Protein AF-A0A1R3IMC5-F1 (afdb_monomer)

Radius of gyration: 35.41 Å; Cα contacts (8 Å, |Δi|>4): 482; chains: 1; bounding box: 96×68×84 Å

Sequence (447 aa):
MSVSGDLLEVNGSRPCENGGCHVELLPAVNDDHGGVIVEMKEHIAADMFVNLLRASILQWKQQGKKGVWIKLPIELVHLVETAVKEGFGYHHAEPSYLMLVSWIPDTPNTIPANATHRVGVGAIILNDKREILVVQEKSGRFQGTGIWKIPTGVVEEGEDISIAATREVKEETGIDAEFVEVLGFRQSHKTFFEKSDLFFICMMHPLTFDIQKQELEIEAAQWIPFEEYAAQPFVQKHDLFRYINELCLAKIERGYAGFSPRPTISMFSDHPSHLYLNNHDLDKSRKKISGMNMNIFPPIFLLVAALWLSASNLDYMVLGEDSIGIMPSICQQPCHPLPPPSGYPSYGAPAPPRPPSFSGYPSYGAPPPPSLPGYPSYGGAAPPPPPRPVQANCPPAAPVQCCGQYPATNSNPYPYQPLVDDHSPNLDIPLSTTSIVTLLFSFVVLF

Structure (mmCIF, N/CA/C/O backbone):
data_AF-A0A1R3IMC5-F1
#
_entry.id   AF-A0A1R3IMC5-F1
#
loop_
_atom_site.group_PDB
_atom_site.id
_atom_site.type_symbol
_atom_site.label_atom_id
_atom_site.label_alt_id
_atom_site.label_comp_id
_atom_site.label_asym_id
_atom_site.label_entity_id
_atom_site.label_seq_id
_atom_site.pdbx_PDB_ins_code
_atom_site.Cartn_x
_atom_site.Cartn_y
_atom_site.Cartn_z
_atom_site.occupancy
_atom_site.B_iso_or_equiv
_atom_site.auth_seq_id
_atom_site.auth_comp_id
_atom_site.auth_asym_id
_atom_site.auth_atom_id
_atom_site.pdbx_PDB_model_num
ATOM 1 N N . MET A 1 1 ? 49.815 15.300 -52.689 1.00 33.88 1 MET A N 1
ATOM 2 C CA . MET A 1 1 ? 50.355 14.752 -51.427 1.00 33.88 1 MET A CA 1
ATOM 3 C C . MET A 1 1 ? 49.259 14.980 -50.385 1.00 33.88 1 MET A C 1
ATOM 5 O O . MET A 1 1 ? 49.051 16.135 -50.061 1.00 33.88 1 MET A O 1
ATOM 9 N N . SER A 1 2 ? 48.324 14.074 -50.051 1.00 28.09 2 SER A N 1
ATOM 10 C CA . SER A 1 2 ? 48.433 12.684 -49.535 1.00 28.09 2 SER A CA 1
ATOM 11 C C . SER A 1 2 ? 49.405 12.620 -48.336 1.00 28.09 2 SER A C 1
ATOM 13 O O . SER A 1 2 ? 50.510 13.126 -48.486 1.00 28.09 2 SER A O 1
ATOM 15 N N . VAL A 1 3 ? 49.117 12.066 -47.146 1.00 29.69 3 VAL A N 1
ATOM 16 C CA . VAL A 1 3 ? 48.299 10.899 -46.737 1.00 29.69 3 VAL A CA 1
ATOM 17 C C . VAL A 1 3 ? 47.894 10.987 -45.234 1.00 29.69 3 VAL A C 1
ATOM 19 O O . VAL A 1 3 ? 48.618 11.587 -44.447 1.00 29.69 3 VAL A O 1
ATOM 22 N N . SER A 1 4 ? 46.746 10.357 -44.931 1.00 29.73 4 SER A N 1
ATOM 23 C CA . SER A 1 4 ? 46.109 9.726 -43.742 1.00 29.73 4 SER A CA 1
ATOM 24 C C . SER A 1 4 ? 46.716 9.607 -42.327 1.00 29.73 4 SER A C 1
ATOM 26 O O . SER A 1 4 ? 47.921 9.471 -42.148 1.00 29.73 4 SER A O 1
ATOM 28 N N . GLY A 1 5 ? 45.782 9.423 -41.372 1.00 28.00 5 GLY A N 1
ATOM 29 C CA . GLY A 1 5 ? 45.788 8.409 -40.289 1.00 28.00 5 GLY A CA 1
ATOM 30 C C . GLY A 1 5 ? 44.750 8.744 -39.193 1.00 28.00 5 GLY A C 1
ATOM 31 O O . GLY A 1 5 ? 44.673 9.901 -38.799 1.00 28.00 5 GLY A O 1
ATOM 32 N N . ASP A 1 6 ? 43.891 7.882 -38.637 1.00 28.00 6 ASP A N 1
ATOM 33 C CA . ASP A 1 6 ? 43.472 6.495 -38.887 1.00 28.00 6 ASP A CA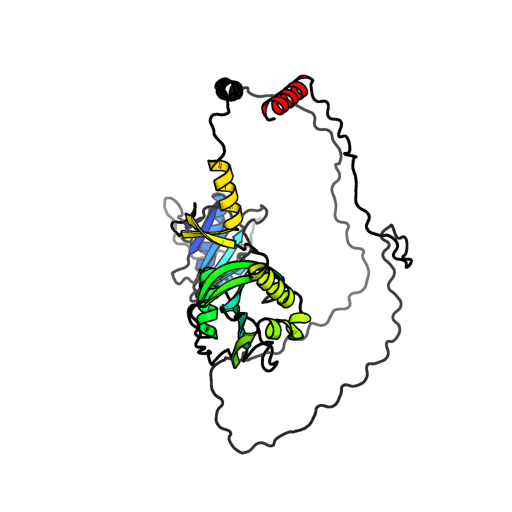 1
ATOM 34 C C . ASP A 1 6 ? 42.095 6.298 -38.207 1.00 28.00 6 ASP A C 1
ATOM 36 O O . ASP A 1 6 ? 41.876 6.753 -37.082 1.00 28.00 6 ASP A O 1
ATOM 40 N N . LEU A 1 7 ? 41.169 5.620 -38.892 1.00 30.53 7 LEU A N 1
ATOM 41 C CA . LEU A 1 7 ? 39.936 5.050 -38.339 1.00 30.53 7 LEU A CA 1
ATOM 42 C C . LEU A 1 7 ? 40.247 3.602 -37.944 1.00 30.53 7 LEU A C 1
ATOM 44 O O . LEU A 1 7 ? 40.671 2.815 -38.785 1.00 30.53 7 LEU A O 1
ATOM 48 N N . LEU A 1 8 ? 40.048 3.254 -36.673 1.00 30.25 8 LEU A N 1
ATOM 49 C CA . LEU A 1 8 ? 40.211 1.884 -36.188 1.00 30.25 8 LEU A CA 1
ATOM 50 C C . LEU A 1 8 ? 39.033 1.019 -36.655 1.00 30.25 8 LEU A C 1
ATOM 52 O O . LEU A 1 8 ? 37.906 1.168 -36.181 1.00 30.25 8 LEU A O 1
ATOM 56 N N . GLU A 1 9 ? 39.324 0.112 -37.586 1.00 29.72 9 GLU A N 1
ATOM 57 C CA . GLU A 1 9 ? 38.461 -0.992 -38.000 1.00 29.72 9 GLU A CA 1
ATOM 58 C C . GLU A 1 9 ? 38.264 -1.988 -36.846 1.00 29.72 9 GLU A C 1
ATOM 60 O O . GLU A 1 9 ? 39.219 -2.565 -36.322 1.00 29.72 9 GLU A O 1
ATOM 65 N N . VAL A 1 10 ? 37.005 -2.233 -36.475 1.00 32.88 10 VAL A N 1
ATOM 66 C CA . VAL A 1 10 ? 36.614 -3.392 -35.663 1.00 32.88 10 VAL A CA 1
ATOM 67 C C . VAL A 1 10 ? 36.359 -4.547 -36.623 1.00 32.88 10 VAL A C 1
ATOM 69 O O . VAL A 1 10 ? 35.371 -4.570 -37.357 1.00 32.88 10 VAL A O 1
ATOM 72 N N . ASN A 1 11 ? 37.296 -5.488 -36.638 1.00 31.08 11 ASN A N 1
ATOM 73 C CA . ASN A 1 11 ? 37.283 -6.639 -37.525 1.00 31.08 11 ASN A CA 1
ATOM 74 C C . ASN A 1 11 ? 36.426 -7.759 -36.914 1.00 31.08 11 ASN A C 1
ATOM 76 O O . ASN A 1 11 ? 36.761 -8.312 -35.867 1.00 31.08 11 ASN A O 1
ATOM 80 N N . GLY A 1 12 ? 35.308 -8.071 -37.568 1.00 32.25 12 GLY A N 1
ATOM 81 C CA . GLY A 1 12 ? 34.365 -9.099 -37.129 1.00 32.25 12 GLY A CA 1
ATOM 82 C C . GLY A 1 12 ? 33.064 -9.108 -37.928 1.00 32.25 12 GLY A C 1
ATOM 83 O O . GLY A 1 12 ? 31.996 -9.258 -37.348 1.00 32.25 12 GLY A O 1
ATOM 84 N N . SER A 1 13 ? 33.122 -8.905 -39.245 1.00 34.38 13 SER A N 1
ATOM 85 C CA . SER A 1 13 ? 31.946 -8.926 -40.122 1.00 34.38 13 SER A CA 1
ATOM 86 C C . SER A 1 13 ? 32.020 -10.106 -41.092 1.00 34.38 13 SER A C 1
ATOM 88 O O . SER A 1 13 ? 32.960 -10.245 -41.873 1.00 34.38 13 SER A O 1
ATOM 90 N N . ARG A 1 14 ? 30.998 -10.972 -41.053 1.00 31.67 14 ARG A N 1
ATOM 91 C CA . ARG A 1 14 ? 30.669 -11.846 -42.189 1.00 31.67 14 ARG A CA 1
ATOM 92 C C . ARG A 1 14 ? 30.242 -10.954 -43.369 1.00 31.67 14 ARG A C 1
ATOM 94 O O . ARG A 1 14 ? 29.543 -9.968 -43.125 1.00 31.67 14 ARG A O 1
ATOM 101 N N . PRO A 1 15 ? 30.611 -11.269 -44.624 1.00 37.03 15 PRO A N 1
ATOM 102 C CA . PRO A 1 15 ? 30.202 -10.454 -45.759 1.00 37.03 15 PRO A CA 1
ATOM 103 C C . PRO A 1 15 ? 28.693 -10.602 -45.975 1.00 37.03 15 PRO A C 1
ATOM 105 O O . PRO A 1 15 ? 28.187 -11.714 -46.117 1.00 37.03 15 PRO A O 1
ATOM 108 N N . CYS A 1 16 ? 27.978 -9.478 -45.984 1.00 35.75 16 CYS A N 1
ATOM 109 C CA . CYS A 1 16 ? 26.582 -9.421 -46.399 1.00 35.75 16 CYS A CA 1
ATOM 110 C C . CYS A 1 16 ? 26.535 -9.353 -47.932 1.00 35.75 16 CYS A C 1
ATOM 112 O O . CYS A 1 16 ? 26.836 -8.309 -48.506 1.00 35.75 16 CYS A O 1
ATOM 114 N N . GLU A 1 17 ? 26.156 -10.446 -48.594 1.00 35.47 17 GLU A N 1
ATOM 115 C CA . GLU A 1 17 ? 25.783 -10.439 -50.012 1.00 35.47 17 GLU A CA 1
ATOM 116 C C . GLU A 1 17 ? 24.251 -10.471 -50.146 1.00 35.47 17 GLU A C 1
ATOM 118 O O . GLU A 1 17 ? 23.594 -11.341 -49.587 1.00 35.47 17 GLU A O 1
ATOM 123 N N . ASN A 1 18 ? 23.712 -9.523 -50.924 1.00 38.81 18 ASN A N 1
ATOM 124 C CA . ASN A 1 18 ? 22.333 -9.424 -51.428 1.00 38.81 18 ASN A CA 1
ATOM 125 C C . ASN A 1 18 ? 21.172 -9.339 -50.406 1.00 38.81 18 ASN A C 1
ATOM 127 O O . ASN A 1 18 ? 20.655 -10.343 -49.936 1.00 38.81 18 ASN A O 1
ATOM 131 N N . GLY A 1 19 ? 20.639 -8.117 -50.234 1.00 41.22 19 GLY A N 1
ATOM 132 C CA . GLY A 1 19 ? 19.260 -7.867 -49.781 1.00 41.22 19 GLY A CA 1
ATOM 133 C C . GLY A 1 19 ? 19.068 -7.714 -48.269 1.00 41.22 19 GLY A C 1
ATOM 134 O O . GLY A 1 19 ? 18.800 -8.686 -47.582 1.00 41.22 19 GLY A O 1
ATOM 135 N N . GLY A 1 20 ? 19.118 -6.466 -47.784 1.00 38.66 20 GLY A N 1
ATOM 136 C CA . GLY A 1 20 ? 18.687 -6.064 -46.437 1.00 38.66 20 GLY A CA 1
ATOM 137 C C . GLY A 1 20 ? 19.584 -6.566 -45.301 1.00 38.66 20 GLY A C 1
ATOM 138 O O . GLY A 1 20 ? 19.472 -7.706 -44.868 1.00 38.66 20 GLY A O 1
ATOM 139 N N . CYS A 1 21 ? 20.436 -5.695 -44.755 1.00 42.00 21 CYS A N 1
ATOM 140 C CA . CYS A 1 21 ? 21.115 -5.980 -43.491 1.00 42.00 21 CYS A CA 1
ATOM 141 C C . CYS A 1 21 ? 20.054 -5.989 -42.378 1.00 42.00 21 CYS A C 1
ATOM 143 O O . CYS A 1 21 ? 19.653 -4.932 -41.891 1.00 42.00 21 CYS A O 1
ATOM 145 N N . HIS A 1 22 ? 19.524 -7.167 -42.046 1.00 55.22 22 HIS A N 1
ATOM 146 C CA . HIS A 1 22 ? 18.626 -7.336 -40.910 1.00 55.22 22 HIS A CA 1
ATOM 147 C C . HIS A 1 22 ? 19.445 -7.131 -39.636 1.00 55.22 22 HIS A C 1
ATOM 149 O O . HIS A 1 22 ? 20.162 -8.023 -39.190 1.00 55.22 22 HIS A O 1
ATOM 155 N N . VAL A 1 23 ? 19.373 -5.922 -39.084 1.00 69.25 23 VAL A N 1
ATOM 156 C CA . VAL A 1 23 ? 19.919 -5.628 -37.762 1.00 69.25 23 VAL A CA 1
ATOM 157 C C . VAL A 1 23 ? 19.069 -6.386 -36.749 1.00 69.25 23 VAL A C 1
ATOM 159 O O . VAL A 1 23 ? 17.849 -6.233 -36.727 1.00 69.25 23 VAL A O 1
ATOM 162 N N . GLU A 1 24 ? 19.702 -7.244 -35.957 1.00 86.06 24 GLU A N 1
ATOM 163 C CA . GLU A 1 24 ? 19.038 -7.947 -34.863 1.00 86.06 24 GLU A CA 1
ATOM 164 C C . GLU A 1 24 ? 18.661 -6.941 -33.764 1.00 86.06 24 GLU A C 1
ATOM 166 O O . GLU A 1 24 ? 19.432 -6.032 -33.445 1.00 86.06 24 GLU A O 1
ATOM 171 N N . LEU A 1 25 ? 17.455 -7.072 -33.213 1.00 93.31 25 LEU A N 1
ATOM 172 C CA . LEU A 1 25 ? 16.878 -6.134 -32.248 1.00 93.31 25 LEU A CA 1
ATOM 173 C C . LEU A 1 25 ? 16.393 -6.886 -31.019 1.00 93.31 25 LEU A C 1
ATOM 175 O O . LEU A 1 25 ? 16.077 -8.074 -31.087 1.00 93.31 25 LEU A O 1
ATOM 179 N N . LEU A 1 26 ? 16.255 -6.166 -29.911 1.00 95.69 26 LEU A N 1
ATOM 180 C CA . LEU A 1 26 ? 15.636 -6.710 -28.715 1.00 95.69 26 LEU A CA 1
ATOM 181 C C . LEU A 1 26 ? 14.145 -6.985 -28.971 1.00 95.69 26 LEU A C 1
ATOM 183 O O . LEU A 1 26 ? 13.442 -6.109 -29.491 1.00 95.69 26 LEU A O 1
ATOM 187 N N . PRO A 1 27 ? 13.637 -8.169 -28.583 1.00 94.88 27 PRO A N 1
ATOM 188 C CA . PRO A 1 27 ? 12.213 -8.451 -28.649 1.00 94.88 27 PRO A CA 1
ATOM 189 C C . PRO A 1 27 ? 11.468 -7.517 -27.691 1.00 94.88 27 PRO A C 1
ATOM 191 O O . PRO A 1 27 ? 11.815 -7.406 -26.515 1.00 94.88 27 PRO A O 1
ATOM 194 N N . ALA A 1 28 ? 10.440 -6.843 -28.202 1.00 96.62 28 ALA A N 1
ATOM 195 C CA . ALA A 1 28 ? 9.663 -5.883 -27.432 1.00 96.62 28 ALA A CA 1
ATOM 196 C C . ALA A 1 28 ? 8.180 -5.921 -27.800 1.00 96.62 28 ALA A C 1
ATOM 198 O O . ALA A 1 28 ? 7.810 -6.239 -28.933 1.00 96.62 28 ALA A O 1
ATOM 199 N N . VAL A 1 29 ? 7.340 -5.546 -26.841 1.00 97.44 29 VAL A N 1
ATOM 200 C CA . VAL A 1 29 ? 5.893 -5.371 -27.007 1.00 97.44 29 VAL A CA 1
ATOM 201 C C . VAL A 1 29 ? 5.564 -3.886 -26.877 1.00 97.44 29 VAL A C 1
ATOM 203 O O . VAL A 1 29 ? 6.189 -3.185 -26.088 1.00 97.44 29 VAL A O 1
ATOM 206 N N . ASN A 1 30 ? 4.616 -3.381 -27.666 1.00 96.88 30 ASN A N 1
ATOM 207 C CA . ASN A 1 30 ? 4.168 -1.993 -27.538 1.00 96.88 30 ASN A CA 1
ATOM 208 C C . ASN A 1 30 ? 3.308 -1.823 -26.282 1.00 96.88 30 ASN A C 1
ATOM 210 O O . ASN A 1 30 ? 2.467 -2.677 -26.016 1.00 96.88 30 ASN A O 1
ATOM 214 N N . ASP A 1 31 ? 3.486 -0.711 -25.568 1.00 93.25 31 ASP A N 1
ATOM 215 C CA . ASP A 1 31 ? 2.528 -0.282 -24.544 1.00 93.25 31 ASP A CA 1
ATOM 216 C C . ASP A 1 31 ? 1.417 0.604 -25.145 1.00 93.25 31 ASP A C 1
ATOM 218 O O . ASP A 1 31 ? 1.508 1.067 -26.290 1.00 93.25 31 ASP A O 1
ATOM 222 N N . ASP A 1 32 ? 0.377 0.869 -24.353 1.00 91.00 32 ASP A N 1
ATOM 223 C CA . ASP A 1 32 ? -0.792 1.665 -24.758 1.00 91.00 32 ASP A CA 1
ATOM 224 C C . ASP A 1 32 ? -0.506 3.177 -24.875 1.00 91.00 32 ASP A C 1
ATOM 226 O O . ASP A 1 32 ? -1.362 3.961 -25.290 1.00 91.00 32 ASP A O 1
ATOM 230 N N . HIS A 1 33 ? 0.708 3.618 -24.535 1.00 92.06 33 HIS A N 1
ATOM 231 C CA . HIS A 1 33 ? 1.120 5.023 -24.489 1.00 92.06 33 HIS A CA 1
ATOM 232 C C . HIS A 1 33 ? 2.161 5.385 -25.563 1.00 92.06 33 HIS A C 1
ATOM 234 O O . HIS A 1 33 ? 2.704 6.499 -25.577 1.00 92.06 33 HIS A O 1
ATOM 240 N N . GLY A 1 34 ? 2.406 4.475 -26.510 1.00 93.88 34 GLY A N 1
ATOM 241 C CA . GLY A 1 34 ? 3.362 4.665 -27.599 1.00 93.88 34 GLY A CA 1
ATOM 242 C C . GLY A 1 34 ? 4.816 4.415 -27.189 1.00 93.88 34 GLY A C 1
ATOM 243 O O . GLY A 1 34 ? 5.733 4.870 -27.874 1.00 93.88 34 GLY A O 1
ATOM 244 N N . GLY A 1 35 ? 5.043 3.724 -26.079 1.00 96.94 35 GLY A N 1
ATOM 245 C CA . GLY A 1 35 ? 6.322 3.156 -25.683 1.00 96.94 35 GLY A CA 1
ATOM 246 C C . GLY A 1 35 ? 6.464 1.682 -26.069 1.00 96.94 35 GLY A C 1
ATOM 247 O O . GLY A 1 35 ? 5.696 1.139 -26.874 1.00 96.94 35 GLY A O 1
ATOM 248 N N . VAL A 1 36 ? 7.507 1.054 -25.531 1.00 98.00 36 VAL A N 1
ATOM 249 C CA . VAL A 1 36 ? 7.858 -0.354 -25.745 1.00 98.00 36 VAL A CA 1
ATOM 250 C C . VAL A 1 36 ? 8.378 -0.987 -24.459 1.00 98.00 36 VAL A C 1
ATOM 252 O O . VAL A 1 36 ? 9.072 -0.341 -23.676 1.00 98.00 36 VAL A O 1
ATOM 255 N N . ILE A 1 37 ? 8.087 -2.270 -24.271 1.00 98.31 37 ILE A N 1
ATOM 256 C CA . ILE A 1 37 ? 8.506 -3.074 -23.125 1.00 98.31 37 ILE A CA 1
ATOM 257 C C . ILE A 1 37 ? 9.364 -4.233 -23.624 1.00 98.31 37 ILE A C 1
ATOM 259 O O . ILE A 1 37 ? 8.904 -5.062 -24.410 1.00 98.31 37 ILE A O 1
ATOM 263 N N . VAL A 1 38 ? 10.604 -4.287 -23.147 1.00 98.06 38 VAL A N 1
ATOM 264 C CA . VAL A 1 38 ? 11.548 -5.385 -23.354 1.00 98.06 38 VAL A CA 1
ATOM 265 C C . VAL A 1 38 ? 11.539 -6.268 -22.113 1.00 98.06 38 VAL A C 1
ATOM 267 O O . VAL A 1 38 ? 11.872 -5.815 -21.017 1.00 98.06 38 VAL A O 1
ATOM 270 N N . GLU A 1 39 ? 11.204 -7.543 -22.284 1.00 97.81 39 GLU A N 1
ATOM 271 C CA . GLU A 1 39 ? 11.356 -8.549 -21.234 1.00 97.81 39 GLU A CA 1
ATOM 272 C C . GLU A 1 39 ? 12.566 -9.427 -21.527 1.00 97.81 39 GLU A C 1
ATOM 274 O O . GLU A 1 39 ? 12.550 -10.234 -22.460 1.00 97.81 39 GLU A O 1
ATOM 279 N N . MET A 1 40 ? 13.612 -9.298 -20.713 1.00 97.19 40 MET A N 1
ATOM 280 C CA . MET A 1 40 ? 14.788 -10.148 -20.853 1.00 97.19 40 MET A CA 1
ATOM 281 C C .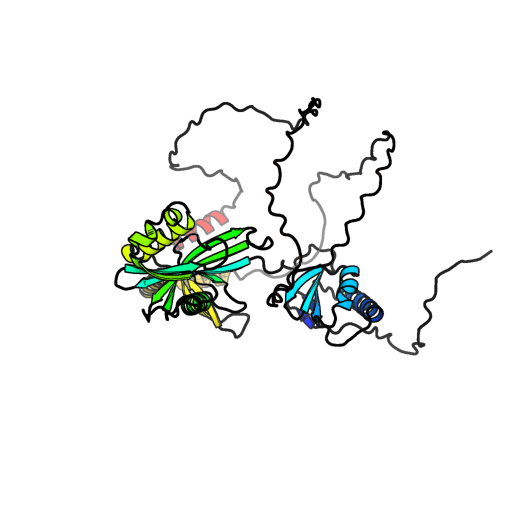 MET A 1 40 ? 14.508 -11.517 -20.234 1.00 97.19 40 MET A C 1
ATOM 283 O O . MET A 1 40 ? 14.088 -11.612 -19.084 1.00 97.19 40 MET A O 1
ATOM 287 N N . LYS A 1 41 ? 14.732 -12.580 -21.011 1.00 93.44 41 LYS A N 1
ATOM 288 C CA . LYS A 1 41 ? 14.486 -13.975 -20.596 1.00 93.44 41 LYS A CA 1
ATOM 289 C C . LYS A 1 41 ? 15.724 -14.845 -20.733 1.00 93.44 41 LYS A C 1
ATOM 291 O O . LYS A 1 41 ? 15.958 -15.728 -19.916 1.00 93.44 41 LYS A O 1
ATOM 296 N N . GLU A 1 42 ? 16.512 -14.588 -21.767 1.00 92.25 42 GLU A N 1
ATOM 297 C CA . GLU A 1 42 ? 17.683 -15.385 -22.100 1.00 92.25 42 GLU A CA 1
ATOM 298 C C . GLU A 1 42 ? 18.963 -14.713 -21.616 1.00 92.25 42 GLU A C 1
ATOM 300 O O . GLU A 1 42 ? 19.081 -13.485 -21.571 1.00 92.25 42 GLU A O 1
ATOM 305 N N . HIS A 1 43 ? 19.942 -15.542 -21.264 1.00 93.12 43 HIS A N 1
ATOM 306 C CA . HIS A 1 43 ? 21.253 -15.059 -20.880 1.00 93.12 43 HIS A CA 1
ATOM 307 C C . HIS A 1 43 ? 21.985 -14.502 -22.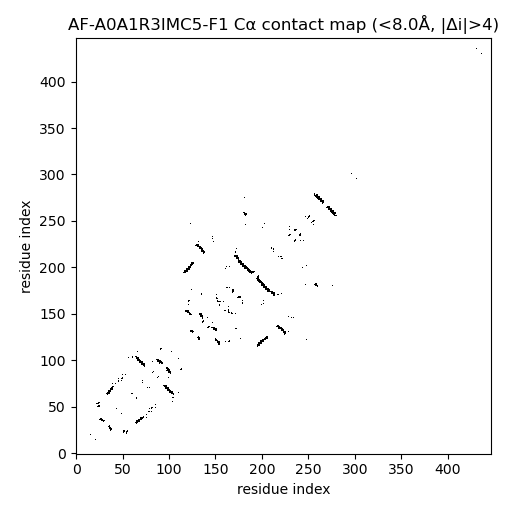105 1.00 93.12 43 HIS A C 1
ATOM 309 O O . HIS A 1 43 ? 22.248 -15.221 -23.066 1.00 93.12 43 HIS A O 1
ATOM 315 N N . ILE A 1 44 ? 22.380 -13.234 -22.034 1.00 95.44 44 ILE A N 1
ATOM 316 C CA . ILE A 1 44 ? 23.134 -12.543 -23.079 1.00 95.44 44 ILE A CA 1
ATOM 317 C C . ILE A 1 44 ? 24.384 -11.891 -22.480 1.00 95.44 44 ILE A C 1
ATOM 319 O O . ILE A 1 44 ? 24.386 -11.446 -21.327 1.00 95.44 44 ILE A O 1
ATOM 323 N N . ALA A 1 45 ? 25.468 -11.865 -23.255 1.00 96.56 45 ALA A N 1
ATOM 324 C CA . ALA A 1 45 ? 26.678 -11.145 -22.884 1.00 96.56 45 ALA A CA 1
ATOM 325 C C . ALA A 1 45 ? 26.439 -9.625 -22.942 1.00 96.56 45 ALA A C 1
ATOM 327 O O . ALA A 1 45 ? 25.684 -9.129 -23.779 1.00 96.56 45 ALA A O 1
ATOM 328 N N . ALA A 1 46 ? 27.066 -8.869 -22.040 1.00 96.25 46 ALA A N 1
ATOM 329 C CA . ALA A 1 46 ? 26.806 -7.436 -21.888 1.00 96.25 46 ALA A CA 1
ATOM 330 C C . ALA A 1 46 ? 27.159 -6.606 -23.141 1.00 96.25 46 ALA A C 1
ATOM 332 O O . ALA A 1 46 ? 26.487 -5.620 -23.440 1.00 96.25 46 ALA A O 1
ATOM 333 N N . ASP A 1 47 ? 28.191 -7.013 -23.882 1.00 95.88 47 ASP A N 1
ATOM 334 C CA . ASP A 1 47 ? 28.632 -6.409 -25.143 1.00 95.88 47 ASP A CA 1
ATOM 335 C C . ASP A 1 47 ? 27.633 -6.652 -26.287 1.00 95.88 47 ASP A C 1
ATOM 337 O O . ASP A 1 47 ? 27.314 -5.744 -27.055 1.00 95.88 47 ASP A O 1
ATOM 341 N N . MET A 1 48 ? 27.071 -7.857 -26.367 1.00 96.00 48 MET A N 1
ATOM 342 C CA . MET A 1 48 ? 25.988 -8.154 -27.300 1.00 96.00 48 MET A CA 1
ATOM 343 C C . MET A 1 48 ? 24.725 -7.371 -26.935 1.00 96.00 48 MET A C 1
ATOM 345 O O . MET A 1 48 ? 24.122 -6.737 -27.800 1.00 96.00 48 MET A O 1
ATOM 349 N N . PHE A 1 49 ? 24.359 -7.349 -25.651 1.00 97.12 49 PHE A N 1
ATOM 350 C CA . PHE A 1 49 ? 23.189 -6.625 -25.163 1.00 97.12 49 PHE A CA 1
ATOM 351 C C . PHE A 1 49 ? 23.246 -5.133 -25.499 1.00 97.12 49 PHE A C 1
ATOM 353 O O . PHE A 1 49 ? 22.268 -4.600 -26.018 1.00 97.12 49 PHE A O 1
ATOM 360 N N . VAL A 1 50 ? 24.382 -4.459 -25.276 1.00 97.00 50 VAL A N 1
ATOM 361 C CA . VAL A 1 50 ? 24.503 -3.027 -25.600 1.00 97.00 50 VAL A CA 1
ATOM 362 C C . VAL A 1 50 ? 24.374 -2.756 -27.100 1.00 97.00 50 VAL A C 1
ATOM 364 O O . VAL A 1 50 ? 23.748 -1.770 -27.488 1.00 97.00 50 VAL A O 1
ATOM 367 N N . ASN A 1 51 ? 24.907 -3.635 -27.953 1.00 96.75 51 ASN A N 1
ATOM 368 C CA . ASN A 1 51 ? 24.790 -3.489 -29.404 1.00 96.75 51 ASN A CA 1
ATOM 369 C C . ASN A 1 51 ? 23.330 -3.618 -29.860 1.00 96.75 51 ASN A C 1
ATOM 371 O O . ASN A 1 51 ? 22.839 -2.751 -30.588 1.00 96.75 51 ASN A O 1
ATOM 375 N N . LEU A 1 52 ? 22.619 -4.640 -29.369 1.00 97.25 52 LEU A N 1
ATOM 376 C CA . LEU A 1 52 ? 21.193 -4.831 -29.649 1.00 97.25 52 LEU A CA 1
ATOM 377 C C . LEU A 1 52 ? 20.352 -3.680 -29.090 1.00 97.25 52 LEU A C 1
ATOM 379 O O . LEU A 1 52 ? 19.463 -3.177 -29.776 1.00 97.25 52 LEU A O 1
ATOM 383 N N . LEU A 1 53 ? 20.642 -3.221 -27.871 1.00 97.50 53 LEU A N 1
ATOM 384 C CA . LEU A 1 53 ? 19.923 -2.125 -27.225 1.00 97.50 53 LEU A CA 1
ATOM 385 C C . LEU A 1 53 ? 20.059 -0.821 -28.018 1.00 97.50 53 LEU A C 1
ATOM 387 O O . LEU A 1 53 ? 19.053 -0.177 -28.312 1.00 97.50 53 LEU A O 1
ATOM 391 N N . ARG A 1 54 ? 21.277 -0.457 -28.434 1.00 97.44 54 ARG A N 1
ATOM 392 C CA . ARG A 1 54 ? 21.527 0.744 -29.248 1.00 97.44 54 ARG A CA 1
ATOM 393 C C . ARG A 1 54 ? 20.823 0.682 -30.598 1.00 97.44 54 ARG A C 1
ATOM 395 O O . ARG A 1 54 ? 20.171 1.652 -30.985 1.00 97.44 54 ARG A O 1
ATOM 402 N N . ALA A 1 55 ? 20.916 -0.453 -31.291 1.00 97.56 55 ALA A N 1
ATOM 403 C CA . ALA A 1 55 ? 20.209 -0.668 -32.550 1.00 97.56 55 ALA A CA 1
ATOM 404 C C . ALA A 1 55 ? 18.686 -0.535 -32.379 1.00 97.56 55 ALA A C 1
ATOM 406 O O . ALA A 1 55 ? 18.027 0.166 -33.149 1.00 97.56 55 ALA A O 1
ATOM 407 N N . SER A 1 56 ? 18.144 -1.135 -31.318 1.00 97.88 56 SER A N 1
ATOM 408 C CA . SER A 1 56 ? 16.713 -1.098 -31.002 1.00 97.88 56 SER A CA 1
ATOM 409 C C . SER A 1 56 ? 16.232 0.316 -30.690 1.00 97.88 56 SER A C 1
ATOM 411 O O . SER A 1 56 ? 15.235 0.758 -31.255 1.00 97.88 56 SER A O 1
ATOM 413 N N . ILE A 1 57 ? 16.973 1.076 -29.877 1.00 97.38 57 ILE A N 1
ATOM 414 C CA . ILE A 1 57 ? 16.646 2.475 -29.563 1.00 97.38 57 ILE A CA 1
ATOM 415 C C . ILE A 1 57 ? 16.628 3.338 -30.826 1.00 97.38 57 ILE A C 1
ATOM 417 O O . ILE A 1 57 ? 15.715 4.145 -30.989 1.00 97.38 57 ILE A O 1
ATOM 421 N N . LEU A 1 58 ? 17.594 3.175 -31.738 1.00 96.25 58 LEU A N 1
ATOM 422 C CA . LEU A 1 58 ? 17.615 3.922 -33.002 1.00 96.25 58 LEU A CA 1
ATOM 423 C C . LEU A 1 58 ? 16.365 3.649 -33.841 1.00 96.25 58 LEU A C 1
ATOM 425 O O . LEU A 1 58 ? 15.743 4.586 -34.347 1.00 96.25 58 LEU A O 1
ATOM 429 N N . GLN A 1 59 ? 15.963 2.384 -33.946 1.00 97.06 59 GLN A N 1
ATOM 430 C CA . GLN A 1 59 ? 14.743 2.018 -34.652 1.00 97.06 59 GLN A CA 1
ATOM 431 C C . GLN A 1 59 ? 13.490 2.565 -33.959 1.00 97.06 59 GLN A C 1
ATOM 433 O O . GLN A 1 59 ? 12.623 3.138 -34.615 1.00 97.06 59 GLN A O 1
ATOM 438 N N . TRP A 1 60 ? 13.386 2.437 -32.638 1.00 97.69 60 TRP A N 1
ATOM 439 C CA . TRP A 1 60 ? 12.243 2.943 -31.880 1.00 97.69 60 TRP A CA 1
ATOM 440 C C . TRP A 1 60 ? 12.116 4.465 -31.974 1.00 97.69 60 TRP A C 1
ATOM 442 O O . TRP A 1 60 ? 11.002 4.970 -32.107 1.00 97.69 60 TRP A O 1
ATOM 452 N N . LYS A 1 61 ? 13.236 5.198 -32.029 1.00 96.50 61 LYS A N 1
ATOM 453 C CA . LYS A 1 61 ? 13.233 6.638 -32.329 1.00 96.50 61 LYS A CA 1
ATOM 454 C C . LYS A 1 61 ? 12.639 6.936 -33.707 1.00 96.50 61 LYS A C 1
ATOM 456 O O . LYS A 1 61 ? 11.780 7.805 -33.813 1.00 96.50 61 LYS A O 1
ATOM 461 N N . GLN A 1 62 ? 13.036 6.201 -34.749 1.00 96.25 62 GLN A N 1
ATOM 462 C CA . GLN A 1 62 ? 12.474 6.366 -36.102 1.00 96.25 62 GLN A CA 1
ATOM 463 C C . GLN A 1 62 ? 10.978 6.031 -36.162 1.00 96.25 62 GLN A C 1
ATOM 465 O O . GLN A 1 62 ? 10.235 6.639 -36.927 1.00 96.25 62 GLN A O 1
ATOM 470 N N . GLN A 1 63 ? 10.528 5.094 -35.329 1.00 96.12 63 GLN A N 1
ATOM 471 C CA . GLN A 1 63 ? 9.120 4.725 -35.184 1.00 96.12 63 GLN A CA 1
ATOM 472 C C . GLN A 1 63 ? 8.316 5.698 -34.302 1.00 96.12 63 GLN A C 1
ATOM 474 O O . GLN A 1 63 ? 7.129 5.464 -34.073 1.00 96.12 63 GLN A O 1
ATOM 479 N N . GLY A 1 64 ? 8.938 6.758 -33.776 1.00 96.56 64 GLY A N 1
ATOM 480 C CA . GLY A 1 64 ? 8.278 7.729 -32.903 1.00 96.56 64 GLY A CA 1
ATOM 481 C C . GLY A 1 64 ? 7.888 7.171 -31.531 1.00 96.56 64 GLY A C 1
ATOM 482 O O . GLY A 1 64 ? 6.945 7.672 -30.915 1.00 96.56 64 GLY A O 1
ATOM 483 N N . LYS A 1 65 ? 8.575 6.125 -31.053 1.00 97.69 65 LYS A N 1
ATOM 484 C CA . LYS A 1 65 ? 8.354 5.569 -29.713 1.00 97.69 65 LYS A CA 1
ATOM 485 C C . LYS A 1 65 ? 8.854 6.517 -28.629 1.00 97.69 65 LYS A C 1
ATOM 487 O O . LYS A 1 65 ? 9.741 7.338 -28.862 1.00 97.69 65 LYS A O 1
ATOM 492 N N . LYS A 1 66 ? 8.276 6.385 -27.434 1.00 96.75 66 LYS A N 1
ATOM 493 C CA . LYS A 1 66 ? 8.530 7.286 -26.304 1.00 96.75 66 LYS A CA 1
ATOM 494 C C . LYS A 1 66 ? 9.258 6.607 -25.141 1.00 96.75 66 LYS A C 1
ATOM 496 O O . LYS A 1 66 ? 10.480 6.673 -25.056 1.00 96.75 66 LYS A O 1
ATOM 501 N N . GLY A 1 67 ? 8.517 5.973 -24.233 1.00 97.56 67 GLY A N 1
ATOM 502 C CA . GLY A 1 67 ? 9.092 5.241 -23.106 1.00 97.56 67 GLY A CA 1
ATOM 503 C C . GLY A 1 67 ? 9.641 3.891 -23.556 1.00 97.56 67 GLY A C 1
ATOM 504 O O . GLY A 1 67 ? 8.945 3.143 -24.235 1.00 97.56 67 GLY A O 1
ATOM 505 N N . VAL A 1 68 ? 10.879 3.579 -23.189 1.00 98.31 68 VAL A N 1
ATOM 506 C CA . VAL A 1 68 ? 11.467 2.246 -23.350 1.00 98.31 68 VAL A CA 1
ATOM 507 C C . VAL A 1 68 ? 11.625 1.648 -21.966 1.00 98.31 68 VAL A C 1
ATOM 509 O O . VAL A 1 68 ? 12.366 2.187 -21.145 1.00 98.31 68 VAL A O 1
ATOM 512 N N . TRP A 1 69 ? 10.943 0.539 -21.723 1.00 98.50 69 TRP A N 1
ATOM 513 C CA . TRP A 1 69 ? 10.972 -0.199 -20.469 1.00 98.50 69 TRP A CA 1
ATOM 514 C C . TRP A 1 69 ? 11.804 -1.465 -20.639 1.00 98.50 69 TRP A C 1
ATOM 516 O O . TRP A 1 69 ? 11.664 -2.162 -21.643 1.00 98.50 69 TRP A O 1
ATOM 526 N N . ILE A 1 70 ? 12.653 -1.779 -19.663 1.00 98.50 70 ILE A N 1
ATOM 527 C CA . ILE A 1 70 ? 13.407 -3.034 -19.631 1.00 98.50 70 ILE A CA 1
ATOM 528 C C . ILE A 1 70 ? 13.136 -3.723 -18.303 1.00 98.50 70 ILE A C 1
ATOM 530 O O . ILE A 1 70 ? 13.544 -3.243 -17.244 1.00 98.50 70 ILE A O 1
ATOM 534 N N . LYS A 1 71 ? 12.478 -4.878 -18.379 1.00 98.56 71 LYS A N 1
ATOM 535 C CA . LYS A 1 71 ? 12.305 -5.796 -17.260 1.00 98.56 71 LYS A CA 1
ATOM 536 C C . LYS A 1 71 ? 13.491 -6.756 -17.229 1.00 98.56 71 LYS A C 1
ATOM 538 O O . LYS A 1 71 ? 13.628 -7.601 -18.117 1.00 98.56 71 LYS A O 1
ATOM 543 N N . LEU A 1 72 ? 14.347 -6.606 -16.221 1.00 98.25 72 LEU A N 1
ATOM 544 C CA . LEU A 1 72 ? 15.518 -7.452 -15.992 1.00 98.25 72 LEU A CA 1
ATOM 545 C C . LEU A 1 72 ? 15.280 -8.385 -14.800 1.00 98.25 72 LEU A C 1
ATOM 547 O O . LEU A 1 72 ? 15.233 -7.892 -13.672 1.00 98.25 72 LEU A O 1
ATOM 551 N N . PRO A 1 73 ? 15.164 -9.708 -15.013 1.00 98.06 73 PRO A N 1
ATOM 552 C CA . PRO A 1 73 ? 15.214 -10.686 -13.931 1.00 98.06 73 PRO A CA 1
ATOM 553 C C . PRO A 1 73 ? 16.498 -10.557 -13.105 1.00 98.06 73 PRO A C 1
ATOM 555 O O . PRO A 1 73 ? 17.543 -10.153 -13.626 1.00 98.06 73 PRO A O 1
ATOM 558 N N . ILE A 1 74 ? 16.433 -10.926 -11.826 1.00 97.81 74 ILE A N 1
ATOM 559 C CA . ILE A 1 74 ? 17.561 -10.831 -10.891 1.00 97.81 74 ILE A CA 1
ATOM 560 C C . ILE A 1 74 ? 18.780 -11.648 -11.352 1.00 97.81 74 ILE A C 1
ATOM 562 O O . ILE A 1 74 ? 19.920 -11.263 -11.098 1.00 97.81 74 ILE A O 1
ATOM 566 N N . GLU A 1 75 ? 18.566 -12.725 -12.107 1.00 97.69 75 GLU A N 1
ATOM 567 C CA . GLU A 1 75 ? 19.618 -13.565 -12.686 1.00 97.69 75 GLU A CA 1
ATOM 568 C C . GLU A 1 75 ? 20.423 -12.844 -13.779 1.00 97.69 75 GLU A C 1
ATOM 570 O O . GLU A 1 75 ? 21.549 -13.237 -14.075 1.00 97.69 75 GLU A O 1
ATOM 575 N N . LEU A 1 76 ? 19.865 -11.779 -14.366 1.00 97.75 76 LEU A N 1
ATOM 576 C CA . LEU A 1 76 ? 20.491 -10.961 -15.408 1.00 97.75 76 LEU A CA 1
ATOM 577 C C . LEU A 1 76 ? 20.993 -9.613 -14.866 1.00 97.75 76 LEU A C 1
ATOM 579 O O . LEU A 1 76 ? 21.136 -8.642 -15.614 1.00 97.75 76 LEU A O 1
ATOM 583 N N . VAL A 1 77 ? 21.289 -9.540 -13.562 1.00 97.31 77 VAL A N 1
ATOM 584 C CA . VAL A 1 77 ? 21.769 -8.318 -12.890 1.00 97.31 77 VAL A CA 1
ATOM 585 C C . VAL A 1 77 ? 23.038 -7.736 -13.524 1.00 97.31 77 VAL A C 1
ATOM 587 O O . VAL A 1 77 ? 23.251 -6.524 -13.482 1.00 97.31 77 VAL A O 1
ATOM 590 N N . HIS A 1 78 ? 23.863 -8.558 -14.183 1.00 97.19 78 HIS A N 1
ATOM 591 C CA . HIS A 1 78 ? 25.060 -8.098 -14.897 1.00 97.19 78 HIS A CA 1
ATOM 592 C C . HIS A 1 78 ? 24.751 -7.143 -16.059 1.00 97.19 78 HIS A C 1
ATOM 594 O O . HIS A 1 78 ? 25.640 -6.411 -16.487 1.00 97.19 78 HIS A O 1
ATOM 600 N N . LEU A 1 79 ? 23.509 -7.110 -16.555 1.00 98.31 79 LEU A N 1
ATOM 601 C CA . LEU A 1 79 ? 23.071 -6.194 -17.613 1.00 98.31 79 LEU A CA 1
ATOM 602 C C . LEU A 1 79 ? 22.633 -4.820 -17.088 1.00 98.31 79 LEU A C 1
ATOM 604 O O . LEU A 1 79 ? 22.504 -3.880 -17.874 1.00 98.31 79 LEU A O 1
ATOM 608 N N . VAL A 1 80 ? 22.418 -4.676 -15.775 1.00 98.25 80 VAL A N 1
ATOM 609 C CA . VAL A 1 80 ? 21.916 -3.434 -15.165 1.00 98.25 80 VAL A CA 1
ATOM 610 C C . VAL A 1 80 ? 22.892 -2.283 -15.386 1.00 98.25 80 VAL A C 1
ATOM 612 O O . VAL A 1 80 ? 22.487 -1.216 -15.842 1.00 98.25 80 VAL A O 1
ATOM 615 N N . GLU A 1 81 ? 24.185 -2.501 -15.122 1.00 98.19 81 GLU A N 1
ATOM 616 C CA . GLU A 1 81 ? 25.214 -1.474 -15.333 1.00 98.19 81 GLU A CA 1
ATOM 617 C C . GLU A 1 81 ? 25.250 -1.024 -16.799 1.00 98.19 81 GLU A C 1
ATOM 619 O O . GLU A 1 81 ? 25.341 0.171 -17.088 1.00 98.19 81 GLU A O 1
ATOM 624 N N . THR A 1 82 ? 25.133 -1.975 -17.727 1.00 97.81 82 THR A N 1
ATOM 625 C CA . THR A 1 82 ? 25.105 -1.697 -19.162 1.00 97.81 82 THR A CA 1
ATOM 626 C C . THR A 1 82 ? 23.899 -0.845 -19.545 1.00 97.81 82 THR A C 1
ATOM 628 O O . THR A 1 82 ? 24.075 0.171 -20.208 1.00 97.81 82 THR A O 1
ATOM 631 N N . ALA A 1 83 ? 22.693 -1.195 -19.091 1.00 98.25 83 ALA A N 1
ATOM 632 C CA . ALA A 1 83 ? 21.493 -0.408 -19.370 1.00 98.25 83 ALA A CA 1
ATOM 633 C C . ALA A 1 83 ? 21.591 1.016 -18.793 1.00 98.25 83 ALA A C 1
ATOM 635 O O . ALA A 1 83 ? 21.289 1.988 -19.484 1.00 98.25 83 ALA A O 1
ATOM 636 N N . VAL A 1 84 ? 22.077 1.169 -17.557 1.00 98.38 84 VAL A N 1
ATOM 637 C CA . VAL A 1 84 ? 22.241 2.489 -16.922 1.00 98.38 84 VAL A CA 1
ATOM 638 C C . VAL A 1 84 ? 23.228 3.369 -17.694 1.00 98.38 84 VAL A C 1
ATOM 640 O O . VAL A 1 84 ? 22.965 4.555 -17.895 1.00 98.38 84 VAL A O 1
ATOM 643 N N . LYS A 1 85 ? 24.334 2.802 -18.195 1.00 97.94 85 LYS A N 1
ATOM 644 C CA . LYS A 1 85 ? 25.294 3.530 -19.046 1.00 97.94 85 LYS A CA 1
ATOM 645 C C . LYS A 1 85 ? 24.686 4.015 -20.365 1.00 97.94 85 LYS A C 1
ATOM 647 O O . LYS A 1 85 ? 25.129 5.035 -20.883 1.00 97.94 85 LYS A O 1
ATOM 652 N N . GLU A 1 86 ? 23.655 3.341 -20.867 1.00 97.62 86 GLU A N 1
ATOM 653 C CA . GLU A 1 86 ? 22.883 3.765 -22.043 1.00 97.62 86 GLU A CA 1
ATOM 654 C C . GLU A 1 86 ? 21.745 4.750 -21.705 1.00 97.62 86 GLU A C 1
ATOM 656 O O . GLU A 1 86 ? 20.911 5.053 -22.556 1.00 97.62 86 GLU A O 1
ATOM 661 N N . GLY A 1 87 ? 21.706 5.286 -20.480 1.00 96.81 87 GLY A N 1
ATOM 662 C CA . GLY A 1 87 ? 20.765 6.339 -20.084 1.00 96.81 87 GLY A CA 1
ATOM 663 C C . GLY A 1 87 ? 19.434 5.832 -19.530 1.00 96.81 87 GLY A C 1
ATOM 664 O O . GLY A 1 87 ? 18.451 6.576 -19.524 1.00 96.81 87 GLY A O 1
ATOM 665 N N . PHE A 1 88 ? 19.376 4.581 -19.069 1.00 98.25 88 PHE A N 1
ATOM 666 C CA . PHE A 1 88 ? 18.221 4.068 -18.336 1.00 98.25 88 PHE A CA 1
ATOM 667 C C . PHE A 1 88 ? 18.297 4.434 -16.852 1.00 98.25 88 PHE A C 1
ATOM 669 O O . PHE A 1 88 ? 19.340 4.306 -16.212 1.00 98.25 88 PHE A O 1
ATOM 676 N N . GLY A 1 89 ? 17.165 4.854 -16.291 1.00 97.88 89 GLY A N 1
ATOM 677 C CA . GLY A 1 89 ? 16.980 5.039 -14.855 1.00 97.88 89 GLY A CA 1
ATOM 678 C C . GLY A 1 89 ? 16.211 3.877 -14.232 1.00 97.88 89 GLY A C 1
ATOM 679 O O . GLY A 1 89 ? 15.497 3.146 -14.919 1.00 97.88 89 GLY A O 1
ATOM 680 N N . TYR A 1 90 ? 16.324 3.718 -12.914 1.00 97.88 90 TYR A N 1
ATOM 681 C CA . TYR A 1 90 ? 15.477 2.785 -12.171 1.00 97.88 90 TYR A CA 1
ATOM 682 C C . TYR A 1 90 ? 14.075 3.364 -12.017 1.00 97.88 90 TYR A C 1
ATOM 684 O O . TYR A 1 90 ? 13.920 4.512 -11.602 1.00 97.88 90 TYR A O 1
ATOM 692 N N . HIS A 1 91 ? 13.059 2.555 -12.310 1.00 97.50 91 HIS A N 1
ATOM 693 C CA . HIS A 1 91 ? 11.675 2.910 -12.030 1.00 97.50 91 HIS A CA 1
ATOM 694 C C . HIS A 1 91 ? 11.189 2.207 -10.762 1.00 97.50 91 HIS A C 1
ATOM 696 O O . HIS A 1 91 ? 10.899 2.851 -9.756 1.00 97.50 91 HIS A O 1
ATOM 702 N N . HIS A 1 92 ? 11.109 0.878 -10.793 1.00 96.50 92 HIS A N 1
ATOM 703 C CA . HIS A 1 92 ? 10.668 0.057 -9.667 1.00 96.50 92 HIS A CA 1
ATOM 704 C C . HIS A 1 92 ? 11.417 -1.273 -9.641 1.00 96.50 92 HIS A C 1
ATOM 706 O O . HIS A 1 92 ? 12.075 -1.631 -10.616 1.00 96.50 92 HIS A O 1
ATOM 712 N N . ALA A 1 93 ? 11.333 -1.984 -8.525 1.00 96.69 93 ALA A N 1
ATOM 713 C CA . ALA A 1 93 ? 11.916 -3.303 -8.368 1.00 96.69 93 ALA A CA 1
ATOM 714 C C . ALA A 1 93 ? 10.958 -4.174 -7.566 1.00 96.69 93 ALA A C 1
ATOM 716 O O . ALA A 1 93 ? 10.371 -3.694 -6.600 1.00 96.69 93 ALA A O 1
ATOM 717 N N . GLU A 1 94 ? 10.892 -5.437 -7.956 1.00 95.44 94 GLU A N 1
ATOM 718 C CA . GLU A 1 94 ? 10.263 -6.514 -7.204 1.00 95.44 94 GLU A CA 1
ATOM 719 C C . GLU A 1 94 ? 11.347 -7.491 -6.732 1.00 95.44 94 GLU A C 1
ATOM 721 O O . GLU A 1 94 ? 12.481 -7.425 -7.221 1.00 95.44 94 GLU A O 1
ATOM 726 N N . PRO A 1 95 ? 11.048 -8.437 -5.822 1.00 96.06 95 PRO A N 1
ATOM 727 C CA . PRO A 1 95 ? 12.055 -9.377 -5.327 1.00 96.06 95 PRO A CA 1
ATOM 728 C C . PRO A 1 95 ? 12.797 -10.155 -6.426 1.00 96.06 95 PRO A C 1
ATOM 730 O O . PRO A 1 95 ? 13.944 -10.549 -6.230 1.00 96.06 95 PRO A O 1
ATOM 733 N N . SER A 1 96 ? 12.155 -10.376 -7.579 1.00 97.00 96 SER A N 1
ATOM 734 C CA . SER A 1 96 ? 12.690 -11.175 -8.687 1.00 97.00 96 SER A CA 1
ATOM 735 C C . SER A 1 96 ? 13.154 -10.369 -9.902 1.00 97.00 96 SER A C 1
ATOM 737 O O . SER A 1 96 ? 13.756 -10.956 -10.801 1.00 97.00 96 SER A O 1
ATOM 739 N N . TYR A 1 97 ? 12.894 -9.059 -9.980 1.00 98.06 97 TYR A N 1
ATOM 740 C CA . TYR A 1 97 ? 13.283 -8.267 -11.150 1.00 98.06 97 TYR A CA 1
ATOM 741 C C . TYR A 1 97 ? 13.451 -6.771 -10.861 1.00 98.06 97 TYR A C 1
ATOM 743 O O . TYR A 1 97 ? 12.845 -6.206 -9.955 1.00 98.06 97 TYR A O 1
ATOM 751 N N . LEU A 1 98 ? 14.228 -6.105 -11.714 1.00 98.50 98 LEU A N 1
ATOM 752 C CA . LEU A 1 98 ? 14.356 -4.653 -11.775 1.00 98.50 98 LEU A CA 1
ATOM 753 C C . LEU A 1 98 ? 13.685 -4.122 -13.047 1.00 98.50 98 LEU A C 1
ATOM 755 O O . LEU A 1 98 ? 13.946 -4.618 -14.144 1.00 98.50 98 LEU A O 1
ATOM 759 N N . MET A 1 99 ? 12.841 -3.100 -12.909 1.00 98.50 99 MET A N 1
ATOM 760 C CA . MET A 1 99 ? 12.292 -2.348 -14.034 1.00 98.50 99 MET A CA 1
ATOM 761 C C . MET A 1 99 ? 13.100 -1.073 -14.255 1.00 98.50 99 MET A C 1
ATOM 763 O O . MET A 1 99 ? 13.111 -0.165 -13.414 1.00 98.50 99 MET A O 1
ATOM 767 N N . LEU A 1 100 ? 13.729 -0.986 -15.422 1.00 98.56 100 LEU A N 1
ATOM 768 C CA . LEU A 1 100 ? 14.409 0.211 -15.889 1.00 98.56 100 LEU A CA 1
ATOM 769 C C . LEU A 1 100 ? 13.581 0.919 -16.949 1.00 98.56 100 LEU A C 1
ATOM 771 O O . LEU A 1 100 ? 12.828 0.287 -17.688 1.00 98.56 100 LEU A O 1
ATOM 775 N N . VAL A 1 101 ? 13.757 2.232 -17.053 1.00 98.38 101 VAL A N 1
ATOM 776 C CA . VAL A 1 101 ? 13.054 3.032 -18.050 1.00 98.38 101 VAL A CA 1
ATOM 777 C C . VAL A 1 101 ? 13.936 4.134 -18.628 1.00 98.38 101 VAL A C 1
ATOM 779 O O . VAL A 1 101 ? 14.764 4.719 -17.927 1.00 98.38 101 VAL A O 1
ATOM 782 N N . SER A 1 102 ? 13.746 4.428 -19.912 1.00 97.94 102 SER A N 1
ATOM 783 C CA . SER A 1 102 ? 14.331 5.582 -20.591 1.00 97.94 102 SER A CA 1
ATOM 784 C C . SER A 1 102 ? 13.281 6.297 -21.441 1.00 97.94 102 SER A C 1
ATOM 786 O O . SER A 1 102 ? 12.458 5.660 -22.099 1.00 97.94 102 SER A O 1
ATOM 788 N N . TRP A 1 103 ? 13.302 7.628 -21.423 1.00 98.00 103 TRP A N 1
ATOM 789 C CA . TRP A 1 103 ? 12.497 8.464 -22.310 1.00 98.00 103 TRP A CA 1
ATOM 790 C C . TRP A 1 103 ? 13.363 8.875 -23.497 1.00 98.00 103 TRP A C 1
ATOM 792 O O . TRP A 1 103 ? 14.304 9.648 -23.332 1.00 98.00 103 TRP A O 1
ATOM 802 N N . ILE A 1 104 ? 13.084 8.325 -24.678 1.00 97.19 104 ILE A N 1
ATOM 803 C CA . ILE A 1 104 ? 13.966 8.493 -25.841 1.00 97.19 104 ILE A CA 1
ATOM 804 C C . ILE A 1 104 ? 13.745 9.754 -26.704 1.00 97.19 104 ILE A C 1
ATOM 806 O O . ILE A 1 104 ? 14.689 10.085 -27.431 1.00 97.19 104 ILE A O 1
ATOM 810 N N . PRO A 1 105 ? 12.580 10.444 -26.709 1.00 95.75 105 PRO A N 1
ATOM 811 C CA . PRO A 1 105 ? 12.416 11.677 -27.474 1.00 95.75 105 PRO A CA 1
ATOM 812 C C . PRO A 1 105 ? 12.885 12.907 -26.683 1.00 95.75 105 PRO A C 1
ATOM 814 O O . PRO A 1 105 ? 12.902 12.903 -25.455 1.00 95.75 105 PRO A O 1
ATOM 817 N N . ASP A 1 106 ? 13.172 14.001 -27.392 1.00 93.56 106 ASP A N 1
ATOM 818 C CA . ASP A 1 106 ? 13.629 15.272 -26.799 1.00 93.56 106 ASP A CA 1
ATOM 819 C C . ASP A 1 106 ? 12.502 16.082 -26.121 1.00 93.56 106 ASP A C 1
ATOM 821 O O . ASP A 1 106 ? 12.701 17.207 -25.662 1.00 93.56 106 ASP A O 1
ATOM 825 N N . THR A 1 107 ? 11.286 15.534 -26.069 1.00 94.62 107 THR A N 1
ATOM 826 C CA . THR A 1 107 ? 10.148 16.156 -25.384 1.00 94.62 107 THR A CA 1
ATOM 827 C C . THR A 1 107 ? 10.258 15.974 -23.870 1.00 94.62 107 THR A C 1
ATOM 829 O O . THR A 1 107 ? 10.922 15.039 -23.417 1.00 94.62 107 THR A O 1
ATOM 832 N N . PRO A 1 108 ? 9.542 16.778 -23.059 1.00 96.19 108 PRO A N 1
ATOM 833 C CA . PRO A 1 108 ? 9.459 16.543 -21.623 1.00 96.19 108 PRO A CA 1
ATOM 834 C C . PRO A 1 108 ? 9.079 15.095 -21.305 1.00 96.19 108 PRO A C 1
ATOM 836 O O . PRO A 1 108 ? 8.184 14.524 -21.936 1.00 96.19 108 PRO A O 1
ATOM 839 N N . ASN A 1 109 ? 9.777 14.509 -20.334 1.00 94.75 109 ASN A N 1
ATOM 840 C CA . ASN A 1 109 ? 9.504 13.156 -19.877 1.00 94.75 109 ASN A CA 1
ATOM 841 C C . ASN A 1 109 ? 8.147 13.119 -19.157 1.00 94.75 109 ASN A C 1
ATOM 843 O O . ASN A 1 109 ? 7.919 13.887 -18.224 1.00 94.75 109 ASN A O 1
ATOM 847 N N . THR A 1 110 ? 7.258 12.230 -19.604 1.00 94.50 110 THR A N 1
ATOM 848 C CA . THR A 1 110 ? 5.906 12.049 -19.041 1.00 94.50 110 THR A CA 1
ATOM 849 C C . THR A 1 110 ? 5.712 10.691 -18.369 1.00 94.50 110 THR A C 1
ATOM 851 O O . THR A 1 110 ? 4.597 10.357 -17.979 1.00 94.50 110 THR A O 1
ATOM 854 N N . ILE A 1 111 ? 6.785 9.909 -18.210 1.00 93.75 111 ILE A N 1
ATOM 855 C CA . ILE A 1 111 ? 6.740 8.659 -17.454 1.00 93.75 111 ILE A CA 1
ATOM 856 C C . ILE A 1 111 ? 6.367 8.987 -16.002 1.00 93.75 111 ILE A C 1
ATOM 858 O O . ILE A 1 111 ? 7.045 9.808 -15.372 1.00 93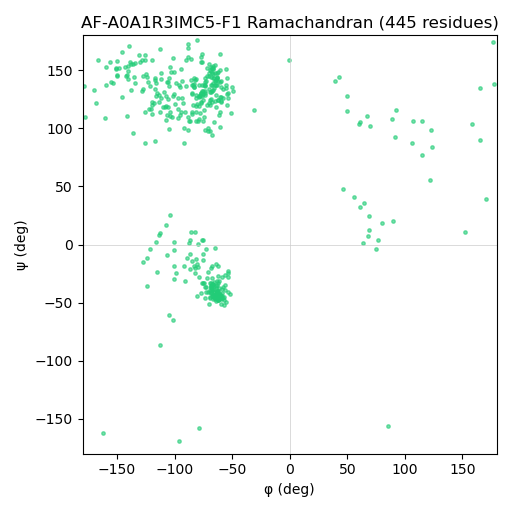.75 111 ILE A O 1
ATOM 862 N N . PRO A 1 112 ? 5.302 8.374 -15.458 1.00 90.62 112 PRO A N 1
ATOM 863 C CA . PRO A 1 112 ? 4.933 8.582 -14.070 1.00 90.62 112 PRO A CA 1
ATOM 864 C C . PRO A 1 112 ? 6.044 8.081 -13.147 1.00 90.62 112 PRO A C 1
ATOM 866 O O . PRO A 1 112 ? 6.736 7.111 -13.440 1.00 90.62 112 PRO A O 1
ATOM 869 N N . ALA A 1 113 ? 6.209 8.742 -12.005 1.00 90.88 113 ALA A N 1
ATOM 870 C CA . ALA A 1 113 ? 7.071 8.215 -10.959 1.00 90.88 113 ALA A CA 1
ATOM 871 C C . ALA A 1 113 ? 6.475 6.922 -10.374 1.00 90.88 113 ALA A C 1
ATOM 873 O O . ALA A 1 113 ? 5.256 6.754 -10.311 1.00 90.88 113 ALA A O 1
ATOM 874 N N . ASN A 1 114 ? 7.346 6.044 -9.879 1.00 92.81 114 ASN A N 1
ATOM 875 C CA . ASN A 1 114 ? 6.949 4.831 -9.169 1.00 92.81 114 ASN A CA 1
ATOM 876 C C . ASN A 1 114 ? 6.131 5.126 -7.895 1.00 92.81 114 ASN A C 1
ATOM 878 O O . ASN A 1 114 ? 6.176 6.241 -7.369 1.00 92.81 114 ASN A O 1
ATOM 882 N N . ALA A 1 115 ? 5.453 4.098 -7.372 1.00 91.44 115 ALA A N 1
ATOM 883 C CA . ALA A 1 115 ? 4.655 4.078 -6.153 1.00 91.44 115 ALA A CA 1
ATOM 884 C C . ALA A 1 115 ? 5.188 5.045 -5.086 1.00 91.44 115 ALA A C 1
ATOM 886 O O . ALA A 1 115 ? 6.323 4.947 -4.603 1.00 91.44 115 ALA A O 1
ATOM 887 N N . THR A 1 116 ? 4.366 6.040 -4.765 1.00 93.00 116 THR A N 1
ATOM 888 C CA . THR A 1 116 ? 4.735 7.181 -3.915 1.00 93.00 116 THR A CA 1
ATOM 889 C C . THR A 1 116 ? 4.239 7.039 -2.483 1.00 93.00 116 THR A C 1
ATOM 891 O O . THR A 1 116 ? 4.755 7.718 -1.590 1.00 93.00 116 THR A O 1
ATOM 894 N N . HIS A 1 117 ? 3.256 6.167 -2.268 1.00 95.12 117 HIS A N 1
ATOM 895 C CA . HIS A 1 117 ? 2.580 5.989 -0.996 1.00 95.12 117 HIS A CA 1
ATOM 896 C C . HIS A 1 117 ? 2.664 4.542 -0.532 1.00 95.12 117 HIS A C 1
ATOM 898 O O . HIS A 1 117 ? 2.569 3.620 -1.338 1.00 95.12 117 HIS A O 1
ATOM 904 N N . ARG A 1 118 ? 2.790 4.367 0.779 1.00 95.69 118 ARG A N 1
ATOM 905 C CA . ARG A 1 118 ? 2.395 3.141 1.467 1.00 95.69 118 ARG A CA 1
ATOM 906 C C . ARG A 1 118 ? 0.978 3.320 1.983 1.00 95.69 118 ARG A C 1
ATOM 908 O O . ARG A 1 118 ? 0.564 4.443 2.287 1.00 95.69 118 ARG A O 1
ATOM 915 N N . VAL A 1 119 ? 0.249 2.221 2.082 1.00 97.88 119 VAL A N 1
ATOM 916 C CA . VAL A 1 119 ? -1.124 2.230 2.576 1.00 97.88 119 VAL A CA 1
ATOM 917 C C . VAL A 1 119 ? -1.183 1.420 3.860 1.00 97.88 119 VAL A C 1
ATOM 919 O O . VAL A 1 119 ? -0.703 0.294 3.911 1.00 97.88 119 VAL A O 1
ATOM 922 N N . GLY A 1 120 ? -1.740 2.018 4.905 1.00 97.94 120 GLY A N 1
ATOM 923 C CA . GLY A 1 120 ? -1.998 1.362 6.176 1.00 97.94 120 GLY A CA 1
ATOM 924 C C . GLY A 1 120 ? -3.456 1.490 6.581 1.00 97.94 120 GLY A C 1
ATOM 925 O O . GLY A 1 120 ? -4.166 2.395 6.133 1.00 97.94 120 GLY A O 1
ATOM 926 N N . VAL A 1 121 ? -3.880 0.596 7.460 1.00 98.62 121 VAL A N 1
ATOM 927 C CA . VAL A 1 121 ? -5.227 0.550 8.027 1.00 98.62 121 VAL A CA 1
ATOM 928 C C . VAL A 1 121 ? -5.153 0.570 9.546 1.00 98.62 121 VAL A C 1
ATOM 930 O O . VAL A 1 121 ? -4.213 0.049 10.143 1.00 98.62 121 VAL A O 1
ATOM 933 N N . GLY A 1 122 ? -6.145 1.188 10.175 1.00 98.44 122 GLY A N 1
ATOM 934 C CA . GLY A 1 122 ? -6.413 1.068 11.600 1.00 98.44 122 GLY A CA 1
ATOM 935 C C . GLY A 1 122 ? -7.869 0.705 11.816 1.00 98.44 122 GLY A C 1
ATOM 936 O O . GLY A 1 122 ? -8.746 1.331 11.222 1.00 98.44 122 GLY A O 1
ATOM 937 N N . ALA A 1 123 ? -8.122 -0.293 12.651 1.00 98.56 123 ALA A N 1
ATOM 938 C CA . ALA A 1 123 ? -9.447 -0.855 12.847 1.00 98.56 123 ALA A CA 1
ATOM 939 C C . ALA A 1 123 ? -10.046 -0.414 14.187 1.00 98.56 123 ALA A C 1
ATOM 941 O O . ALA A 1 123 ? -9.522 -0.720 15.250 1.00 98.56 123 ALA A O 1
ATOM 942 N N . ILE A 1 124 ? -11.167 0.300 14.148 1.00 98.44 124 ILE A N 1
ATOM 943 C CA . ILE A 1 124 ? -11.987 0.601 15.319 1.00 98.44 124 ILE A CA 1
ATOM 944 C C . ILE A 1 124 ? -13.022 -0.512 15.449 1.00 98.44 124 ILE A C 1
ATOM 946 O O . ILE A 1 124 ? -13.911 -0.635 14.605 1.00 98.44 124 ILE A O 1
ATOM 950 N N . ILE A 1 125 ? -12.915 -1.300 16.517 1.00 98.00 125 ILE A N 1
ATOM 951 C CA . ILE A 1 125 ? -13.836 -2.397 16.814 1.00 98.00 125 ILE A CA 1
ATOM 952 C C . ILE A 1 125 ? -14.446 -2.145 18.182 1.00 98.00 125 ILE A C 1
ATOM 954 O O . ILE A 1 125 ? -13.737 -2.130 19.187 1.00 98.00 125 ILE A O 1
ATOM 958 N N . LEU A 1 126 ? -15.760 -1.953 18.212 1.00 96.06 126 LEU A N 1
ATOM 959 C CA . LEU A 1 126 ? -16.530 -1.778 19.437 1.00 96.06 126 LEU A CA 1
ATOM 960 C C . LEU A 1 126 ? -17.529 -2.911 19.591 1.00 96.06 126 LEU A C 1
ATOM 962 O O . LEU A 1 126 ? -18.242 -3.245 18.646 1.00 96.06 126 LEU A O 1
ATOM 966 N N . ASN A 1 127 ? -17.598 -3.466 20.795 1.00 95.12 127 ASN A N 1
ATOM 967 C CA . ASN A 1 127 ? -18.640 -4.417 21.151 1.00 95.12 127 ASN A CA 1
ATOM 968 C C . ASN A 1 127 ? -19.892 -3.708 21.706 1.00 95.12 127 ASN A C 1
ATOM 970 O O . ASN A 1 127 ? -19.889 -2.506 21.992 1.00 95.12 127 ASN A O 1
ATOM 974 N N . ASP A 1 128 ? -20.963 -4.472 21.923 1.00 92.69 128 ASP A N 1
ATOM 975 C CA . ASP A 1 128 ? -22.243 -3.950 22.427 1.00 92.69 128 ASP A CA 1
ATOM 976 C C . ASP A 1 128 ? -22.159 -3.355 23.846 1.00 92.69 128 ASP A C 1
ATOM 978 O O . ASP A 1 128 ? -23.041 -2.603 24.264 1.00 92.69 128 ASP A O 1
ATOM 982 N N . LYS A 1 129 ? -21.092 -3.659 24.597 1.00 95.31 129 LYS A N 1
ATOM 983 C CA . LYS A 1 129 ? -20.826 -3.106 25.933 1.00 95.31 129 LYS A CA 1
ATOM 984 C C . LYS A 1 129 ? -20.067 -1.777 25.893 1.00 95.31 129 LYS A C 1
ATOM 986 O O . LYS A 1 129 ? -19.744 -1.251 26.953 1.00 95.31 129 LYS A O 1
ATOM 991 N N . ARG A 1 130 ? -19.808 -1.223 24.700 1.00 94.50 130 ARG A N 1
ATOM 992 C CA . ARG A 1 130 ? -18.953 -0.042 24.476 1.00 94.50 130 ARG A CA 1
ATOM 993 C C . ARG A 1 130 ? -17.504 -0.246 24.929 1.00 94.50 130 ARG A C 1
ATOM 995 O O . ARG A 1 130 ? -16.831 0.701 25.332 1.00 94.50 130 ARG A O 1
ATOM 1002 N N . GLU A 1 131 ? -17.006 -1.472 24.829 1.00 97.88 131 GLU A N 1
ATOM 1003 C CA . GLU A 1 131 ? -15.584 -1.760 24.989 1.00 97.88 131 GLU A CA 1
ATOM 1004 C C . GLU A 1 131 ? -14.927 -1.795 23.605 1.00 97.88 131 GLU A C 1
ATOM 1006 O O . GLU A 1 131 ? -15.479 -2.363 22.657 1.00 97.88 131 GLU A O 1
ATOM 1011 N N . ILE A 1 132 ? -13.758 -1.169 23.488 1.00 98.25 132 ILE A N 1
ATOM 1012 C CA . ILE A 1 132 ? -12.948 -1.122 22.272 1.00 98.25 132 ILE A CA 1
ATOM 1013 C C . ILE A 1 132 ? -11.868 -2.202 22.317 1.00 98.25 132 ILE A C 1
ATOM 1015 O O . ILE A 1 132 ? -11.232 -2.405 23.354 1.00 98.25 132 ILE A O 1
ATOM 1019 N N . LEU A 1 133 ? -11.663 -2.892 21.193 1.00 98.62 133 LEU A N 1
A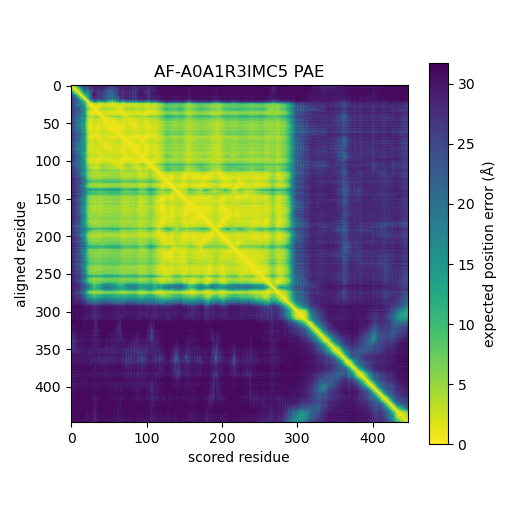TOM 1020 C CA . LEU A 1 133 ? -10.551 -3.826 21.038 1.00 98.62 133 LEU A CA 1
ATOM 1021 C C . LEU A 1 133 ? -9.256 -3.048 20.827 1.00 98.62 133 LEU A C 1
ATOM 1023 O O . LEU A 1 133 ? -9.149 -2.236 19.905 1.00 98.62 133 LEU A O 1
ATOM 1027 N N . VAL A 1 134 ? -8.269 -3.312 21.674 1.00 98.38 134 VAL A N 1
ATOM 1028 C CA . VAL A 1 134 ? -6.978 -2.629 21.647 1.00 98.38 134 VAL A CA 1
ATOM 1029 C C . VAL A 1 134 ? -5.827 -3.598 21.849 1.00 98.38 134 VAL A C 1
ATOM 1031 O O . VAL A 1 134 ? -5.973 -4.655 22.463 1.00 98.38 134 VAL A O 1
ATOM 1034 N N . VAL A 1 135 ? -4.661 -3.201 21.351 1.00 97.88 135 VAL A N 1
ATOM 1035 C CA . VAL A 1 135 ? -3.415 -3.960 21.413 1.00 97.88 135 VAL A CA 1
ATOM 1036 C C . VAL A 1 135 ? -2.267 -3.104 21.945 1.00 97.88 135 VAL A C 1
ATOM 1038 O O . VAL A 1 135 ? -2.282 -1.872 21.853 1.00 97.88 135 VAL A O 1
ATOM 1041 N N . GLN A 1 136 ? -1.255 -3.775 22.484 1.00 97.25 136 GLN A N 1
ATOM 1042 C CA . GLN A 1 136 ? 0.063 -3.229 22.798 1.00 97.25 136 GLN A CA 1
ATOM 1043 C C . GLN A 1 136 ? 1.108 -3.920 21.922 1.00 97.25 136 GLN A C 1
ATOM 1045 O O . GLN A 1 136 ? 1.153 -5.149 21.858 1.00 97.25 136 GLN A O 1
ATOM 1050 N N . GLU A 1 137 ? 1.969 -3.139 21.272 1.00 93.50 137 GLU A N 1
ATOM 1051 C CA . GLU A 1 137 ? 3.048 -3.682 20.442 1.00 93.50 137 GLU A CA 1
ATOM 1052 C C . GLU A 1 137 ? 4.200 -4.213 21.308 1.00 93.50 137 GLU A C 1
ATOM 1054 O O . GLU A 1 137 ? 4.656 -3.562 22.253 1.00 93.50 137 GLU A O 1
ATOM 1059 N N . LYS A 1 138 ? 4.730 -5.375 20.929 1.00 93.69 138 LYS A N 1
ATOM 1060 C CA . LYS A 1 138 ? 5.914 -6.012 21.521 1.00 93.69 138 LYS A CA 1
ATOM 1061 C C . LYS A 1 138 ? 7.227 -5.469 20.960 1.00 93.69 138 LYS A C 1
ATOM 1063 O O . LYS A 1 138 ? 8.284 -5.645 21.565 1.00 93.69 138 LYS A O 1
ATOM 1068 N N . SER A 1 139 ? 7.179 -4.812 19.803 1.00 87.75 139 SER A N 1
ATOM 1069 C CA . SER A 1 139 ? 8.338 -4.230 19.124 1.00 87.75 139 SER A CA 1
ATOM 1070 C C . SER A 1 139 ? 7.993 -2.864 18.522 1.00 87.75 139 SER A C 1
ATOM 1072 O O . SER A 1 139 ? 6.840 -2.448 18.528 1.00 87.75 139 SER A O 1
ATOM 1074 N N . GLY A 1 140 ? 8.992 -2.129 18.034 1.00 87.19 140 GLY A N 1
ATOM 1075 C CA . GLY A 1 140 ? 8.771 -0.830 17.398 1.00 87.19 140 GLY A CA 1
ATOM 1076 C C . GLY A 1 140 ? 8.702 0.339 18.383 1.00 87.19 140 GLY A C 1
ATOM 1077 O O . GLY A 1 140 ? 9.284 0.311 19.466 1.00 87.19 140 GLY A O 1
ATOM 1078 N N . ARG A 1 141 ? 8.044 1.431 17.972 1.00 85.56 141 ARG A N 1
ATOM 1079 C CA . ARG A 1 141 ? 8.071 2.708 18.712 1.00 85.56 141 ARG A CA 1
ATOM 1080 C C . ARG A 1 141 ? 7.288 2.665 20.023 1.00 85.56 141 ARG A C 1
ATOM 1082 O O . ARG A 1 141 ? 7.572 3.482 20.897 1.00 85.56 141 ARG A O 1
ATOM 1089 N N . PHE A 1 142 ? 6.324 1.755 20.149 1.00 90.00 142 PHE A N 1
ATOM 1090 C CA . PHE A 1 142 ? 5.481 1.629 21.337 1.00 90.00 142 PHE A CA 1
ATOM 1091 C C . PHE A 1 142 ? 5.903 0.494 22.278 1.00 90.00 142 PHE A C 1
ATOM 1093 O O . PHE A 1 142 ? 5.288 0.328 23.335 1.00 90.00 142 PHE A O 1
ATOM 1100 N N . GLN A 1 143 ? 6.986 -0.225 21.966 1.00 92.12 143 GLN A N 1
ATOM 1101 C CA . GLN A 1 143 ? 7.506 -1.300 22.809 1.00 92.12 143 GLN A CA 1
ATOM 1102 C C . GLN A 1 143 ? 7.759 -0.828 24.249 1.00 92.12 143 GLN A C 1
ATOM 1104 O O . GLN A 1 143 ? 8.473 0.147 24.486 1.00 92.12 143 GLN A O 1
ATOM 1109 N N . GLY A 1 144 ? 7.181 -1.539 25.223 1.00 91.00 144 GLY A N 1
ATOM 1110 C CA . GLY A 1 144 ? 7.375 -1.273 26.654 1.00 91.00 144 GLY A CA 1
ATOM 1111 C C . GLY A 1 144 ? 6.766 0.041 27.158 1.00 91.00 144 GLY A C 1
ATOM 1112 O O . GLY A 1 144 ? 6.988 0.411 28.308 1.00 91.00 144 GLY A O 1
ATOM 1113 N N . THR A 1 145 ? 6.000 0.755 26.326 1.00 93.81 145 THR A N 1
ATOM 1114 C CA . THR A 1 145 ? 5.346 2.013 26.725 1.00 93.81 145 THR A CA 1
ATOM 1115 C C . THR A 1 145 ? 4.037 1.795 27.483 1.00 93.81 145 THR A C 1
ATOM 1117 O O . THR A 1 145 ? 3.573 2.706 28.164 1.00 93.81 145 THR A O 1
ATOM 1120 N N . GLY A 1 146 ? 3.432 0.609 27.351 1.00 94.44 146 GLY A N 1
ATOM 1121 C CA . GLY A 1 146 ? 2.114 0.296 27.909 1.00 94.44 146 GLY A CA 1
ATOM 1122 C C . GLY A 1 146 ? 0.954 1.048 27.241 1.00 94.44 146 GLY A C 1
ATOM 1123 O O . GLY A 1 146 ? -0.149 1.068 27.781 1.00 94.44 146 GLY A O 1
ATOM 1124 N N . ILE A 1 147 ? 1.185 1.692 26.093 1.00 95.69 147 ILE A N 1
ATOM 1125 C CA . ILE A 1 147 ? 0.153 2.436 25.364 1.00 95.69 147 ILE A CA 1
ATOM 1126 C C . ILE A 1 147 ? -0.751 1.454 24.622 1.00 95.69 147 ILE A C 1
ATOM 1128 O O . ILE A 1 147 ? -0.284 0.708 23.763 1.00 95.69 147 ILE A O 1
ATOM 1132 N N . TRP A 1 148 ? -2.050 1.508 24.910 1.00 97.44 148 TRP A N 1
ATOM 1133 C CA . TRP A 1 148 ? -3.060 0.791 24.143 1.00 97.44 148 TRP A CA 1
ATOM 1134 C C . TRP A 1 148 ? -3.409 1.572 22.882 1.00 97.44 148 TRP A C 1
ATOM 1136 O O . TRP A 1 148 ? -3.750 2.758 22.952 1.00 97.44 148 TRP A O 1
ATOM 1146 N N . LYS A 1 149 ? -3.362 0.902 21.733 1.00 96.81 149 LYS A N 1
ATOM 1147 C CA . LYS A 1 149 ? -3.782 1.431 20.431 1.00 96.81 149 LYS A CA 1
ATOM 1148 C C . LYS A 1 149 ? -4.811 0.502 19.791 1.00 96.81 149 LYS A C 1
ATOM 1150 O O . LYS A 1 149 ? -4.938 -0.651 20.184 1.00 96.81 149 LYS A O 1
ATOM 1155 N N . ILE A 1 150 ? -5.529 1.006 18.796 1.00 97.88 150 ILE A N 1
ATOM 1156 C CA . ILE A 1 150 ? -6.339 0.148 17.927 1.00 97.88 150 ILE A CA 1
ATOM 1157 C C . ILE A 1 150 ? -5.440 -0.806 17.114 1.00 97.88 150 ILE A C 1
ATOM 1159 O O . ILE A 1 150 ? -4.280 -0.447 16.881 1.00 97.88 150 ILE A O 1
ATOM 1163 N N . PRO A 1 151 ? -5.946 -1.973 16.669 1.00 97.81 151 PRO A N 1
ATOM 1164 C CA . PRO A 1 151 ? -5.246 -2.820 15.710 1.00 97.81 151 PRO A CA 1
ATOM 1165 C C . PRO A 1 151 ? -4.896 -2.064 14.431 1.00 97.81 151 PRO A C 1
ATOM 1167 O O . PRO A 1 151 ? -5.706 -1.273 13.928 1.00 97.81 151 PRO A O 1
ATOM 1170 N N . THR A 1 152 ? -3.686 -2.267 13.913 1.00 97.25 152 THR A N 1
ATOM 1171 C CA . THR A 1 152 ? -3.205 -1.555 12.722 1.00 97.25 152 THR A CA 1
ATOM 1172 C C . THR A 1 152 ? -2.226 -2.389 11.925 1.00 97.25 152 THR A C 1
ATOM 1174 O O . THR A 1 152 ? -1.306 -2.936 12.517 1.00 97.25 152 THR A O 1
ATOM 1177 N N . GLY A 1 153 ? -2.259 -2.269 10.603 1.00 96.00 153 GLY A N 1
ATOM 1178 C CA . GLY A 1 153 ? -1.183 -2.804 9.777 1.00 96.00 153 GLY A CA 1
ATOM 1179 C C . GLY A 1 153 ? -1.144 -2.229 8.373 1.00 96.00 153 GLY A C 1
ATOM 1180 O O . GLY A 1 153 ? -1.658 -1.132 8.120 1.00 96.00 153 GLY A O 1
ATOM 1181 N N . VAL A 1 154 ? -0.444 -2.923 7.483 1.00 97.00 154 VAL A N 1
ATOM 1182 C CA . VAL A 1 154 ? -0.124 -2.453 6.129 1.00 97.00 154 VAL A CA 1
ATOM 1183 C C . VAL A 1 154 ? -0.980 -3.221 5.131 1.00 97.00 154 VAL A C 1
ATOM 1185 O O . VAL A 1 154 ? -1.180 -4.420 5.277 1.00 97.00 154 VAL A O 1
ATOM 1188 N N . VAL A 1 155 ? -1.484 -2.526 4.113 1.00 98.00 155 VAL A N 1
ATOM 1189 C CA . VAL A 1 155 ? -2.200 -3.167 3.005 1.00 98.00 155 VAL A CA 1
ATOM 1190 C C . VAL A 1 155 ? -1.182 -3.804 2.066 1.00 98.00 155 VAL A C 1
ATOM 1192 O O . VAL A 1 155 ? -0.244 -3.128 1.628 1.00 98.00 155 VAL A O 1
ATOM 1195 N N . GLU A 1 156 ? -1.365 -5.086 1.765 1.00 96.19 156 GLU A N 1
ATOM 1196 C CA . GLU A 1 156 ? -0.495 -5.825 0.851 1.00 96.19 156 GLU A CA 1
ATOM 1197 C C . GLU A 1 156 ? -0.767 -5.480 -0.624 1.00 96.19 156 GLU A C 1
ATOM 1199 O O . GLU A 1 156 ? -1.785 -4.883 -0.988 1.00 96.19 156 GLU A O 1
ATOM 1204 N N . GLU A 1 157 ? 0.170 -5.830 -1.509 1.00 92.69 157 GLU A N 1
ATOM 1205 C CA . GLU A 1 157 ? -0.011 -5.627 -2.947 1.00 92.69 157 GLU A CA 1
ATOM 1206 C C . GLU A 1 157 ? -1.231 -6.412 -3.454 1.00 92.69 157 GLU A C 1
ATOM 1208 O O . GLU A 1 157 ? -1.344 -7.618 -3.250 1.00 92.69 157 GLU A O 1
ATOM 1213 N N . GLY A 1 158 ? -2.150 -5.719 -4.132 1.00 91.44 158 GLY A N 1
ATOM 1214 C CA . GLY A 1 158 ? -3.382 -6.321 -4.650 1.00 91.44 158 GLY A CA 1
ATOM 1215 C C . GLY A 1 158 ? -4.467 -6.570 -3.595 1.00 91.44 158 GLY A C 1
ATOM 1216 O O . GLY A 1 158 ? -5.516 -7.111 -3.939 1.00 91.44 158 GLY A O 1
ATOM 1217 N N . GLU A 1 159 ? -4.250 -6.165 -2.341 1.00 95.25 159 GLU A N 1
ATOM 1218 C CA . GLU A 1 159 ? -5.206 -6.339 -1.249 1.00 95.25 159 GLU A CA 1
ATOM 1219 C C . GLU A 1 159 ? -6.171 -5.144 -1.126 1.00 95.25 159 GLU A C 1
ATOM 1221 O O . GLU A 1 159 ? -5.782 -3.975 -1.178 1.00 95.25 159 GLU A O 1
ATOM 1226 N N . ASP A 1 160 ? -7.461 -5.430 -0.931 1.00 95.69 160 ASP A N 1
ATOM 1227 C CA . ASP A 1 160 ? -8.472 -4.409 -0.649 1.00 95.69 160 ASP A CA 1
ATOM 1228 C C . ASP A 1 160 ? -8.335 -3.869 0.786 1.00 95.69 160 ASP A C 1
ATOM 1230 O O . ASP A 1 160 ? -8.137 -4.629 1.731 1.00 95.69 160 ASP A O 1
ATOM 1234 N N . ILE A 1 161 ? -8.578 -2.567 0.989 1.00 97.88 161 ILE A N 1
ATOM 1235 C CA . ILE A 1 161 ? -8.538 -1.908 2.314 1.00 97.88 161 ILE A CA 1
ATOM 1236 C C . ILE A 1 161 ? -9.406 -2.641 3.352 1.00 97.88 161 ILE A C 1
ATOM 1238 O O . ILE A 1 161 ? -8.988 -2.828 4.495 1.00 97.88 161 ILE A O 1
ATOM 1242 N N . SER A 1 162 ? -10.614 -3.067 2.967 1.00 96.75 162 SER A N 1
ATOM 1243 C CA . SER A 1 162 ? -11.521 -3.806 3.855 1.00 96.75 162 SER A CA 1
ATOM 1244 C C . SER A 1 162 ? -11.000 -5.194 4.229 1.00 96.75 162 SER A C 1
ATOM 1246 O O . SER A 1 162 ? -11.236 -5.660 5.345 1.00 96.75 162 SER A O 1
ATOM 1248 N N . ILE A 1 163 ? -10.301 -5.850 3.299 1.00 97.25 163 ILE A N 1
ATOM 1249 C CA . ILE A 1 163 ? -9.710 -7.173 3.509 1.00 97.25 163 ILE A CA 1
ATOM 1250 C C . ILE A 1 163 ? -8.491 -7.048 4.416 1.00 97.25 163 ILE A C 1
ATOM 1252 O O . ILE A 1 163 ? -8.445 -7.745 5.424 1.00 97.25 163 ILE A O 1
ATOM 1256 N N . ALA A 1 164 ? -7.612 -6.078 4.154 1.00 98.31 164 ALA A N 1
ATOM 1257 C CA . ALA A 1 164 ? -6.470 -5.773 5.008 1.00 98.31 164 ALA A CA 1
ATOM 1258 C C . ALA A 1 164 ? -6.905 -5.490 6.451 1.00 98.31 164 ALA A C 1
ATOM 1260 O O . ALA A 1 164 ? -6.409 -6.111 7.381 1.00 98.31 164 ALA A O 1
ATOM 1261 N N . ALA A 1 165 ? -7.898 -4.616 6.662 1.00 98.38 165 ALA A N 1
ATOM 1262 C CA . ALA A 1 165 ? -8.393 -4.322 8.010 1.00 98.38 165 ALA A CA 1
ATOM 1263 C C . ALA A 1 165 ? -8.916 -5.579 8.733 1.00 98.38 165 ALA A C 1
ATOM 1265 O O . ALA A 1 165 ? -8.679 -5.751 9.926 1.00 98.38 165 ALA A O 1
ATOM 1266 N N . THR A 1 166 ? -9.589 -6.476 8.006 1.00 98.38 166 THR A N 1
ATOM 1267 C CA . THR A 1 166 ? -10.094 -7.746 8.550 1.00 98.38 166 THR A CA 1
ATOM 1268 C C . THR A 1 166 ? -8.965 -8.718 8.886 1.00 98.38 166 THR A C 1
ATOM 1270 O O . THR A 1 166 ? -8.969 -9.307 9.968 1.00 98.38 166 THR A O 1
ATOM 1273 N N . ARG A 1 167 ? -7.986 -8.858 7.986 1.00 98.38 167 ARG A N 1
ATOM 1274 C CA . ARG A 1 167 ? -6.796 -9.691 8.177 1.00 98.38 167 ARG A CA 1
ATOM 1275 C C . ARG A 1 167 ? -5.999 -9.231 9.394 1.00 98.38 167 ARG A C 1
ATOM 1277 O O . ARG A 1 167 ? -5.757 -10.045 10.273 1.00 98.38 167 ARG A O 1
ATOM 1284 N N . GLU A 1 168 ? -5.681 -7.943 9.488 1.00 98.19 168 GLU A N 1
ATOM 1285 C CA . GLU A 1 168 ? -4.872 -7.379 10.579 1.00 98.19 168 GLU A CA 1
ATOM 1286 C C . GLU A 1 168 ? -5.522 -7.593 11.954 1.00 98.19 168 GLU A C 1
ATOM 1288 O O . GLU A 1 168 ? -4.868 -8.029 12.900 1.00 98.19 168 GLU A O 1
ATOM 1293 N N . VAL A 1 169 ? -6.839 -7.379 12.075 1.00 98.31 169 VAL A N 1
ATOM 1294 C CA . VAL A 1 169 ? -7.561 -7.672 13.328 1.00 98.31 169 VAL A CA 1
ATOM 1295 C C . VAL A 1 169 ? -7.450 -9.153 13.686 1.00 98.31 169 VAL A C 1
ATOM 1297 O O . VAL A 1 169 ? -7.173 -9.488 14.844 1.00 98.31 169 VAL A O 1
ATOM 1300 N N . LYS A 1 170 ? -7.635 -10.043 12.704 1.00 98.12 170 LYS A N 1
ATOM 1301 C CA . LYS A 1 170 ? -7.554 -11.488 12.919 1.00 98.12 170 LYS A CA 1
ATOM 1302 C C . LYS A 1 170 ? -6.144 -11.930 13.302 1.00 98.12 170 LYS A C 1
ATOM 1304 O O . LYS A 1 170 ? -6.001 -12.743 14.212 1.00 98.12 170 LYS A O 1
ATOM 1309 N N . GLU A 1 171 ? -5.125 -11.401 12.635 1.00 97.50 171 GLU A N 1
ATOM 1310 C CA . GLU A 1 171 ? -3.720 -11.727 12.866 1.00 97.50 171 GLU A CA 1
ATOM 1311 C C . GLU A 1 171 ? -3.246 -11.248 14.233 1.00 97.50 171 GLU A C 1
ATOM 1313 O O . GLU A 1 171 ? -2.655 -12.036 14.960 1.00 97.50 171 GLU A O 1
ATOM 1318 N N . GLU A 1 172 ? -3.540 -10.009 14.630 1.00 97.44 172 GLU A N 1
ATOM 1319 C CA . GLU A 1 172 ? -3.063 -9.468 15.907 1.00 97.44 172 GLU A CA 1
ATOM 1320 C C . GLU A 1 172 ? -3.814 -10.051 17.119 1.00 97.44 172 GLU A C 1
ATOM 1322 O O . GLU A 1 172 ? -3.222 -10.265 18.185 1.00 97.44 172 GLU A O 1
ATOM 1327 N N . THR A 1 173 ? -5.123 -10.297 16.982 1.00 98.00 173 THR A N 1
ATOM 1328 C CA . THR A 1 173 ? -6.016 -10.541 18.133 1.00 98.00 173 THR A CA 1
ATOM 1329 C C . THR A 1 173 ? -6.796 -11.852 18.091 1.00 98.00 173 THR A C 1
ATOM 1331 O O . THR A 1 173 ? -7.419 -12.214 19.091 1.00 98.00 173 THR A O 1
ATOM 1334 N N . GLY A 1 174 ? -6.819 -12.552 16.956 1.00 97.88 174 GLY A N 1
ATOM 1335 C CA . GLY A 1 174 ? -7.632 -13.752 16.752 1.00 97.88 174 GLY A CA 1
ATOM 1336 C C . GLY A 1 174 ? -9.131 -13.491 16.557 1.00 97.88 174 GLY A C 1
ATOM 1337 O O . GLY A 1 174 ? -9.868 -14.437 16.265 1.00 97.88 174 GLY A O 1
ATOM 1338 N N . ILE A 1 175 ? -9.585 -12.239 16.665 1.00 98.38 175 ILE A N 1
ATOM 1339 C CA . ILE A 1 175 ? -10.994 -11.856 16.547 1.00 98.38 175 ILE A CA 1
ATOM 1340 C C . ILE A 1 175 ? -11.434 -11.864 15.082 1.00 98.38 175 ILE A C 1
ATOM 1342 O O . ILE A 1 175 ? -10.821 -11.224 14.233 1.00 98.38 175 ILE A O 1
ATOM 1346 N N . ASP A 1 176 ? -12.531 -12.562 14.791 1.00 98.38 176 ASP A N 1
ATOM 1347 C CA . ASP A 1 176 ? -13.262 -12.388 13.537 1.00 98.38 176 ASP A CA 1
ATOM 1348 C C . ASP A 1 176 ? -14.102 -11.108 13.613 1.00 98.38 176 ASP A C 1
ATOM 1350 O O . ASP A 1 176 ? -14.840 -10.892 14.579 1.00 98.38 176 ASP A O 1
ATOM 1354 N N . ALA A 1 177 ? -13.994 -10.259 12.593 1.00 97.94 177 ALA A N 1
ATOM 1355 C CA . ALA A 1 177 ? -14.724 -9.003 12.484 1.00 97.94 177 ALA A CA 1
ATOM 1356 C C . ALA A 1 177 ? -15.173 -8.765 11.038 1.00 97.94 177 ALA A C 1
ATOM 1358 O O . ALA A 1 177 ? -14.493 -9.169 10.098 1.00 97.94 177 ALA A O 1
ATOM 1359 N N . GLU A 1 178 ? -16.304 -8.088 10.857 1.00 97.50 178 GLU A N 1
ATOM 1360 C CA . GLU A 1 178 ? -16.751 -7.617 9.548 1.00 97.50 178 GLU A CA 1
ATOM 1361 C C . GLU A 1 178 ? -16.400 -6.141 9.349 1.00 97.50 178 GLU A C 1
ATOM 1363 O O . GLU A 1 178 ? -16.538 -5.304 10.248 1.00 97.50 178 GLU A O 1
ATOM 1368 N N . PHE A 1 179 ? -15.948 -5.807 8.144 1.00 97.81 179 PHE A N 1
ATOM 1369 C CA . PHE A 1 179 ? -15.738 -4.426 7.741 1.00 97.81 179 PHE A CA 1
ATOM 1370 C C . PHE A 1 179 ? -17.081 -3.703 7.563 1.00 97.81 179 PHE A C 1
ATOM 1372 O O . PHE A 1 179 ? -17.967 -4.199 6.867 1.00 97.81 179 PHE A O 1
ATOM 1379 N N . VAL A 1 180 ? -17.204 -2.491 8.114 1.00 95.62 180 VAL A N 1
ATOM 1380 C CA . VAL A 1 180 ? -18.408 -1.657 7.972 1.00 95.62 180 VAL A CA 1
ATOM 1381 C C . VAL A 1 180 ? -18.161 -0.514 6.984 1.00 95.62 180 VAL A C 1
ATOM 1383 O O . VAL A 1 180 ? -18.834 -0.392 5.955 1.00 95.62 180 VAL A O 1
ATOM 1386 N N . GLU A 1 181 ? -17.194 0.352 7.288 1.00 96.94 181 GLU A N 1
ATOM 1387 C CA . GLU A 1 181 ? -16.894 1.541 6.487 1.00 96.94 181 GLU A CA 1
ATOM 1388 C C . GLU A 1 181 ? -15.547 2.168 6.863 1.00 96.94 181 GLU A C 1
ATOM 1390 O O . GLU A 1 181 ? -15.054 2.015 7.977 1.00 96.94 181 GLU A O 1
ATOM 1395 N N . VAL A 1 182 ? -14.977 2.948 5.949 1.00 98.38 182 VAL A N 1
ATOM 1396 C CA . VAL A 1 182 ? -13.890 3.883 6.248 1.00 98.38 182 VAL A CA 1
ATOM 1397 C C . VAL A 1 182 ? -14.495 5.151 6.856 1.00 98.38 182 VAL A C 1
ATOM 1399 O O . VAL A 1 182 ? -15.294 5.826 6.209 1.00 98.38 182 VAL A O 1
ATOM 1402 N N . LEU A 1 183 ? -14.102 5.510 8.078 1.00 97.69 183 LEU A N 1
ATOM 1403 C CA . LEU A 1 183 ? -14.532 6.749 8.745 1.00 97.69 183 LEU A CA 1
ATOM 1404 C C . LEU A 1 183 ? -13.714 7.968 8.313 1.00 97.69 183 LEU A C 1
ATOM 1406 O O . LEU A 1 183 ? -14.172 9.100 8.411 1.00 97.69 183 LEU A O 1
ATOM 1410 N N . GLY A 1 184 ? -12.494 7.743 7.844 1.00 97.44 184 GLY A N 1
ATOM 1411 C CA . GLY A 1 184 ? -11.616 8.787 7.348 1.00 97.44 184 GLY A CA 1
ATOM 1412 C C . GLY A 1 184 ? -10.260 8.220 6.968 1.00 97.44 184 GLY A C 1
ATOM 1413 O O . GLY A 1 184 ? -9.969 7.047 7.199 1.00 97.44 184 GLY A O 1
ATOM 1414 N N . PHE A 1 185 ? -9.412 9.063 6.396 1.00 98.06 185 PHE A N 1
ATOM 1415 C CA . PHE A 1 185 ? -8.025 8.710 6.147 1.00 98.06 185 PHE A CA 1
ATOM 1416 C C . PHE A 1 185 ? -7.114 9.897 6.430 1.00 98.06 185 PHE A C 1
ATOM 1418 O O . PHE A 1 185 ? -7.513 11.059 6.353 1.00 98.06 1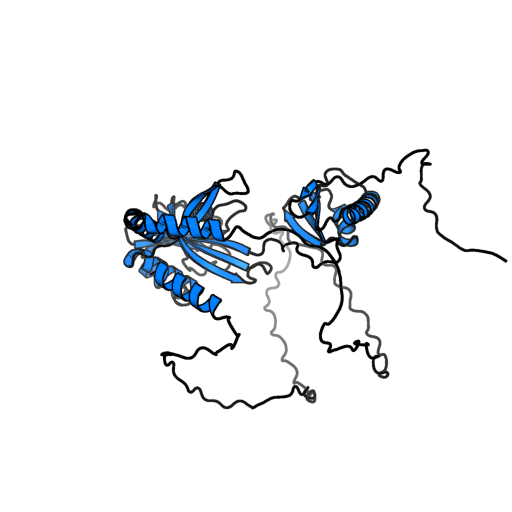85 PHE A O 1
ATOM 1425 N N . ARG A 1 186 ? -5.869 9.590 6.772 1.00 96.62 186 ARG A N 1
ATOM 1426 C CA . ARG A 1 186 ? -4.816 10.563 7.042 1.00 96.62 186 ARG A CA 1
ATOM 1427 C C . ARG A 1 186 ? -3.707 10.396 6.017 1.00 96.62 186 ARG A C 1
ATOM 1429 O O . ARG A 1 186 ? -3.316 9.274 5.715 1.00 96.62 186 ARG A O 1
ATOM 1436 N N . GLN A 1 187 ? -3.138 11.511 5.575 1.00 96.56 187 GLN A N 1
ATOM 1437 C CA . GLN A 1 187 ? -1.889 11.524 4.823 1.00 96.56 187 GLN A CA 1
ATOM 1438 C C . GLN A 1 187 ? -0.726 12.013 5.701 1.00 96.56 187 GLN A C 1
ATOM 1440 O O . GLN A 1 187 ? -0.887 12.909 6.532 1.00 96.56 187 GLN A O 1
ATOM 1445 N N . SER A 1 188 ? 0.459 11.435 5.519 1.00 94.75 188 SER A N 1
ATOM 1446 C CA . SER A 1 188 ? 1.733 12.026 5.961 1.00 94.75 188 SER A CA 1
ATOM 1447 C C . SER A 1 188 ? 2.817 11.833 4.924 1.00 94.75 188 SER A C 1
ATOM 1449 O O . SER A 1 188 ? 2.764 10.893 4.141 1.00 94.75 188 SER A O 1
ATOM 1451 N N . HIS A 1 189 ? 3.836 12.684 4.963 1.00 95.31 189 HIS A N 1
ATOM 1452 C CA . HIS A 1 189 ? 4.921 12.668 3.992 1.00 95.31 189 HIS A CA 1
ATOM 1453 C C . HIS A 1 189 ? 6.243 12.228 4.612 1.00 95.31 189 HIS A C 1
ATOM 1455 O O . HIS A 1 189 ? 6.542 12.564 5.758 1.00 95.31 189 HIS A O 1
ATOM 1461 N N . LYS A 1 190 ? 7.059 11.548 3.799 1.00 90.00 190 LYS A N 1
ATOM 1462 C CA . LYS A 1 190 ? 8.462 11.203 4.076 1.00 90.00 190 LYS A CA 1
ATOM 1463 C C . LYS A 1 190 ? 8.669 10.425 5.379 1.00 90.00 190 LYS A C 1
ATOM 1465 O O . LYS A 1 190 ? 9.612 10.676 6.124 1.00 90.00 190 LYS A O 1
ATOM 1470 N N . THR A 1 191 ? 7.784 9.478 5.649 1.00 80.94 191 THR A N 1
ATOM 1471 C CA . THR A 1 191 ? 7.761 8.678 6.881 1.00 80.94 191 THR A CA 1
ATOM 1472 C C . THR A 1 191 ? 8.571 7.389 6.771 1.00 80.94 191 THR A C 1
ATOM 1474 O O . THR A 1 191 ? 9.147 6.949 7.766 1.00 80.94 191 THR A O 1
ATOM 1477 N N . PHE A 1 192 ? 8.652 6.805 5.572 1.00 83.88 192 PHE A N 1
ATOM 1478 C CA . PHE A 1 192 ? 9.368 5.557 5.308 1.00 83.88 192 PHE A CA 1
ATOM 1479 C C . PHE A 1 192 ? 10.088 5.636 3.960 1.00 83.88 192 PHE A C 1
ATOM 1481 O O . PHE A 1 192 ? 9.442 5.701 2.918 1.00 83.88 192 PHE A O 1
ATOM 1488 N N . PHE A 1 193 ? 11.424 5.685 3.980 1.00 86.88 193 PHE A N 1
ATOM 1489 C CA . PHE A 1 193 ? 12.268 5.858 2.784 1.00 86.88 193 PHE A CA 1
ATOM 1490 C C . PHE A 1 193 ? 11.778 6.973 1.840 1.00 86.88 193 PHE A C 1
ATOM 1492 O O . PHE A 1 193 ? 11.625 6.771 0.639 1.00 86.88 193 PHE A O 1
ATOM 1499 N N . GLU A 1 194 ? 11.474 8.147 2.405 1.00 90.25 194 GLU A N 1
ATOM 1500 C CA . GLU A 1 194 ? 10.963 9.333 1.689 1.00 90.25 194 GLU A CA 1
ATOM 1501 C C . GLU A 1 194 ? 9.587 9.172 1.013 1.00 90.25 194 GLU A C 1
ATOM 1503 O O . GLU A 1 194 ? 9.067 10.135 0.443 1.00 90.25 194 GLU A O 1
ATOM 1508 N N . LYS A 1 195 ? 8.941 8.008 1.138 1.00 91.88 195 LYS A N 1
ATOM 1509 C CA . LYS A 1 195 ? 7.563 7.786 0.693 1.00 91.88 195 LYS A CA 1
ATOM 1510 C C . LYS A 1 195 ? 6.566 8.423 1.656 1.00 91.88 195 LYS A C 1
ATOM 1512 O O . LYS A 1 195 ? 6.867 8.695 2.822 1.00 91.88 195 LYS A O 1
ATOM 1517 N N . SER A 1 196 ? 5.381 8.705 1.133 1.00 94.88 196 SER A N 1
ATOM 1518 C CA . SER A 1 196 ? 4.242 9.170 1.925 1.00 94.88 196 SER A CA 1
ATOM 1519 C C . SER A 1 196 ? 3.442 7.973 2.456 1.00 94.88 196 SER A C 1
ATOM 1521 O O . SER A 1 196 ? 3.560 6.872 1.930 1.00 94.88 196 SER A O 1
ATOM 1523 N N . ASP A 1 197 ? 2.617 8.180 3.477 1.00 95.19 197 ASP A N 1
ATOM 1524 C CA . ASP A 1 197 ? 1.660 7.185 3.970 1.00 95.19 197 ASP A CA 1
ATOM 1525 C C . ASP A 1 197 ? 0.236 7.700 3.767 1.00 95.19 197 ASP A C 1
ATOM 1527 O O . ASP A 1 197 ? -0.049 8.870 4.047 1.00 95.19 197 ASP A O 1
ATOM 1531 N N . LEU A 1 198 ? -0.653 6.804 3.352 1.00 97.69 198 LEU A N 1
ATOM 1532 C CA . LEU A 1 198 ? -2.097 6.922 3.522 1.00 97.69 198 LEU A CA 1
ATOM 1533 C C . LEU A 1 198 ? -2.525 5.953 4.621 1.00 97.69 198 LEU A C 1
ATOM 1535 O O . LEU A 1 198 ? -2.227 4.767 4.545 1.00 97.69 198 LEU A O 1
ATOM 1539 N N . PHE A 1 199 ? -3.208 6.450 5.645 1.00 98.06 199 PHE A N 1
ATOM 1540 C CA . PHE A 1 199 ? -3.681 5.645 6.767 1.00 98.06 199 PHE A CA 1
ATOM 1541 C C . PHE A 1 199 ? -5.203 5.717 6.861 1.00 98.06 199 PHE A C 1
ATOM 1543 O O . PHE A 1 199 ? -5.739 6.783 7.163 1.00 98.06 199 PHE A O 1
ATOM 1550 N N . PHE A 1 200 ? -5.882 4.604 6.595 1.00 98.62 200 PHE A N 1
ATOM 1551 C CA . PHE A 1 200 ? -7.338 4.491 6.570 1.00 98.62 200 PHE A CA 1
ATOM 1552 C C . PHE A 1 200 ? -7.874 4.031 7.925 1.00 98.62 200 PHE A C 1
ATOM 1554 O O . PHE A 1 200 ? -7.462 3.004 8.456 1.00 98.62 200 PHE A O 1
ATOM 1561 N N . ILE A 1 201 ? -8.816 4.786 8.480 1.00 98.56 201 ILE A N 1
ATOM 1562 C CA . ILE A 1 201 ? -9.472 4.487 9.752 1.00 98.56 201 ILE A CA 1
ATOM 1563 C C . ILE A 1 201 ? -10.772 3.754 9.429 1.00 98.56 201 ILE A C 1
ATOM 1565 O O . ILE A 1 201 ? -11.692 4.345 8.862 1.00 98.56 201 ILE A O 1
ATOM 1569 N N . CYS A 1 202 ? -10.838 2.473 9.767 1.00 98.56 202 CYS A N 1
ATOM 1570 C CA . CYS A 1 202 ? -11.924 1.570 9.408 1.00 98.56 202 CYS A CA 1
ATOM 1571 C C . CYS A 1 202 ? -12.782 1.269 10.637 1.00 98.56 202 CYS A C 1
ATOM 1573 O O . CYS A 1 202 ? -12.257 0.860 11.667 1.00 98.56 202 CYS A O 1
ATOM 1575 N N . MET A 1 203 ? -14.095 1.446 10.532 1.00 97.69 203 MET A N 1
ATOM 1576 C CA . MET A 1 203 ? -15.050 0.924 11.504 1.00 97.69 203 MET A CA 1
ATOM 1577 C C . MET A 1 203 ? -15.350 -0.534 11.172 1.00 97.69 203 MET A C 1
ATOM 1579 O O . MET A 1 203 ? -15.603 -0.872 10.011 1.00 97.69 203 MET A O 1
ATOM 1583 N N . MET A 1 204 ? -15.358 -1.380 12.194 1.00 97.69 204 MET A N 1
ATOM 1584 C CA . MET A 1 204 ? -15.627 -2.806 12.062 1.00 97.69 204 MET A CA 1
ATOM 1585 C C . MET A 1 204 ? -16.574 -3.285 13.160 1.00 97.69 204 MET A C 1
ATOM 1587 O O . MET A 1 204 ? -16.657 -2.686 14.235 1.00 97.69 204 MET A O 1
ATOM 1591 N N . HIS A 1 205 ? -17.280 -4.378 12.889 1.00 96.56 205 HIS A N 1
ATOM 1592 C CA . HIS A 1 205 ? -18.163 -5.029 13.848 1.00 96.56 205 HIS A CA 1
ATOM 1593 C C . HIS A 1 205 ? -17.590 -6.402 14.242 1.00 96.56 205 HIS A C 1
ATOM 1595 O O . HIS A 1 205 ? -17.275 -7.197 13.355 1.00 96.56 205 HIS A O 1
ATOM 1601 N N . PRO A 1 206 ? -17.399 -6.693 15.543 1.00 98.00 206 PRO A N 1
ATOM 1602 C CA . PRO A 1 206 ? -16.853 -7.975 15.976 1.00 98.00 206 PRO A CA 1
ATOM 1603 C C . PRO A 1 206 ? -17.886 -9.097 15.839 1.00 98.00 206 PRO A C 1
ATOM 1605 O O . PRO A 1 206 ? -19.031 -8.952 16.254 1.00 98.00 206 PRO A O 1
ATOM 1608 N N . LEU A 1 207 ? -17.454 -10.244 15.318 1.00 98.06 207 LEU A N 1
ATOM 1609 C CA . LEU A 1 207 ? -18.249 -11.475 15.222 1.00 98.06 207 LEU A CA 1
ATOM 1610 C C . LEU A 1 207 ? -17.929 -12.455 16.361 1.00 98.06 207 LEU A C 1
ATOM 1612 O O . LEU A 1 207 ? -18.751 -13.294 16.727 1.00 98.06 207 LEU A O 1
ATOM 1616 N N . THR A 1 208 ? -16.731 -12.339 16.932 1.00 98.12 208 THR A N 1
ATOM 1617 C CA . THR A 1 208 ? -16.246 -13.133 18.070 1.00 98.12 208 THR A CA 1
ATOM 1618 C C . THR A 1 208 ? -15.655 -12.221 19.141 1.00 98.12 208 THR A C 1
ATOM 1620 O O . THR A 1 208 ? -15.322 -11.073 18.857 1.00 98.12 208 THR A O 1
ATOM 1623 N N . PHE A 1 209 ? -15.487 -12.732 20.363 1.00 97.50 209 PHE A N 1
ATOM 1624 C CA . PHE A 1 209 ? -15.022 -11.928 21.504 1.00 97.50 209 PHE A CA 1
ATOM 1625 C C . PHE A 1 209 ? -13.820 -12.526 22.246 1.00 97.50 209 PHE A C 1
ATOM 1627 O O . PHE A 1 209 ? -13.164 -11.805 23.000 1.00 97.50 209 PHE A O 1
ATOM 1634 N N . ASP A 1 210 ? -13.513 -13.805 22.018 1.00 97.75 210 ASP A N 1
ATOM 1635 C CA . ASP A 1 210 ? -12.404 -14.500 22.669 1.00 97.75 210 ASP A CA 1
ATOM 1636 C C . ASP A 1 210 ? -11.078 -14.135 21.998 1.00 97.75 210 ASP A C 1
ATOM 1638 O O . ASP A 1 210 ? -10.787 -14.552 20.878 1.00 97.75 210 ASP A O 1
ATOM 1642 N N . ILE A 1 211 ? -10.266 -13.351 22.704 1.00 98.12 211 ILE A N 1
ATOM 1643 C CA . ILE A 1 211 ? -8.981 -12.868 22.200 1.00 98.12 211 ILE A CA 1
ATOM 1644 C C . ILE A 1 211 ? -7.948 -14.000 22.224 1.00 98.12 211 ILE A C 1
ATOM 1646 O O . ILE A 1 211 ? -7.721 -14.636 23.254 1.00 98.12 211 ILE A O 1
ATOM 1650 N N . GLN A 1 212 ? -7.272 -14.191 21.095 1.00 96.56 212 GLN A N 1
ATOM 1651 C CA . GLN A 1 212 ? -6.096 -15.042 20.933 1.00 96.56 212 GLN A CA 1
ATOM 1652 C C . GLN A 1 212 ? -4.981 -14.192 20.327 1.00 96.56 212 GLN A C 1
ATOM 1654 O O . GLN A 1 212 ? -4.850 -14.095 19.109 1.00 96.56 212 GLN A O 1
ATOM 1659 N N . LYS A 1 213 ? -4.207 -13.523 21.189 1.00 94.25 213 LYS A N 1
ATOM 1660 C CA . LYS A 1 213 ? -3.152 -12.613 20.735 1.00 94.25 213 LYS A CA 1
ATOM 1661 C C . LYS A 1 213 ? -2.051 -13.372 20.001 1.00 94.25 213 LYS A C 1
ATOM 1663 O O . LYS A 1 213 ? -1.686 -14.489 20.374 1.00 94.25 213 LYS A O 1
ATOM 1668 N N . GLN A 1 214 ? -1.454 -12.716 19.024 1.00 91.94 214 GLN A N 1
ATOM 1669 C CA . GLN A 1 214 ? -0.300 -13.248 18.323 1.00 91.94 214 GLN A CA 1
ATOM 1670 C C . GLN A 1 214 ? 1.000 -12.933 19.076 1.00 91.94 214 GLN A C 1
ATOM 1672 O O . GLN A 1 214 ? 1.249 -11.812 19.508 1.00 91.94 214 GLN A O 1
ATOM 1677 N N . GLU A 1 215 ? 1.837 -13.949 19.294 1.00 91.12 215 GLU A N 1
ATOM 1678 C CA . GLU A 1 215 ? 2.970 -13.847 20.229 1.00 91.12 215 GLU A CA 1
ATOM 1679 C C . GLU A 1 215 ? 4.224 -13.155 19.670 1.00 91.12 215 GLU A C 1
ATOM 1681 O O . GLU A 1 215 ? 5.145 -12.843 20.437 1.00 91.12 215 GLU A O 1
ATOM 1686 N N . LEU A 1 216 ? 4.310 -12.939 18.356 1.00 89.94 216 LEU A N 1
ATOM 1687 C CA . LEU A 1 216 ? 5.501 -12.355 17.733 1.00 89.94 216 LEU A CA 1
ATOM 1688 C C . LEU A 1 216 ? 5.517 -10.831 17.890 1.00 89.94 216 LEU A C 1
ATOM 1690 O O . LEU A 1 216 ? 6.550 -10.266 18.245 1.00 89.94 216 LEU A O 1
ATOM 1694 N N . GLU A 1 217 ? 4.376 -10.188 17.654 1.00 91.06 217 GLU A N 1
ATOM 1695 C CA . GLU A 1 217 ? 4.248 -8.738 17.506 1.00 91.06 217 GLU A CA 1
ATOM 1696 C C . GLU A 1 217 ? 3.408 -8.097 18.608 1.00 91.06 217 GLU A C 1
ATOM 1698 O O . GLU A 1 217 ? 3.625 -6.924 18.915 1.00 91.06 217 GLU A O 1
ATOM 1703 N N . ILE A 1 218 ? 2.513 -8.852 19.257 1.00 96.00 218 ILE A N 1
ATOM 1704 C CA . ILE A 1 218 ? 1.568 -8.312 20.238 1.00 96.00 218 ILE A CA 1
ATOM 1705 C C . ILE A 1 218 ? 1.951 -8.719 21.663 1.00 96.00 218 ILE A C 1
ATOM 1707 O O . ILE A 1 218 ? 1.986 -9.894 22.043 1.00 96.00 218 ILE A O 1
ATOM 1711 N N . GLU A 1 219 ? 2.224 -7.705 22.484 1.00 96.31 219 GLU A N 1
ATOM 1712 C CA . GLU A 1 219 ? 2.514 -7.859 23.910 1.00 96.31 219 GLU A CA 1
ATOM 1713 C C . GLU A 1 219 ? 1.233 -8.278 24.641 1.00 96.31 219 GLU A C 1
ATOM 1715 O O . GLU A 1 219 ? 1.203 -9.303 25.328 1.00 96.31 219 GLU A O 1
ATOM 1720 N N . ALA A 1 220 ? 0.148 -7.533 24.414 1.00 97.06 220 ALA A N 1
ATOM 1721 C CA . ALA A 1 220 ? -1.160 -7.765 25.010 1.00 97.06 220 ALA A CA 1
ATOM 1722 C C . ALA A 1 220 ? -2.292 -7.284 24.088 1.00 97.06 220 ALA A C 1
ATOM 1724 O O . ALA A 1 220 ? -2.111 -6.340 23.322 1.00 97.06 220 ALA A O 1
ATOM 1725 N N . ALA A 1 221 ? -3.464 -7.913 24.192 1.00 97.88 221 ALA A N 1
ATOM 1726 C CA . ALA A 1 221 ? -4.688 -7.522 23.495 1.00 97.88 221 ALA A CA 1
ATOM 1727 C C . ALA A 1 221 ? -5.876 -7.632 24.460 1.00 97.88 221 ALA A C 1
ATOM 1729 O O . ALA A 1 221 ? -5.983 -8.624 25.186 1.00 97.88 221 ALA A O 1
ATOM 1730 N N . GLN A 1 222 ? -6.725 -6.604 24.517 1.00 98.12 222 GLN A N 1
ATOM 1731 C CA . GLN A 1 222 ? -7.816 -6.505 25.492 1.00 98.12 222 GLN A CA 1
ATOM 1732 C C . GLN A 1 222 ? -9.030 -5.760 24.932 1.00 98.12 222 GLN A C 1
ATOM 1734 O O . GLN A 1 222 ? -8.901 -4.872 24.091 1.00 98.12 222 GLN A O 1
ATOM 1739 N N . TRP A 1 223 ? -10.207 -6.101 25.459 1.00 98.50 223 TRP A N 1
ATOM 1740 C CA . TRP A 1 223 ? -11.384 -5.237 25.418 1.00 98.50 223 TRP A CA 1
ATOM 1741 C C . TRP A 1 223 ? -11.295 -4.263 26.593 1.00 98.50 223 TRP A C 1
ATOM 1743 O O . TRP A 1 223 ? -11.228 -4.699 27.741 1.00 98.50 223 TRP A O 1
ATOM 1753 N N . ILE A 1 224 ? -11.270 -2.961 26.315 1.00 98.00 224 ILE A N 1
ATOM 1754 C CA . ILE A 1 224 ? -11.190 -1.908 27.339 1.00 98.00 224 ILE A CA 1
ATOM 1755 C C . ILE A 1 224 ? -12.392 -0.972 27.174 1.00 98.00 224 ILE A C 1
ATOM 1757 O O . ILE A 1 224 ? -12.739 -0.669 26.031 1.00 98.00 224 ILE A O 1
ATOM 1761 N N . PRO A 1 225 ? -13.038 -0.485 28.253 1.00 98.12 225 PRO A N 1
ATOM 1762 C CA . PRO A 1 225 ? -14.075 0.538 28.140 1.00 98.12 225 PRO A CA 1
ATOM 1763 C C . PRO A 1 225 ? -13.609 1.712 27.271 1.00 98.12 225 PRO A C 1
ATOM 1765 O O . PRO A 1 225 ? -12.501 2.225 27.452 1.00 98.12 225 PRO A O 1
ATOM 1768 N N . PHE A 1 226 ? -14.433 2.144 26.315 1.00 96.62 226 PHE A N 1
ATOM 1769 C CA . PHE A 1 226 ? -14.040 3.183 25.360 1.00 96.62 226 PHE A CA 1
ATOM 1770 C C . PHE A 1 226 ? -13.583 4.472 26.058 1.00 96.62 226 PHE A C 1
ATOM 1772 O O . PHE A 1 226 ? -12.603 5.091 25.647 1.00 96.62 226 PHE A O 1
ATOM 1779 N N . GLU A 1 227 ? -14.246 4.854 27.147 1.00 96.00 227 GLU A N 1
ATOM 1780 C CA . GLU A 1 227 ? -13.910 6.031 27.943 1.00 96.00 227 GLU A CA 1
ATOM 1781 C C . GLU A 1 227 ? -12.530 5.908 28.603 1.00 96.00 227 GLU A C 1
ATOM 1783 O O . GLU A 1 227 ? -11.796 6.894 28.676 1.00 96.00 227 GLU A O 1
ATOM 1788 N N . GLU A 1 228 ? -12.144 4.706 29.037 1.00 97.12 228 GLU A N 1
ATOM 1789 C CA . GLU A 1 228 ? -10.816 4.433 29.595 1.00 97.12 228 GLU A CA 1
ATOM 1790 C C . GLU A 1 228 ? -9.737 4.518 28.508 1.00 97.12 228 GLU A C 1
ATOM 1792 O O . GLU A 1 228 ? -8.730 5.207 28.689 1.00 97.12 228 GLU A O 1
ATOM 1797 N N . TYR A 1 229 ? -9.976 3.906 27.341 1.00 97.06 229 TYR A N 1
ATOM 1798 C CA . TYR A 1 229 ? -9.087 4.028 26.182 1.00 97.06 229 TYR A CA 1
ATOM 1799 C C . TYR A 1 229 ? -8.898 5.491 25.763 1.00 97.06 229 TYR A C 1
ATOM 1801 O O . TYR A 1 229 ? -7.766 5.948 25.567 1.00 97.06 229 TYR A O 1
ATOM 1809 N N . ALA A 1 230 ? -10.002 6.234 25.658 1.00 95.81 230 ALA A N 1
ATOM 1810 C CA . ALA A 1 230 ? -10.000 7.628 25.255 1.00 95.81 230 ALA A CA 1
ATOM 1811 C C . ALA A 1 230 ? -9.296 8.521 26.283 1.00 95.81 230 ALA A C 1
ATOM 1813 O O . ALA A 1 230 ? -8.661 9.500 25.894 1.00 95.81 230 ALA A O 1
ATOM 1814 N N . ALA A 1 231 ? -9.362 8.191 27.574 1.00 96.50 231 ALA A N 1
ATOM 1815 C CA . ALA A 1 231 ? -8.727 8.952 28.647 1.00 96.50 231 ALA A CA 1
ATOM 1816 C C . ALA A 1 231 ? -7.201 8.765 28.741 1.00 96.50 231 ALA A C 1
ATOM 1818 O O . ALA A 1 231 ? -6.553 9.501 29.490 1.00 96.50 231 ALA A O 1
ATOM 1819 N N . GLN A 1 232 ? -6.599 7.832 27.989 1.00 97.06 232 GLN A N 1
ATOM 1820 C CA . GLN A 1 232 ? -5.146 7.644 27.993 1.00 97.06 232 GLN A CA 1
ATOM 1821 C C . GLN A 1 232 ? -4.414 8.970 27.682 1.00 97.06 232 GLN A C 1
ATOM 1823 O O . GLN A 1 232 ? -4.693 9.601 26.656 1.00 97.06 232 GLN A O 1
ATOM 1828 N N . PRO A 1 233 ? -3.414 9.387 28.490 1.00 96.12 233 PRO A N 1
ATOM 1829 C CA . PRO A 1 233 ? -2.712 10.657 28.279 1.00 96.12 233 PRO A CA 1
ATOM 1830 C C . PRO A 1 233 ? -2.091 10.794 26.886 1.00 96.12 233 PRO A C 1
ATOM 1832 O O . PRO A 1 233 ? -2.070 11.880 26.311 1.00 96.12 233 PRO A O 1
ATOM 1835 N N . PHE A 1 234 ? -1.600 9.685 26.328 1.00 94.38 234 PHE A N 1
ATOM 1836 C CA . PHE A 1 234 ? -1.047 9.649 24.978 1.00 94.38 234 PHE A CA 1
ATOM 1837 C C . PHE A 1 234 ? -2.115 9.943 23.914 1.00 94.38 234 PHE A C 1
ATOM 1839 O O . PHE A 1 234 ? -1.907 10.782 23.039 1.00 94.38 234 PHE A O 1
ATOM 1846 N N . VAL A 1 235 ? -3.281 9.307 24.036 1.00 93.75 235 VAL A N 1
ATOM 1847 C CA . VAL A 1 235 ? -4.418 9.467 23.121 1.00 93.75 235 VAL A CA 1
ATOM 1848 C C . VAL A 1 235 ? -4.945 10.905 23.132 1.00 93.75 235 VAL A C 1
ATOM 185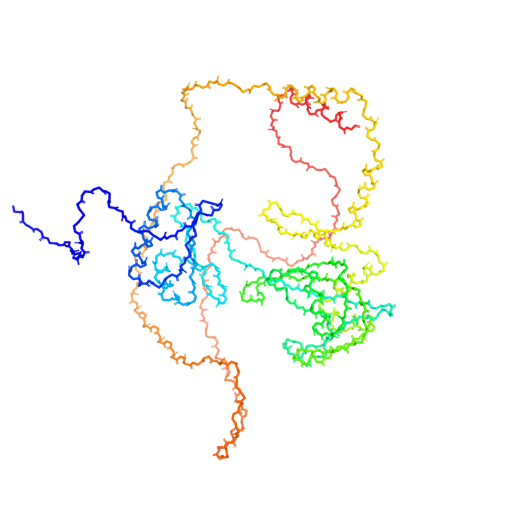0 O O . VAL A 1 235 ? -5.202 11.471 22.074 1.00 93.75 235 VAL A O 1
ATOM 1853 N N . GLN A 1 236 ? -5.015 11.536 24.307 1.00 94.00 236 GLN A N 1
ATOM 1854 C CA . GLN A 1 236 ? -5.426 12.939 24.457 1.00 94.00 236 GLN A CA 1
ATOM 1855 C C . GLN A 1 236 ? -4.401 13.937 23.900 1.00 94.00 236 GLN A C 1
ATOM 1857 O O . GLN A 1 236 ? -4.763 15.004 23.407 1.00 94.00 236 GLN A O 1
ATOM 1862 N N . LYS A 1 237 ? -3.107 13.608 23.979 1.00 95.31 237 LYS A N 1
ATOM 1863 C CA . LYS A 1 237 ? -2.019 14.497 23.553 1.00 95.31 237 LYS A CA 1
ATOM 1864 C C . LYS A 1 237 ? -1.810 14.519 22.036 1.00 95.31 237 LYS A C 1
ATOM 1866 O O . LYS A 1 237 ? -1.300 15.510 21.516 1.00 95.31 237 LYS A O 1
ATOM 1871 N N . HIS A 1 238 ? -2.135 13.435 21.334 1.00 94.50 238 HIS A N 1
ATOM 1872 C CA . HIS A 1 238 ? -1.825 13.275 19.914 1.00 94.50 238 HIS A CA 1
ATOM 1873 C C . HIS A 1 238 ? -3.077 13.374 19.034 1.00 94.50 238 HIS A C 1
ATOM 1875 O O . HIS A 1 238 ? -3.962 12.524 19.098 1.00 94.50 238 HIS A O 1
ATOM 1881 N N . ASP A 1 239 ? -3.105 14.373 18.144 1.00 95.25 239 ASP A N 1
ATOM 1882 C CA . ASP A 1 239 ? -4.290 14.732 17.351 1.00 95.25 239 ASP A CA 1
ATOM 1883 C C . ASP A 1 239 ? -4.909 13.578 16.562 1.00 95.25 239 ASP A C 1
ATOM 1885 O O . ASP A 1 239 ? -6.127 13.457 16.536 1.00 95.25 239 ASP A O 1
ATOM 1889 N N . LEU A 1 240 ? -4.106 12.705 15.943 1.00 94.75 240 LEU A N 1
ATOM 1890 C CA . LEU A 1 240 ? -4.648 11.562 15.200 1.00 94.75 240 LEU A CA 1
ATOM 1891 C C . LEU A 1 240 ? -5.482 10.643 16.101 1.00 94.75 240 LEU A C 1
ATOM 1893 O O . LEU A 1 240 ? -6.584 10.258 15.726 1.00 94.75 240 LEU A O 1
ATOM 1897 N N . PHE A 1 241 ? -4.970 10.312 17.285 1.00 95.88 241 PHE A N 1
ATOM 1898 C CA . PHE A 1 241 ? -5.664 9.443 18.232 1.00 95.88 241 PHE A CA 1
ATOM 1899 C C . PHE A 1 241 ? -6.919 10.126 18.783 1.00 95.88 241 PHE A C 1
ATOM 1901 O O . PHE A 1 241 ? -7.972 9.500 18.878 1.00 95.88 241 PHE A O 1
ATOM 1908 N N . ARG A 1 242 ? -6.845 11.436 19.045 1.00 96.19 242 ARG A N 1
ATOM 1909 C CA . ARG A 1 242 ? -8.015 12.240 19.413 1.00 96.19 242 ARG A CA 1
ATOM 1910 C C . ARG A 1 242 ? -9.088 12.228 18.316 1.00 96.19 242 ARG A C 1
ATOM 1912 O O . ARG A 1 242 ? -10.247 11.964 18.618 1.00 96.19 242 ARG A O 1
ATOM 1919 N N . TYR A 1 243 ? -8.721 12.437 17.051 1.00 96.94 243 TYR A N 1
ATOM 1920 C CA . TYR A 1 243 ? -9.674 12.392 15.936 1.00 96.94 243 TYR A CA 1
ATOM 1921 C C . TYR A 1 243 ? -10.247 10.992 15.694 1.00 96.94 243 TYR A C 1
ATOM 1923 O O . TYR A 1 243 ? -11.423 10.884 15.365 1.00 96.94 243 TYR A O 1
ATOM 1931 N N . ILE A 1 244 ? -9.471 9.922 15.899 1.00 97.00 244 ILE A N 1
ATOM 1932 C CA . ILE A 1 244 ? -9.982 8.539 15.868 1.00 97.00 244 ILE A CA 1
ATOM 1933 C C . ILE A 1 244 ? -11.119 8.372 16.889 1.00 97.00 244 ILE A C 1
ATOM 1935 O O . ILE A 1 244 ? -12.179 7.853 16.540 1.00 97.00 244 ILE A O 1
ATOM 1939 N N . ASN A 1 245 ? -10.952 8.886 18.112 1.00 96.00 245 ASN A N 1
ATOM 1940 C CA . ASN A 1 245 ? -12.001 8.844 19.136 1.00 96.00 245 ASN A CA 1
ATOM 1941 C C . ASN A 1 245 ? -13.217 9.693 18.774 1.00 96.00 245 ASN A C 1
ATOM 1943 O O . ASN A 1 245 ? -14.349 9.257 18.962 1.00 96.00 245 ASN A O 1
ATOM 1947 N N . GLU A 1 246 ? -13.000 10.902 18.258 1.00 95.81 246 GLU A N 1
ATOM 1948 C CA . GLU A 1 246 ? -14.090 11.787 17.839 1.00 95.81 246 GLU A CA 1
ATOM 1949 C C . GLU A 1 246 ? -14.900 11.181 16.686 1.00 95.81 246 GLU A C 1
ATOM 1951 O O . GLU A 1 246 ? -16.128 11.252 16.709 1.00 95.81 246 GLU A O 1
ATOM 1956 N N . LEU A 1 247 ? -14.241 10.535 15.718 1.00 96.38 247 LEU A N 1
ATOM 1957 C CA . LEU A 1 247 ? -14.897 9.800 14.632 1.00 96.38 247 LEU A CA 1
ATOM 1958 C C . LEU A 1 247 ? -15.689 8.604 15.165 1.00 96.38 247 LEU A C 1
ATOM 1960 O O . LEU A 1 247 ? -16.835 8.403 14.765 1.00 96.38 247 LEU A O 1
ATOM 1964 N N . CYS A 1 248 ? -15.105 7.850 16.097 1.00 95.12 248 CYS A N 1
ATOM 1965 C CA . CYS A 1 248 ? -15.763 6.738 16.773 1.00 95.12 248 CYS A CA 1
ATOM 1966 C C . CYS A 1 248 ? -17.059 7.196 17.471 1.00 95.12 248 CYS A C 1
ATOM 1968 O O . CYS A 1 248 ? -18.144 6.684 17.192 1.00 95.12 248 CYS A O 1
ATOM 1970 N N . LEU A 1 249 ? -16.981 8.248 18.293 1.00 94.44 249 LEU A N 1
ATOM 1971 C CA . LEU A 1 249 ? -18.141 8.838 18.967 1.00 94.44 249 LEU A CA 1
ATOM 1972 C C . LEU A 1 249 ? -19.165 9.400 17.977 1.00 94.44 249 LEU A C 1
ATOM 1974 O O . LEU A 1 249 ? -20.365 9.171 18.124 1.00 94.44 249 LEU A O 1
ATOM 1978 N N . ALA A 1 250 ? -18.718 10.106 16.937 1.00 95.25 250 ALA A N 1
ATOM 1979 C CA . ALA A 1 250 ? -19.611 10.632 15.912 1.00 95.25 250 ALA A CA 1
ATOM 1980 C C . ALA A 1 250 ? -20.365 9.508 15.183 1.00 95.25 250 ALA A C 1
ATOM 1982 O O . ALA A 1 250 ? -21.552 9.666 14.885 1.00 95.25 250 ALA A O 1
ATOM 1983 N N . LYS A 1 251 ? -19.719 8.362 14.938 1.00 93.69 251 LYS A N 1
ATOM 1984 C CA . LYS A 1 251 ? -20.352 7.183 14.337 1.00 93.69 251 LYS A CA 1
ATOM 1985 C C . LYS A 1 251 ? -21.453 6.612 15.223 1.00 93.69 251 LYS A C 1
ATOM 1987 O O . LYS A 1 251 ? -22.560 6.394 14.736 1.00 93.69 251 LYS A O 1
ATOM 1992 N N . ILE A 1 252 ? -21.169 6.413 16.506 1.00 89.81 252 ILE A N 1
ATOM 1993 C CA . ILE A 1 252 ? -22.086 5.736 17.437 1.00 89.81 252 ILE A CA 1
ATOM 1994 C C . ILE A 1 252 ? -23.231 6.654 17.871 1.00 89.81 252 ILE A C 1
ATOM 1996 O O . ILE A 1 252 ? -24.373 6.216 17.972 1.00 89.81 252 ILE A O 1
ATOM 2000 N N . GLU A 1 253 ? -22.938 7.924 18.149 1.00 91.56 253 GLU A N 1
ATOM 2001 C CA . GLU A 1 253 ? -23.886 8.828 18.811 1.00 91.56 253 GLU A CA 1
ATOM 2002 C C . GLU A 1 253 ? -24.589 9.778 17.846 1.00 91.56 253 GLU A C 1
ATOM 2004 O O . GLU A 1 253 ? -25.710 10.214 18.105 1.00 91.56 253 GLU A O 1
ATOM 2009 N N . ARG A 1 254 ? -23.927 10.139 16.743 1.00 88.62 254 ARG A N 1
ATOM 2010 C CA . ARG A 1 254 ? -24.388 11.199 15.832 1.00 88.62 254 ARG A CA 1
ATOM 2011 C C . ARG A 1 254 ? -24.732 10.684 14.439 1.00 88.62 254 ARG A C 1
ATOM 2013 O O . ARG A 1 254 ? -25.091 11.480 13.576 1.00 88.62 254 ARG A O 1
ATOM 2020 N N . GLY A 1 255 ? -24.632 9.371 14.221 1.00 87.75 255 GLY A N 1
ATOM 2021 C CA . GLY A 1 255 ? -24.938 8.741 12.941 1.00 87.75 255 GLY A CA 1
ATOM 2022 C C . GLY A 1 255 ? -23.995 9.172 11.818 1.00 87.75 255 GLY A C 1
ATOM 2023 O O . GLY A 1 255 ? -24.444 9.321 10.683 1.00 87.75 255 GLY A O 1
ATOM 2024 N N . TYR A 1 256 ? -22.710 9.402 12.123 1.00 93.75 256 TYR A N 1
ATOM 2025 C CA . TYR A 1 256 ? -21.702 9.675 11.097 1.00 93.75 256 TYR A CA 1
ATOM 2026 C C . TYR A 1 256 ? -21.717 8.564 10.037 1.00 93.75 256 TYR A C 1
ATOM 2028 O O . TYR A 1 256 ? -21.721 7.374 10.364 1.00 93.75 256 TYR A O 1
ATOM 2036 N N . ALA A 1 257 ? -21.763 8.957 8.767 1.00 94.06 257 ALA A N 1
ATOM 2037 C CA . ALA A 1 257 ? -21.762 8.042 7.635 1.00 94.06 257 ALA A CA 1
ATOM 2038 C C . ALA A 1 257 ? -20.401 8.113 6.941 1.00 94.06 257 ALA A C 1
ATOM 2040 O O . ALA A 1 257 ? -20.076 9.110 6.292 1.00 94.06 257 ALA A O 1
ATOM 2041 N N . GLY A 1 258 ? -19.607 7.059 7.116 1.00 95.88 258 GLY A N 1
ATOM 2042 C CA . GLY A 1 258 ? -18.347 6.867 6.420 1.00 95.88 258 GLY A CA 1
ATOM 2043 C C . GLY A 1 258 ? -18.533 6.368 4.988 1.00 95.88 258 GLY A C 1
ATOM 2044 O O . GLY A 1 258 ? -19.574 6.546 4.353 1.00 95.88 258 GLY A O 1
ATOM 2045 N N . PHE A 1 259 ? -17.482 5.742 4.469 1.00 97.06 259 PHE A N 1
ATOM 2046 C CA . PHE A 1 259 ? -17.374 5.281 3.094 1.00 97.06 259 PHE A CA 1
ATOM 2047 C C . PHE A 1 259 ? -17.339 3.753 3.061 1.00 97.06 259 PHE A C 1
ATOM 2049 O O . PHE A 1 259 ? -16.371 3.141 3.511 1.00 97.06 259 PHE A O 1
ATOM 2056 N N . SER A 1 260 ? -18.367 3.127 2.497 1.00 93.69 260 SER A N 1
ATOM 2057 C CA . SER A 1 260 ? -18.410 1.669 2.324 1.00 93.69 260 SER A CA 1
ATOM 2058 C C . SER A 1 260 ? -18.109 1.298 0.868 1.00 93.69 260 SER A C 1
ATOM 2060 O O . SER A 1 260 ? -18.464 2.064 -0.036 1.00 93.69 260 SER A O 1
ATOM 2062 N N . PRO A 1 261 ? -17.493 0.132 0.612 1.00 92.81 261 PRO A N 1
ATOM 2063 C CA . PRO A 1 261 ? -17.189 -0.316 -0.736 1.00 92.81 261 PRO A CA 1
ATOM 2064 C C . PRO A 1 261 ? -18.472 -0.639 -1.505 1.00 92.81 261 PRO A C 1
ATOM 2066 O O . PRO A 1 261 ? -19.402 -1.275 -1.000 1.00 92.81 261 PRO A O 1
ATOM 2069 N N . ARG A 1 262 ? -18.517 -0.214 -2.764 1.00 89.38 262 ARG A N 1
ATOM 2070 C CA . ARG A 1 262 ? -19.513 -0.620 -3.751 1.00 89.38 262 ARG A CA 1
ATOM 2071 C C . ARG A 1 262 ? -18.799 -1.321 -4.899 1.00 89.38 262 ARG A C 1
ATOM 2073 O O . ARG A 1 262 ? -17.944 -0.689 -5.517 1.00 89.38 262 ARG A O 1
ATOM 2080 N N . PRO A 1 263 ? -19.145 -2.584 -5.199 1.00 88.12 263 PRO A N 1
ATOM 2081 C CA . PRO A 1 263 ? -18.586 -3.268 -6.352 1.00 88.12 263 PRO A CA 1
ATOM 2082 C C . PRO A 1 263 ? -18.884 -2.499 -7.644 1.00 88.12 263 PRO A C 1
ATOM 2084 O O . PRO A 1 263 ? -20.014 -2.067 -7.884 1.00 88.12 263 PRO A O 1
ATOM 2087 N N . THR A 1 264 ? -17.860 -2.345 -8.470 1.00 85.88 264 THR A N 1
ATOM 2088 C CA . THR A 1 264 ? -17.876 -1.731 -9.794 1.00 85.88 264 THR A CA 1
ATOM 2089 C C . THR A 1 264 ? -17.104 -2.610 -10.766 1.00 85.88 264 THR A C 1
ATOM 2091 O O . THR A 1 264 ? -16.240 -3.395 -10.377 1.00 85.88 264 THR A O 1
ATOM 2094 N N . ILE A 1 265 ? -17.414 -2.493 -12.052 1.00 80.88 265 ILE A N 1
ATOM 2095 C CA . ILE A 1 265 ? -16.667 -3.180 -13.106 1.00 80.88 265 ILE A CA 1
ATOM 2096 C C . ILE A 1 265 ? -15.672 -2.163 -13.657 1.00 80.88 265 ILE A C 1
ATOM 2098 O O . ILE A 1 265 ? -16.065 -1.046 -14.003 1.00 80.88 265 ILE A O 1
ATOM 2102 N N . SER A 1 266 ? -14.390 -2.521 -13.674 1.00 75.88 266 SER A N 1
ATOM 2103 C CA . SER A 1 266 ? -13.358 -1.670 -14.263 1.00 75.88 266 SER A CA 1
ATOM 2104 C C . SER A 1 266 ? -13.597 -1.534 -15.770 1.00 75.88 266 SER A C 1
ATOM 2106 O O . SER A 1 266 ? -13.969 -2.492 -16.438 1.00 75.88 266 SER A O 1
ATOM 2108 N N . MET A 1 267 ? -13.381 -0.340 -16.328 1.00 74.31 267 MET A N 1
ATOM 2109 C CA . MET A 1 267 ? -13.456 -0.134 -17.785 1.00 74.31 267 MET A CA 1
ATOM 2110 C C . MET A 1 267 ? -12.233 -0.694 -18.525 1.00 74.31 267 MET A C 1
ATOM 2112 O O . MET A 1 267 ? -12.253 -0.789 -19.749 1.00 74.31 267 MET A O 1
ATOM 2116 N N . PHE A 1 268 ? -11.170 -1.024 -17.789 1.00 71.38 268 PHE A N 1
ATOM 2117 C CA . PHE A 1 268 ? -9.851 -1.351 -18.336 1.00 71.38 268 PHE A CA 1
ATOM 2118 C C . PHE A 1 268 ? -9.367 -2.750 -17.937 1.00 71.38 268 PHE A C 1
ATOM 2120 O O . PHE A 1 268 ? -8.299 -3.173 -18.367 1.00 71.38 268 PHE A O 1
ATOM 2127 N N . SER A 1 269 ? -10.121 -3.464 -17.099 1.00 69.88 269 SER A N 1
ATOM 2128 C CA . SER A 1 269 ? -9.784 -4.816 -16.659 1.00 69.88 269 SER A CA 1
ATOM 2129 C C . SER A 1 269 ? -11.041 -5.620 -16.341 1.00 69.88 269 SER A C 1
ATOM 2131 O O . SER A 1 269 ? -12.040 -5.071 -15.884 1.00 69.88 269 SER A O 1
ATOM 2133 N N . ASP A 1 270 ? -10.966 -6.940 -16.511 1.00 72.00 270 ASP A N 1
ATOM 2134 C CA . ASP A 1 270 ? -12.047 -7.865 -16.132 1.00 72.00 270 ASP A CA 1
ATOM 2135 C C . ASP A 1 270 ? -12.125 -8.099 -14.610 1.00 72.00 270 ASP A C 1
ATOM 2137 O O . ASP A 1 270 ? -12.925 -8.901 -14.124 1.00 72.00 270 ASP A O 1
ATOM 2141 N N . HIS A 1 271 ? -11.287 -7.408 -13.833 1.00 73.75 271 HIS A N 1
ATOM 2142 C CA . HIS A 1 271 ? -11.259 -7.534 -12.385 1.00 73.75 271 HIS A CA 1
ATOM 2143 C C . HIS A 1 271 ? -12.330 -6.648 -11.729 1.00 73.75 271 HIS A C 1
ATOM 2145 O O . HIS A 1 271 ? -12.518 -5.490 -12.129 1.00 73.75 271 HIS A O 1
ATOM 2151 N N . PRO A 1 272 ? -13.029 -7.163 -10.699 1.00 78.50 272 PRO A N 1
ATOM 2152 C CA . PRO A 1 272 ? -13.925 -6.345 -9.898 1.00 78.50 272 PRO A CA 1
ATOM 2153 C C . PRO A 1 272 ? -13.129 -5.208 -9.244 1.00 78.50 272 PRO A C 1
ATOM 2155 O O . PRO A 1 272 ? -11.994 -5.391 -8.816 1.00 78.50 272 PRO A O 1
ATOM 2158 N N . SER A 1 273 ? -13.726 -4.022 -9.184 1.00 86.69 273 SER A N 1
ATOM 2159 C CA . SER A 1 273 ? -13.180 -2.859 -8.478 1.00 86.69 273 SER A CA 1
ATOM 2160 C C . SER A 1 273 ? -14.152 -2.414 -7.390 1.00 86.69 273 SER A C 1
ATOM 2162 O O . SER A 1 273 ? -15.341 -2.724 -7.454 1.00 86.69 273 SER A O 1
ATOM 2164 N N . HIS A 1 274 ? -13.665 -1.690 -6.386 1.00 91.00 274 HIS A N 1
ATOM 2165 C CA . HIS A 1 274 ? -14.497 -1.171 -5.305 1.00 91.00 274 HIS A CA 1
ATOM 2166 C C . HIS A 1 274 ? -14.443 0.354 -5.263 1.00 91.00 274 HIS A C 1
ATOM 2168 O O . HIS A 1 274 ? -13.380 0.949 -5.091 1.00 91.00 274 HIS A O 1
ATOM 2174 N N . LEU A 1 275 ? -15.608 0.996 -5.363 1.00 92.94 275 LEU A N 1
ATOM 2175 C CA . LEU A 1 275 ? -15.759 2.421 -5.095 1.00 92.94 275 LEU A CA 1
ATOM 2176 C C . LEU A 1 275 ? -16.189 2.628 -3.642 1.00 92.94 275 LEU A C 1
ATOM 2178 O O . LEU A 1 275 ? -17.300 2.263 -3.262 1.00 92.94 275 LEU A O 1
ATOM 2182 N N . TYR A 1 276 ? -15.328 3.240 -2.834 1.00 95.50 276 TYR A N 1
ATOM 2183 C CA . TYR A 1 276 ? -15.655 3.624 -1.462 1.00 95.50 276 TYR A CA 1
ATOM 2184 C C . TYR A 1 276 ? -16.425 4.942 -1.484 1.00 95.50 276 TYR A C 1
ATOM 2186 O O . TYR A 1 276 ? -15.917 5.948 -1.980 1.00 95.50 276 TYR A O 1
ATOM 2194 N N . LEU A 1 277 ? -17.658 4.945 -0.976 1.00 94.38 277 LEU A N 1
ATOM 2195 C CA . LEU A 1 277 ? -18.521 6.128 -0.994 1.00 94.38 277 LEU A CA 1
ATOM 2196 C C . LEU A 1 277 ? -19.491 6.157 0.190 1.00 94.38 277 LEU A C 1
ATOM 2198 O O . LEU A 1 277 ? -19.824 5.118 0.766 1.00 94.38 277 LEU A O 1
ATOM 2202 N N . ASN A 1 278 ? -19.978 7.350 0.533 1.00 93.31 278 ASN A N 1
ATOM 2203 C CA . ASN A 1 278 ? -21.046 7.513 1.517 1.00 93.31 278 ASN A CA 1
ATOM 2204 C C . ASN A 1 278 ? -22.375 7.009 0.933 1.00 93.31 278 ASN A C 1
ATOM 2206 O O . ASN A 1 278 ? -23.063 7.689 0.165 1.00 93.31 278 ASN A O 1
ATOM 2210 N N . ASN A 1 279 ? -22.709 5.768 1.286 1.00 84.56 279 ASN A N 1
ATOM 2211 C CA . ASN A 1 279 ? -23.890 5.076 0.778 1.00 84.56 279 ASN A CA 1
ATOM 2212 C C . ASN A 1 279 ? -25.189 5.685 1.295 1.00 84.56 279 ASN A C 1
ATOM 2214 O O . ASN A 1 279 ? -26.175 5.736 0.566 1.00 84.56 279 ASN A O 1
ATOM 2218 N N . HIS A 1 280 ? -25.189 6.153 2.539 1.00 84.69 280 HIS A N 1
ATOM 2219 C CA . HIS A 1 280 ? -26.374 6.698 3.182 1.00 84.69 280 HIS A CA 1
ATOM 2220 C C . HIS A 1 280 ? -26.905 7.932 2.442 1.00 84.69 280 HIS A C 1
ATOM 2222 O O . HIS A 1 280 ? -28.098 8.016 2.136 1.00 84.69 280 HIS A O 1
ATOM 2228 N N . ASP A 1 281 ? -26.022 8.867 2.095 1.00 83.88 281 ASP A N 1
ATOM 2229 C CA . ASP A 1 281 ? -26.414 10.086 1.393 1.00 83.88 281 ASP A CA 1
ATOM 2230 C C . ASP A 1 281 ? -26.683 9.8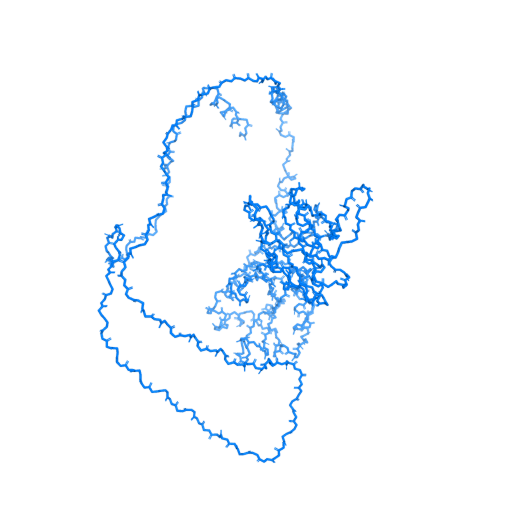18 -0.094 1.00 83.88 281 ASP A C 1
ATOM 2232 O O . ASP A 1 281 ? -27.621 10.387 -0.668 1.00 83.88 281 ASP A O 1
ATOM 2236 N N . LEU A 1 282 ? -25.960 8.869 -0.704 1.00 82.75 282 LEU A N 1
ATOM 2237 C CA . LEU A 1 282 ? -26.251 8.421 -2.065 1.00 82.75 282 LEU A CA 1
ATOM 2238 C C . LEU A 1 282 ? -27.652 7.793 -2.167 1.00 82.75 282 LEU A C 1
ATOM 2240 O O . LEU A 1 282 ? -28.425 8.146 -3.060 1.00 82.75 282 LEU A O 1
ATOM 2244 N N . ASP A 1 283 ? -28.029 6.914 -1.243 1.00 78.81 283 ASP A N 1
ATOM 2245 C CA . ASP A 1 283 ? -29.339 6.259 -1.254 1.00 78.81 283 ASP A CA 1
ATOM 2246 C C . ASP A 1 283 ? -30.481 7.258 -1.006 1.00 78.81 283 ASP A C 1
ATOM 2248 O O . ASP A 1 283 ? -31.546 7.163 -1.628 1.00 78.81 283 ASP A O 1
ATOM 2252 N N . LYS A 1 284 ? -30.258 8.281 -0.168 1.00 77.25 284 LYS A N 1
ATOM 2253 C CA . LYS A 1 284 ? -31.196 9.408 -0.015 1.00 77.25 284 LYS A CA 1
ATOM 2254 C C . LYS A 1 284 ? -31.382 10.181 -1.319 1.00 77.25 284 LYS A C 1
ATOM 2256 O O . LYS A 1 284 ? -32.515 10.516 -1.668 1.00 77.25 284 LYS A O 1
ATOM 2261 N N . SER A 1 285 ? -30.300 10.431 -2.057 1.00 73.94 285 SER A N 1
ATOM 2262 C CA . SER A 1 285 ? -30.368 11.131 -3.345 1.00 73.94 285 SER A CA 1
ATOM 2263 C C . SER A 1 285 ? -31.183 10.346 -4.385 1.00 73.94 285 SER A C 1
ATOM 2265 O O . SER A 1 285 ? -32.040 10.920 -5.059 1.00 73.94 285 SER A O 1
ATOM 2267 N N . ARG A 1 286 ? -31.025 9.014 -4.442 1.00 71.56 286 ARG A N 1
ATOM 2268 C CA . ARG A 1 286 ? -31.784 8.137 -5.350 1.00 71.56 286 ARG A CA 1
ATOM 2269 C C . ARG A 1 286 ? -33.276 8.139 -5.049 1.00 71.56 286 ARG A C 1
ATOM 2271 O O . ARG A 1 286 ? -34.069 8.255 -5.977 1.00 71.56 286 ARG A O 1
ATOM 2278 N N . LYS A 1 287 ? -33.660 8.076 -3.768 1.00 69.56 287 LYS A N 1
ATOM 2279 C CA . LYS A 1 287 ? -35.073 8.160 -3.350 1.00 69.56 287 LYS A CA 1
ATOM 2280 C C . LYS A 1 287 ? -35.723 9.489 -3.749 1.00 69.56 287 LYS A C 1
ATOM 2282 O O . LYS A 1 287 ? -36.917 9.526 -4.025 1.00 69.56 287 LYS A O 1
ATOM 2287 N N . LYS A 1 288 ? -34.948 10.578 -3.802 1.00 64.75 288 LYS A N 1
ATOM 2288 C CA . LYS A 1 288 ? -35.426 11.886 -4.271 1.00 64.75 288 LYS A CA 1
ATOM 2289 C C . LYS A 1 288 ? -35.630 11.910 -5.789 1.00 64.75 288 LYS A C 1
ATOM 2291 O O . LYS A 1 288 ? -36.637 12.439 -6.243 1.00 64.75 288 LYS A O 1
ATOM 2296 N N . ILE A 1 289 ? -34.722 11.300 -6.555 1.00 61.25 289 ILE A N 1
ATOM 2297 C CA . ILE A 1 289 ? -34.831 11.192 -8.021 1.00 61.25 289 ILE A CA 1
ATOM 2298 C C . ILE A 1 289 ? -36.000 10.283 -8.419 1.00 61.25 289 ILE A C 1
ATOM 2300 O O . ILE A 1 289 ? -36.794 10.661 -9.273 1.00 61.25 289 ILE A O 1
ATOM 2304 N N . SER A 1 290 ? -36.172 9.124 -7.775 1.00 58.03 290 SER A N 1
ATOM 2305 C CA . SER A 1 290 ? -37.311 8.235 -8.054 1.00 58.03 290 SER A CA 1
ATOM 2306 C C . SER A 1 290 ? -38.662 8.824 -7.626 1.00 58.03 290 SER A C 1
ATOM 2308 O O . SER A 1 290 ? -39.701 8.384 -8.112 1.00 58.03 290 SER A O 1
ATOM 2310 N N . GLY A 1 291 ? -38.654 9.827 -6.741 1.00 53.75 291 GLY A N 1
ATOM 2311 C CA . GLY A 1 291 ? -39.820 10.628 -6.368 1.00 53.75 291 GLY A CA 1
ATOM 2312 C C . GLY A 1 291 ? -40.086 11.842 -7.271 1.00 53.75 291 GLY A C 1
ATOM 2313 O O . GLY A 1 291 ? -41.134 12.472 -7.127 1.00 53.75 291 GLY A O 1
ATOM 2314 N N . MET A 1 292 ? -39.184 12.188 -8.201 1.00 54.09 292 MET A N 1
ATOM 2315 C CA . MET A 1 292 ? -39.443 13.216 -9.214 1.00 54.09 292 MET A CA 1
ATOM 2316 C C . MET A 1 292 ? -40.291 12.610 -10.333 1.00 54.09 292 MET A C 1
ATOM 2318 O O . MET A 1 292 ? -39.824 11.822 -11.151 1.00 54.09 292 MET A O 1
ATOM 2322 N N . ASN A 1 293 ? -41.568 12.983 -10.365 1.00 45.00 293 ASN A N 1
ATOM 2323 C CA . ASN A 1 293 ? -42.492 12.584 -11.417 1.00 45.00 293 ASN A CA 1
ATOM 2324 C C . ASN A 1 293 ? -42.036 13.210 -12.753 1.00 45.00 293 ASN A C 1
ATOM 2326 O O . ASN A 1 293 ? -42.202 14.409 -12.966 1.00 45.00 293 ASN A O 1
ATOM 2330 N N . MET A 1 294 ? -41.456 12.412 -13.657 1.00 50.38 294 MET A N 1
ATOM 2331 C CA . MET A 1 294 ? -40.962 12.868 -14.972 1.00 50.38 294 MET A CA 1
ATOM 2332 C C . MET A 1 294 ? -42.066 13.373 -15.925 1.00 50.38 294 MET A C 1
ATOM 2334 O O . MET A 1 294 ? -41.763 13.887 -16.997 1.00 50.38 294 MET A O 1
ATOM 2338 N N . ASN A 1 295 ? -43.339 13.301 -15.523 1.00 48.84 295 ASN A N 1
ATOM 2339 C CA . ASN A 1 295 ? -44.492 13.792 -16.284 1.00 48.84 295 ASN A CA 1
ATOM 2340 C C . ASN A 1 295 ? -44.769 15.304 -16.137 1.00 48.84 295 ASN A C 1
ATOM 2342 O O . ASN A 1 295 ? -45.829 15.766 -16.552 1.00 48.84 295 ASN A O 1
ATOM 2346 N N . ILE A 1 296 ? -43.862 16.084 -15.539 1.00 52.53 296 ILE A N 1
ATOM 2347 C CA . ILE A 1 296 ? -44.067 17.533 -15.334 1.00 52.53 296 ILE A CA 1
ATOM 2348 C C . ILE A 1 296 ? -43.569 18.374 -16.525 1.00 52.53 296 ILE A C 1
ATOM 2350 O O . ILE A 1 296 ? -43.930 19.542 -16.632 1.00 52.53 296 ILE A O 1
ATOM 2354 N N . PHE A 1 297 ? -42.821 17.806 -17.476 1.00 53.50 297 PHE A N 1
ATOM 2355 C CA . PHE A 1 297 ? -42.440 18.555 -18.676 1.00 53.50 297 PHE A CA 1
ATOM 2356 C C . PHE A 1 297 ? -43.550 18.472 -19.735 1.00 53.50 297 PHE A C 1
ATOM 2358 O O . PHE A 1 297 ? -43.788 17.389 -20.278 1.00 53.50 297 PHE A O 1
ATOM 2365 N N . PRO A 1 298 ? -44.252 19.579 -20.057 1.00 55.81 298 PRO A N 1
ATOM 2366 C CA . PRO A 1 298 ? -45.235 19.569 -21.131 1.00 55.81 298 PRO A CA 1
ATOM 2367 C C . PRO A 1 298 ? -44.548 19.201 -22.461 1.00 55.81 298 PRO A C 1
ATOM 2369 O O . PRO A 1 298 ? -43.384 19.553 -22.652 1.00 55.81 298 PRO A O 1
ATOM 2372 N N . PRO A 1 299 ? -45.240 18.550 -23.417 1.00 57.47 299 PRO A N 1
ATOM 2373 C CA . PRO A 1 299 ? -44.652 18.080 -24.681 1.00 57.47 299 PRO A CA 1
ATOM 2374 C C . PRO A 1 299 ? -43.917 19.168 -25.483 1.00 57.47 299 PRO A C 1
ATOM 2376 O O . PRO A 1 299 ? -43.012 18.874 -26.260 1.00 57.47 299 PRO A O 1
ATOM 2379 N N . ILE A 1 300 ? -44.261 20.435 -25.245 1.00 55.66 300 ILE A N 1
ATOM 2380 C CA . ILE A 1 300 ? -43.580 21.620 -25.777 1.00 55.66 300 ILE A CA 1
ATOM 2381 C C . ILE A 1 300 ? -42.094 21.662 -25.386 1.00 55.66 300 ILE A C 1
ATOM 2383 O O . ILE A 1 300 ? -41.266 22.040 -26.208 1.00 55.66 300 ILE A O 1
ATOM 2387 N N . PHE A 1 301 ? -41.731 21.225 -24.180 1.00 59.06 301 PHE A N 1
ATOM 2388 C CA . PHE A 1 301 ? -40.355 21.269 -23.682 1.00 59.06 301 PHE A CA 1
ATOM 2389 C C . PHE A 1 301 ? -39.440 20.282 -24.424 1.00 59.06 301 PHE A C 1
ATOM 2391 O O . PHE A 1 301 ? -38.318 20.617 -24.800 1.00 59.06 301 PHE A O 1
ATOM 2398 N N . LEU A 1 302 ? -39.959 19.086 -24.725 1.00 60.47 302 LEU A N 1
ATOM 2399 C CA . LEU A 1 302 ? -39.267 18.089 -25.547 1.00 60.47 302 LEU A CA 1
ATOM 2400 C C . LEU A 1 302 ? -39.138 18.548 -27.007 1.00 60.47 302 LEU A C 1
ATOM 2402 O O . LEU A 1 302 ? -38.113 18.304 -27.639 1.00 60.47 302 LEU A O 1
ATOM 2406 N N . LEU A 1 303 ? -40.145 19.258 -27.529 1.00 58.69 303 LEU A N 1
ATOM 2407 C CA . LEU A 1 303 ? -40.126 19.793 -28.892 1.00 58.69 303 LEU A CA 1
ATOM 2408 C C . LEU A 1 303 ? -39.080 20.909 -29.058 1.00 58.69 303 LEU A C 1
ATOM 2410 O O . LEU A 1 303 ? -38.358 20.933 -30.050 1.00 58.69 303 LEU A O 1
ATOM 2414 N N . VAL A 1 304 ? -38.971 21.809 -28.074 1.00 65.75 304 VAL A N 1
ATOM 2415 C CA . VAL A 1 304 ? -37.992 22.909 -28.079 1.00 65.75 304 VAL A CA 1
ATOM 2416 C C . VAL A 1 304 ? -36.565 22.373 -27.950 1.00 65.75 304 VAL A C 1
ATOM 2418 O O . VAL A 1 304 ? -35.690 22.808 -28.694 1.00 65.75 304 VAL A O 1
ATOM 2421 N N . ALA A 1 305 ? -36.333 21.377 -27.089 1.00 65.00 305 ALA A N 1
ATOM 2422 C CA . ALA A 1 305 ? -35.026 20.729 -26.969 1.00 65.00 305 ALA A CA 1
ATOM 2423 C C . ALA A 1 305 ? -34.610 20.002 -28.265 1.00 65.00 305 ALA A C 1
ATOM 2425 O O . ALA A 1 305 ? -33.464 20.118 -28.702 1.00 65.00 305 ALA A O 1
ATOM 2426 N N . ALA A 1 306 ? -35.546 19.307 -28.922 1.00 64.00 306 ALA A N 1
ATOM 2427 C CA . ALA A 1 306 ? -35.294 18.635 -30.197 1.00 64.00 306 ALA A CA 1
ATOM 2428 C C . ALA A 1 306 ? -34.998 19.627 -31.337 1.00 64.00 306 ALA A C 1
ATOM 2430 O O . ALA A 1 306 ? -34.083 19.405 -32.131 1.00 64.00 306 ALA A O 1
ATOM 2431 N N . LEU A 1 307 ? -35.722 20.750 -31.392 1.00 60.56 307 LEU A N 1
ATOM 2432 C CA . LEU A 1 307 ? -35.472 21.815 -32.367 1.00 60.56 307 LEU A CA 1
ATOM 2433 C C . LEU A 1 307 ? -34.115 22.495 -32.130 1.00 60.56 307 LEU A C 1
ATOM 2435 O O . LEU A 1 307 ? -33.393 22.756 -33.092 1.00 60.56 307 LEU A O 1
ATOM 2439 N N . TRP A 1 308 ? -33.720 22.701 -30.872 1.00 64.69 308 TRP A N 1
ATOM 2440 C CA . TRP A 1 308 ? -32.428 23.294 -30.513 1.00 64.69 308 TRP A CA 1
ATOM 2441 C C . TRP A 1 308 ? -31.237 22.403 -30.905 1.00 64.69 308 TRP A C 1
ATOM 2443 O O . TRP A 1 308 ? -30.262 22.893 -31.476 1.00 64.69 308 TRP A O 1
ATOM 2453 N N . LEU A 1 309 ? -31.351 21.086 -30.701 1.00 58.88 309 LEU A N 1
ATOM 2454 C CA . LEU A 1 309 ? -30.359 20.094 -31.145 1.00 58.88 309 LEU A CA 1
ATOM 2455 C C . LEU A 1 309 ? -30.282 19.964 -32.677 1.00 58.88 309 LEU A C 1
ATOM 2457 O O . LEU A 1 309 ? -29.225 19.653 -33.221 1.00 58.88 309 LEU A O 1
ATOM 2461 N N . SER A 1 310 ? -31.385 20.218 -33.388 1.00 53.56 310 SER A N 1
ATOM 2462 C CA . SER A 1 310 ? -31.394 20.215 -34.858 1.00 53.56 310 SER A CA 1
ATOM 2463 C C . SER A 1 310 ? -30.746 21.467 -35.464 1.00 53.56 310 SER A C 1
ATOM 2465 O O . SER A 1 310 ? -30.099 21.379 -36.503 1.00 53.56 310 SER A O 1
ATOM 2467 N N . ALA A 1 311 ? -30.865 22.619 -34.793 1.00 51.56 311 ALA A N 1
ATOM 2468 C CA . ALA A 1 311 ? -30.324 23.896 -35.259 1.00 51.56 311 ALA A CA 1
ATOM 2469 C C . ALA A 1 311 ? -28.817 24.059 -34.993 1.00 51.56 311 ALA A C 1
ATOM 2471 O O . ALA A 1 311 ? -28.164 24.867 -35.645 1.00 51.56 311 ALA A O 1
ATOM 2472 N N . SER A 1 312 ? -28.250 23.286 -34.064 1.00 53.25 312 SER A N 1
ATOM 2473 C CA . SER A 1 312 ? -26.824 23.334 -33.707 1.00 53.25 312 SER A CA 1
ATOM 2474 C C . SER A 1 312 ? -25.928 22.433 -34.578 1.00 53.25 312 SER A C 1
ATOM 2476 O O . SER A 1 312 ? -24.717 22.414 -34.379 1.00 53.25 312 SER A O 1
ATOM 2478 N N . ASN A 1 313 ? -26.492 21.733 -35.572 1.00 43.06 313 ASN A N 1
ATOM 2479 C CA . ASN A 1 313 ? -25.772 20.829 -36.485 1.00 43.06 313 ASN A CA 1
ATOM 2480 C C . ASN A 1 313 ? -25.596 21.366 -37.923 1.00 43.06 313 ASN A C 1
ATOM 2482 O O . ASN A 1 313 ? -25.281 20.593 -38.828 1.00 43.06 313 ASN A O 1
ATOM 2486 N N . LEU A 1 314 ? -25.774 22.669 -38.163 1.00 39.75 314 LEU A N 1
ATOM 2487 C CA . LEU A 1 314 ? -25.588 23.269 -39.489 1.00 39.75 314 LEU A CA 1
ATOM 2488 C C . LEU A 1 314 ? -24.440 24.293 -39.474 1.00 39.75 314 LEU A C 1
ATOM 2490 O O . LEU A 1 314 ? -24.660 25.451 -39.148 1.00 39.75 314 LEU A O 1
ATOM 2494 N N . ASP A 1 315 ? -23.218 23.814 -39.734 1.00 34.50 315 ASP A N 1
ATOM 2495 C CA . ASP A 1 315 ? -22.195 24.442 -40.597 1.00 34.50 315 ASP A CA 1
ATOM 2496 C C . ASP A 1 315 ? -20.818 23.792 -40.366 1.00 34.50 315 ASP A C 1
ATOM 2498 O O . ASP A 1 315 ? -20.012 24.210 -39.538 1.00 34.50 315 ASP A O 1
ATOM 2502 N N . TYR A 1 316 ? -20.534 22.750 -41.146 1.00 32.56 316 TYR A N 1
ATOM 2503 C CA . TYR A 1 316 ? -19.175 22.279 -41.418 1.00 32.56 316 TYR A CA 1
ATOM 2504 C C . TYR A 1 316 ? -19.092 21.976 -42.914 1.00 32.56 316 TYR A C 1
ATOM 2506 O O . TYR A 1 316 ? -19.500 20.900 -43.335 1.00 32.56 316 TYR A O 1
ATOM 2514 N N . MET A 1 317 ? -18.594 22.925 -43.717 1.00 26.53 317 MET A N 1
ATOM 2515 C CA . MET A 1 317 ? -18.051 22.682 -45.064 1.00 26.53 317 MET A CA 1
ATOM 2516 C C . MET A 1 317 ? -17.142 23.846 -45.518 1.00 26.53 317 MET A C 1
ATOM 2518 O O . MET A 1 317 ? -17.612 24.936 -45.812 1.00 26.53 317 MET A O 1
ATOM 2522 N N . VAL A 1 318 ? -15.836 23.545 -45.557 1.00 30.95 318 VAL A N 1
ATOM 2523 C CA . VAL A 1 318 ? -14.835 23.808 -46.620 1.00 30.95 318 VAL A CA 1
ATOM 2524 C C . VAL A 1 318 ? -14.708 25.217 -47.229 1.00 30.95 318 VAL A C 1
ATOM 2526 O O . VAL A 1 318 ? -15.565 25.594 -48.008 1.00 30.95 318 VAL A O 1
ATOM 2529 N N . LEU A 1 319 ? -13.547 25.868 -47.017 1.00 28.17 319 LEU A N 1
ATOM 2530 C CA . LEU A 1 319 ? -12.613 26.536 -47.972 1.00 28.17 319 LEU A CA 1
ATOM 2531 C C . LEU A 1 319 ? -11.337 26.878 -47.142 1.00 28.17 319 LEU A C 1
ATOM 2533 O O . LEU A 1 319 ? -11.478 27.326 -46.012 1.00 28.17 319 LEU A O 1
ATOM 2537 N N . GLY A 1 320 ? -10.070 26.649 -47.506 1.00 24.47 320 GLY A N 1
ATOM 2538 C CA . GLY A 1 320 ? -9.421 26.597 -48.816 1.00 24.47 320 GLY A CA 1
ATOM 2539 C C . GLY A 1 320 ? -8.555 27.854 -49.033 1.00 24.47 320 GLY A C 1
ATOM 2540 O O . GLY A 1 320 ? -9.078 28.817 -49.564 1.00 24.47 320 GLY A O 1
ATOM 2541 N N . GLU A 1 321 ? -7.292 27.796 -48.580 1.00 30.86 321 GLU A N 1
ATOM 2542 C CA . GLU A 1 321 ? -6.068 28.585 -48.898 1.00 30.86 321 GLU A CA 1
ATOM 2543 C C . GLU A 1 321 ? -6.040 30.133 -49.077 1.00 30.86 321 GLU A C 1
ATOM 2545 O O . GLU A 1 321 ? -6.880 30.763 -49.707 1.00 30.86 321 GLU A O 1
ATOM 2550 N N . ASP A 1 322 ? -4.903 30.667 -48.592 1.00 27.17 322 ASP A N 1
ATOM 2551 C CA . ASP A 1 322 ? -4.143 31.876 -48.961 1.00 27.17 322 ASP A CA 1
ATOM 2552 C C . ASP A 1 322 ? -4.348 33.256 -48.283 1.00 27.17 322 ASP A C 1
ATOM 2554 O O . ASP A 1 322 ? -5.298 33.994 -48.521 1.00 27.17 322 ASP A O 1
ATOM 2558 N N . SER A 1 323 ? -3.253 33.661 -47.608 1.00 26.94 323 SER A N 1
ATOM 2559 C CA . SER A 1 323 ? -2.600 34.991 -47.597 1.00 26.94 323 SER A CA 1
ATOM 2560 C C . SER A 1 323 ? -2.563 35.826 -46.299 1.00 26.94 323 SER A C 1
ATOM 2562 O O . SER A 1 323 ? -3.498 36.529 -45.946 1.00 26.94 323 SER A O 1
ATOM 2564 N N . ILE A 1 324 ? -1.350 35.852 -45.719 1.00 26.86 324 ILE A N 1
ATOM 2565 C CA . ILE A 1 324 ? -0.552 37.035 -45.317 1.00 26.86 324 ILE A CA 1
ATOM 2566 C C . ILE A 1 324 ? -1.064 37.931 -44.162 1.00 26.86 324 ILE A C 1
ATOM 2568 O O . ILE A 1 324 ? -1.912 38.794 -44.335 1.00 26.86 324 ILE A O 1
ATOM 2572 N N . GLY A 1 325 ? -0.325 37.863 -43.043 1.00 25.33 325 GLY A N 1
ATOM 2573 C CA . GLY A 1 325 ? 0.256 39.041 -42.378 1.00 25.33 325 GLY A CA 1
ATOM 2574 C C . GLY A 1 325 ? -0.576 39.782 -41.323 1.00 25.33 325 GLY A C 1
ATOM 2575 O O . GLY A 1 325 ? -1.442 40.578 -41.654 1.00 25.33 325 GLY A O 1
ATOM 2576 N N . ILE A 1 326 ? -0.175 39.633 -40.053 1.00 28.09 326 ILE A N 1
ATOM 2577 C CA . ILE A 1 326 ? 0.327 40.683 -39.129 1.00 28.09 326 ILE A CA 1
ATOM 2578 C C . ILE A 1 326 ? 0.135 40.175 -37.685 1.00 28.09 326 ILE A C 1
ATOM 2580 O O . ILE A 1 326 ? -0.964 40.177 -37.139 1.00 28.09 326 ILE A O 1
ATOM 2584 N N . MET A 1 327 ? 1.233 39.742 -37.061 1.00 29.50 327 MET A N 1
ATOM 2585 C CA . MET A 1 327 ? 1.359 39.608 -35.604 1.00 29.50 327 MET A CA 1
ATOM 2586 C C . MET A 1 327 ? 1.983 40.899 -35.048 1.00 29.50 327 MET A C 1
ATOM 2588 O O . MET A 1 327 ? 2.916 41.417 -35.672 1.00 29.50 327 MET A O 1
ATOM 2592 N N . PRO A 1 328 ? 1.539 41.418 -33.890 1.00 31.89 328 PRO A N 1
ATOM 2593 C CA . PRO A 1 328 ? 2.239 42.497 -33.212 1.00 31.89 328 PRO A CA 1
ATOM 2594 C C . PRO A 1 328 ? 3.532 41.989 -32.557 1.00 31.89 328 PRO A C 1
ATOM 2596 O O . PRO A 1 328 ? 3.583 40.913 -31.965 1.00 31.89 328 PRO A O 1
ATOM 2599 N N . SER A 1 329 ? 4.583 42.788 -32.718 1.00 30.45 329 SER A N 1
ATOM 2600 C CA . SER A 1 329 ? 5.944 42.584 -32.226 1.00 30.45 329 SER A CA 1
ATOM 2601 C C . SER A 1 329 ? 6.114 42.969 -30.747 1.00 30.45 329 SER A C 1
ATOM 2603 O O . SER A 1 329 ? 5.214 43.551 -30.147 1.00 30.45 329 SER A O 1
ATOM 2605 N N . ILE A 1 330 ? 7.336 42.712 -30.242 1.00 29.34 330 ILE A N 1
ATOM 2606 C CA . ILE A 1 330 ? 7.958 42.999 -28.924 1.00 29.34 330 ILE A CA 1
ATOM 2607 C C . ILE A 1 330 ? 8.088 41.690 -28.114 1.00 29.34 330 ILE A C 1
ATOM 2609 O O . ILE A 1 330 ? 7.098 41.135 -27.669 1.00 29.34 330 ILE A O 1
ATOM 2613 N N . CYS A 1 331 ? 9.259 41.074 -27.916 1.00 28.09 331 CYS A N 1
ATOM 2614 C CA . CYS A 1 331 ? 10.607 41.611 -27.731 1.00 28.09 331 CYS A CA 1
ATOM 2615 C C . CYS A 1 331 ? 11.655 40.662 -28.359 1.00 28.09 331 CYS A C 1
ATOM 2617 O O . CYS A 1 331 ? 11.679 39.472 -28.051 1.00 28.09 331 CYS A O 1
ATOM 2619 N N . GLN A 1 332 ? 12.529 41.184 -29.224 1.00 34.38 332 GLN A N 1
ATOM 2620 C CA . GLN A 1 332 ? 13.728 40.499 -29.719 1.00 34.38 332 GLN A CA 1
ATOM 2621 C C . GLN A 1 332 ? 14.950 41.046 -28.975 1.00 34.38 332 GLN A C 1
ATOM 2623 O O . GLN A 1 332 ? 15.339 42.171 -29.263 1.00 34.38 332 GLN A O 1
ATOM 2628 N N . GLN A 1 333 ? 15.578 40.264 -28.089 1.00 33.34 333 GLN A N 1
ATOM 2629 C CA . GLN A 1 333 ? 17.038 40.273 -27.887 1.00 33.34 333 GLN A CA 1
ATOM 2630 C C . GLN A 1 333 ? 17.524 38.926 -27.303 1.00 33.34 333 GLN A C 1
ATOM 2632 O O . GLN A 1 333 ? 16.852 38.365 -26.437 1.00 33.34 333 GLN A O 1
ATOM 2637 N N . PRO A 1 334 ? 18.677 38.399 -27.765 1.00 32.69 334 PRO A N 1
ATOM 2638 C CA . PRO A 1 334 ? 19.245 37.131 -27.312 1.00 32.69 334 PRO A CA 1
ATOM 2639 C C . PRO A 1 334 ? 20.050 37.287 -26.010 1.00 32.69 334 PRO A C 1
ATOM 2641 O O . PRO A 1 334 ? 20.875 38.190 -25.871 1.00 32.69 334 PRO A O 1
ATOM 2644 N N . CYS A 1 335 ? 19.861 36.369 -25.060 1.00 32.69 335 CYS A N 1
ATOM 2645 C CA . CYS A 1 335 ? 20.707 36.266 -23.872 1.00 32.69 335 CYS A CA 1
ATOM 2646 C C . CYS A 1 335 ? 22.054 35.625 -24.246 1.00 32.69 335 CYS A C 1
ATOM 2648 O O . CYS A 1 335 ? 22.130 34.418 -24.467 1.00 32.69 335 CYS A O 1
ATOM 2650 N N . HIS A 1 336 ? 23.123 36.419 -24.305 1.00 36.56 336 HIS A N 1
ATOM 2651 C CA . HIS A 1 336 ? 24.492 35.900 -24.349 1.00 36.56 336 HIS A CA 1
ATOM 2652 C C . HIS A 1 336 ? 25.022 35.647 -22.924 1.00 36.56 336 HIS A C 1
ATOM 2654 O O . HIS A 1 336 ? 24.777 36.469 -22.037 1.00 36.56 336 HIS A O 1
ATOM 2660 N N . PRO A 1 337 ? 25.783 34.563 -22.682 1.00 34.56 337 PRO A N 1
ATOM 2661 C CA . PRO A 1 337 ? 26.501 34.377 -21.426 1.00 34.56 337 PRO A CA 1
ATOM 2662 C C . PRO A 1 337 ? 27.713 35.320 -21.356 1.00 34.56 337 PRO A C 1
ATOM 2664 O O . PRO A 1 337 ? 28.533 35.370 -22.274 1.00 34.56 337 PRO A O 1
ATOM 2667 N N . LEU A 1 338 ? 27.832 36.072 -20.260 1.00 37.59 338 LEU A N 1
ATOM 2668 C CA . LEU A 1 338 ? 29.026 36.860 -19.938 1.00 37.59 338 LEU A CA 1
ATOM 2669 C C . LEU A 1 338 ? 30.187 35.930 -19.522 1.00 37.59 338 LEU A C 1
ATOM 2671 O O . LEU A 1 338 ? 29.940 34.921 -18.856 1.00 37.59 338 LEU A O 1
ATOM 2675 N N . PRO A 1 339 ? 31.450 36.253 -19.862 1.00 41.81 339 PRO A N 1
ATOM 2676 C CA . PRO A 1 339 ? 32.608 35.502 -19.384 1.00 41.81 339 PRO A CA 1
ATOM 2677 C C . PRO A 1 339 ? 32.851 35.764 -17.885 1.00 41.81 339 PRO A C 1
ATOM 2679 O O . PRO A 1 339 ? 32.515 36.843 -17.388 1.00 41.81 339 PRO A O 1
ATOM 2682 N N . PRO A 1 340 ? 33.449 34.815 -17.141 1.00 40.62 340 PRO A N 1
ATOM 2683 C CA . PRO A 1 340 ? 33.729 35.009 -15.724 1.00 40.62 340 PRO A CA 1
ATOM 2684 C C . PRO A 1 340 ? 34.855 36.040 -15.522 1.00 40.62 340 PRO A C 1
ATOM 2686 O O . PRO A 1 340 ? 35.781 36.108 -16.337 1.00 40.62 340 PRO A O 1
ATOM 2689 N N . PRO A 1 341 ? 34.826 36.830 -14.435 1.00 35.97 341 PRO A N 1
ATOM 2690 C CA . PRO A 1 341 ? 35.902 37.760 -14.128 1.00 35.97 341 PRO A CA 1
ATOM 2691 C C . PRO A 1 341 ? 37.189 37.010 -13.758 1.00 35.97 341 PRO A C 1
ATOM 2693 O O . PRO A 1 341 ? 37.201 36.094 -12.935 1.00 35.97 341 PRO A O 1
ATOM 2696 N N . SER A 1 342 ? 38.290 37.430 -14.377 1.00 35.88 342 SER A N 1
ATOM 2697 C CA . SER A 1 342 ? 39.648 36.968 -14.112 1.00 35.88 342 SER A CA 1
ATOM 2698 C C . SER A 1 342 ? 40.185 37.523 -12.791 1.00 35.88 342 SER A C 1
ATOM 2700 O O . SER A 1 342 ? 40.214 38.740 -12.609 1.00 35.88 342 SER A O 1
ATOM 2702 N N . GLY A 1 343 ? 40.729 36.642 -11.946 1.00 39.56 343 GLY A N 1
ATOM 2703 C CA . GLY A 1 343 ? 41.756 37.001 -10.967 1.00 39.56 343 GLY A CA 1
ATOM 2704 C C . GLY A 1 343 ? 41.432 36.670 -9.515 1.00 39.56 343 GLY A C 1
ATOM 2705 O O . GLY A 1 343 ? 41.060 37.565 -8.778 1.00 39.56 343 GLY A O 1
ATOM 2706 N N . TYR A 1 344 ? 41.688 35.427 -9.091 1.00 33.28 344 TYR A N 1
ATOM 2707 C CA . TYR A 1 344 ? 42.182 35.091 -7.745 1.00 33.28 344 TYR A CA 1
ATOM 2708 C C . TYR A 1 344 ? 43.035 33.802 -7.823 1.00 33.28 344 TYR A C 1
ATOM 2710 O O . TYR A 1 344 ? 42.778 32.956 -8.681 1.00 33.28 344 TYR A O 1
ATOM 2718 N N . PRO A 1 345 ? 44.097 33.669 -7.004 1.00 36.62 345 PRO A N 1
ATOM 2719 C CA . PRO A 1 345 ? 45.131 32.651 -7.172 1.00 36.62 345 PRO A CA 1
ATOM 2720 C C . PRO A 1 345 ? 44.659 31.236 -6.808 1.00 36.62 345 PRO A C 1
ATOM 2722 O O . PRO A 1 345 ? 43.956 31.016 -5.824 1.00 36.62 345 PRO A O 1
ATOM 2725 N N . SER A 1 346 ? 45.116 30.274 -7.612 1.00 36.22 346 SER A N 1
ATOM 2726 C CA . SER A 1 346 ? 44.957 28.833 -7.418 1.00 36.22 346 SER A CA 1
ATOM 2727 C C . SER A 1 346 ? 45.621 28.369 -6.118 1.00 36.22 346 SER A C 1
ATOM 2729 O O . SER A 1 346 ? 46.847 28.293 -6.044 1.00 36.22 346 SER A O 1
ATOM 2731 N N . TYR A 1 347 ? 44.816 27.957 -5.140 1.00 40.56 347 TYR A N 1
ATOM 2732 C CA . TYR A 1 347 ? 45.243 27.006 -4.117 1.00 40.56 347 TYR A CA 1
ATOM 2733 C C . TYR A 1 347 ? 44.631 25.648 -4.447 1.00 40.56 347 TYR A C 1
ATOM 2735 O O . TYR A 1 347 ? 43.412 25.483 -4.435 1.00 40.56 347 TYR A O 1
ATOM 2743 N N . GLY A 1 348 ? 45.489 24.684 -4.785 1.00 36.94 348 GLY A N 1
ATOM 2744 C CA . GLY A 1 348 ? 45.084 23.301 -4.999 1.00 36.94 348 GLY A CA 1
ATOM 2745 C C . GLY A 1 348 ? 44.460 22.735 -3.728 1.00 36.94 348 GLY A C 1
ATOM 2746 O O . GLY A 1 348 ? 45.092 22.727 -2.671 1.00 36.94 348 GLY A O 1
ATOM 2747 N N . ALA A 1 349 ? 43.219 22.267 -3.827 1.00 35.03 349 ALA A N 1
ATOM 2748 C CA . ALA A 1 349 ? 42.613 21.466 -2.778 1.00 35.03 349 ALA A CA 1
ATOM 2749 C C . ALA A 1 349 ? 43.320 20.095 -2.728 1.00 35.03 349 ALA A C 1
ATOM 2751 O O . ALA A 1 349 ? 43.490 19.469 -3.780 1.00 35.03 349 ALA A O 1
ATOM 2752 N N . PRO A 1 350 ? 43.749 19.601 -1.553 1.00 43.94 350 PRO A N 1
ATOM 2753 C CA . PRO A 1 350 ? 44.207 18.225 -1.431 1.00 43.94 350 PRO A CA 1
ATOM 2754 C C . PRO A 1 350 ? 43.029 17.265 -1.648 1.00 43.94 350 PRO A C 1
ATOM 2756 O O . PRO A 1 350 ? 41.885 17.574 -1.307 1.00 43.94 350 PRO A O 1
ATOM 2759 N N . ALA A 1 351 ? 43.317 16.100 -2.230 1.00 42.41 351 ALA A N 1
ATOM 2760 C CA . ALA A 1 351 ? 42.329 15.062 -2.511 1.00 42.41 351 ALA A CA 1
ATOM 2761 C C . ALA A 1 351 ? 41.543 14.657 -1.244 1.00 42.41 351 ALA A C 1
ATOM 2763 O O . ALA A 1 351 ? 42.132 14.587 -0.160 1.00 42.41 351 ALA A O 1
ATOM 2764 N N . PRO A 1 352 ? 40.236 14.351 -1.357 1.00 43.22 352 PRO A N 1
ATOM 2765 C CA . PRO A 1 352 ? 39.457 13.869 -0.223 1.00 43.22 352 PRO A CA 1
ATOM 2766 C C . PRO A 1 352 ? 40.012 12.522 0.275 1.00 43.22 352 PRO A C 1
ATOM 2768 O O . PRO A 1 352 ? 40.462 11.703 -0.535 1.00 43.22 352 PRO A O 1
ATOM 2771 N N . PRO A 1 353 ? 39.992 12.257 1.594 1.00 44.09 353 PRO A N 1
ATOM 2772 C CA . PRO A 1 353 ? 40.421 10.973 2.119 1.00 44.09 353 PRO A CA 1
ATOM 2773 C C . PRO A 1 353 ? 39.498 9.863 1.605 1.00 44.09 353 PRO A C 1
ATOM 2775 O O . PRO A 1 353 ? 38.277 10.001 1.547 1.00 44.09 353 PRO A O 1
ATOM 2778 N N . ARG A 1 354 ? 40.124 8.751 1.218 1.00 42.38 354 ARG A N 1
ATOM 2779 C CA . ARG A 1 354 ? 39.478 7.517 0.760 1.00 42.38 354 ARG A CA 1
ATOM 2780 C C . ARG A 1 354 ? 38.487 7.029 1.840 1.00 42.38 354 ARG A C 1
ATOM 2782 O O . ARG A 1 354 ? 38.875 7.016 3.010 1.00 42.38 354 ARG A O 1
ATOM 2789 N N . PRO A 1 355 ? 37.251 6.616 1.501 1.00 41.28 355 PRO A N 1
ATOM 2790 C CA . PRO A 1 355 ? 36.343 6.056 2.497 1.00 41.28 355 PRO A CA 1
ATOM 2791 C C . PRO A 1 355 ? 36.927 4.751 3.070 1.00 41.28 355 PRO A C 1
ATOM 2793 O O . PRO A 1 355 ? 37.559 3.993 2.326 1.00 41.28 355 PRO A O 1
ATOM 2796 N N . PRO A 1 356 ? 36.749 4.473 4.374 1.00 36.94 356 PRO A N 1
ATOM 2797 C CA . PRO A 1 356 ? 37.163 3.205 4.950 1.00 36.94 356 PRO A CA 1
ATOM 2798 C C . PRO A 1 356 ? 36.353 2.060 4.335 1.00 36.94 356 PRO A C 1
ATOM 2800 O O . PRO A 1 356 ? 35.139 2.159 4.155 1.00 36.94 356 PRO A O 1
ATOM 2803 N N . SER A 1 357 ? 37.043 0.968 4.014 1.00 36.25 357 SER A N 1
ATOM 2804 C CA . SER A 1 357 ? 36.450 -0.301 3.606 1.00 36.25 357 SER A CA 1
ATOM 2805 C C . SER A 1 357 ? 35.571 -0.841 4.736 1.00 36.25 357 SER A C 1
ATOM 2807 O O . SER A 1 357 ? 36.083 -1.403 5.703 1.00 36.25 357 SER A O 1
ATOM 2809 N N . PHE A 1 358 ? 34.257 -0.670 4.621 1.00 30.84 358 PHE A N 1
ATOM 2810 C CA . PHE A 1 358 ? 33.295 -1.342 5.486 1.00 30.84 358 PHE A CA 1
ATOM 2811 C C . PHE A 1 358 ? 32.872 -2.660 4.842 1.00 30.84 358 PHE A C 1
ATOM 2813 O O . PHE A 1 358 ? 32.049 -2.706 3.932 1.00 30.84 358 PHE A O 1
ATOM 2820 N N . SER A 1 359 ? 33.469 -3.741 5.334 1.00 35.50 359 SER A N 1
ATOM 2821 C CA . SER A 1 359 ? 32.918 -5.088 5.258 1.00 35.50 359 SER A CA 1
ATOM 2822 C C . SER A 1 359 ? 31.890 -5.271 6.379 1.00 35.50 359 SER A C 1
ATOM 2824 O O . SER A 1 359 ? 32.242 -5.101 7.546 1.00 35.50 359 SER A O 1
ATOM 2826 N N . GLY A 1 360 ? 30.666 -5.678 6.036 1.00 32.56 360 GLY A N 1
ATOM 2827 C CA . GLY A 1 360 ? 29.724 -6.292 6.978 1.00 32.56 360 GLY A CA 1
ATOM 2828 C C . GLY A 1 360 ? 28.379 -5.577 7.105 1.00 32.56 360 GLY A C 1
ATOM 2829 O O . GLY A 1 360 ? 28.241 -4.638 7.881 1.00 32.56 360 GLY A O 1
ATOM 2830 N N . TYR A 1 361 ? 27.370 -6.084 6.396 1.00 32.56 361 TYR A N 1
ATOM 2831 C CA . TYR A 1 361 ? 25.966 -5.935 6.789 1.00 32.56 361 TYR A CA 1
ATOM 2832 C C . TYR A 1 361 ? 25.621 -7.024 7.822 1.00 32.56 361 TYR A C 1
ATOM 2834 O O . TYR A 1 361 ? 26.101 -8.152 7.674 1.00 32.56 361 TYR A O 1
ATOM 2842 N N . PRO A 1 362 ? 24.783 -6.754 8.839 1.00 35.47 362 PRO A N 1
ATOM 2843 C CA . PRO A 1 362 ? 24.246 -7.808 9.682 1.00 35.47 362 PRO A CA 1
ATOM 2844 C C . PRO A 1 362 ? 23.109 -8.525 8.946 1.00 35.47 362 PRO A C 1
ATOM 2846 O O . PRO A 1 362 ? 22.052 -7.955 8.687 1.00 35.47 362 PRO A O 1
ATOM 2849 N N . SER A 1 363 ? 23.347 -9.794 8.621 1.00 33.12 363 SER A N 1
ATOM 2850 C CA . SER A 1 363 ? 22.309 -10.759 8.265 1.00 33.12 363 SER A CA 1
ATOM 2851 C C . SER A 1 363 ? 21.489 -11.071 9.518 1.00 33.12 363 SER A C 1
ATOM 2853 O O . SER A 1 363 ? 22.033 -11.568 10.504 1.00 33.12 363 SER A O 1
ATOM 2855 N N . TYR A 1 364 ? 20.186 -10.802 9.492 1.00 36.34 364 TYR A N 1
ATOM 2856 C CA . TYR A 1 364 ? 19.259 -11.360 10.474 1.00 36.34 364 TYR A CA 1
ATOM 2857 C C . TYR A 1 364 ? 19.150 -12.877 10.246 1.00 36.34 364 TYR A C 1
ATOM 2859 O O . TYR A 1 364 ? 18.957 -13.310 9.113 1.00 36.34 364 TYR A O 1
ATOM 2867 N N . GLY A 1 365 ? 19.285 -13.676 11.312 1.00 43.28 365 GLY A N 1
ATOM 2868 C CA . GLY A 1 365 ? 18.937 -15.105 11.295 1.00 43.28 365 GLY A CA 1
ATOM 2869 C C . GLY A 1 365 ? 20.048 -16.103 11.643 1.00 43.28 365 GLY A C 1
ATOM 2870 O O . GLY A 1 365 ? 20.283 -17.030 10.877 1.00 43.28 365 GLY A O 1
ATOM 2871 N N . ALA A 1 366 ? 20.697 -15.978 12.805 1.00 35.41 366 ALA A N 1
ATOM 2872 C CA . ALA A 1 366 ? 21.344 -17.117 13.474 1.00 35.41 366 ALA A CA 1
ATOM 2873 C C . ALA A 1 366 ? 21.425 -16.877 14.998 1.00 35.41 366 ALA A C 1
ATOM 2875 O O . ALA A 1 366 ? 21.718 -15.751 15.408 1.00 35.41 366 ALA A O 1
ATOM 2876 N N . PRO A 1 367 ? 21.168 -17.887 15.854 1.00 39.62 367 PRO A N 1
ATOM 2877 C CA . PRO A 1 367 ? 21.322 -17.751 17.302 1.00 39.62 367 PRO A CA 1
ATOM 2878 C C . PRO A 1 367 ? 22.810 -17.606 17.683 1.00 39.62 367 PRO A C 1
ATOM 2880 O O . PRO A 1 367 ? 23.671 -18.162 16.994 1.00 39.62 367 PRO A O 1
ATOM 2883 N N . PRO A 1 368 ? 23.147 -16.881 18.768 1.00 43.03 368 PRO A N 1
ATOM 2884 C CA . PRO A 1 368 ? 24.536 -16.702 19.176 1.00 43.03 368 PRO A CA 1
ATOM 2885 C C . PRO A 1 368 ? 25.152 -18.035 19.642 1.00 43.03 368 PRO A C 1
ATOM 2887 O O . PRO A 1 368 ? 24.466 -18.833 20.288 1.00 43.03 368 PRO A O 1
ATOM 2890 N N . PRO A 1 369 ? 26.443 -18.294 19.355 1.00 43.50 369 PRO A N 1
ATOM 2891 C CA . PRO A 1 369 ? 27.129 -19.472 19.872 1.00 43.50 369 PRO A CA 1
ATOM 2892 C C . PRO A 1 369 ? 27.316 -19.374 21.400 1.00 43.50 369 PRO A C 1
ATOM 2894 O O . PRO A 1 369 ? 27.400 -18.267 21.942 1.00 43.50 369 PRO A O 1
ATOM 2897 N N . PRO A 1 370 ? 27.403 -20.513 22.114 1.00 41.28 370 PRO A N 1
ATOM 2898 C CA . PRO A 1 370 ? 27.607 -20.522 23.558 1.00 41.28 370 PRO A CA 1
ATOM 2899 C C . PRO A 1 370 ? 28.959 -19.901 23.936 1.00 41.28 370 PRO A C 1
ATOM 2901 O O . PRO A 1 370 ? 29.967 -20.067 23.246 1.00 41.28 370 PRO A O 1
ATOM 2904 N N . SER A 1 371 ? 28.966 -19.181 25.055 1.00 41.75 371 SER A N 1
ATOM 2905 C CA . SER A 1 371 ? 30.114 -18.460 25.597 1.00 41.75 371 SER A CA 1
ATOM 2906 C C . SER A 1 371 ? 31.257 -19.404 25.990 1.00 41.75 371 SER A C 1
ATOM 2908 O O . SER A 1 371 ? 31.126 -20.237 26.884 1.00 41.75 371 SER A O 1
ATOM 2910 N N . LEU A 1 372 ? 32.415 -19.233 25.346 1.00 37.00 372 LEU A N 1
ATOM 2911 C CA . LEU A 1 372 ? 33.684 -19.807 25.795 1.00 37.00 372 LEU A CA 1
ATOM 2912 C C . LEU A 1 372 ? 34.266 -18.960 26.948 1.00 37.00 372 LEU A C 1
ATOM 2914 O O . LEU A 1 372 ? 34.247 -17.728 26.867 1.00 37.00 372 LEU A O 1
ATOM 2918 N N . PRO A 1 373 ? 34.801 -19.577 28.016 1.00 35.19 373 PRO A N 1
ATOM 2919 C CA . PRO A 1 373 ? 35.362 -18.855 29.154 1.00 35.19 373 PRO A CA 1
ATOM 2920 C C . PRO A 1 373 ? 36.771 -18.339 28.826 1.00 35.19 373 PRO A C 1
ATOM 2922 O O . PRO A 1 373 ? 37.629 -19.127 28.433 1.00 35.19 373 PRO A O 1
ATOM 2925 N N . GLY A 1 374 ? 37.041 -17.039 29.025 1.00 43.28 374 GLY A N 1
ATOM 2926 C CA . GLY A 1 374 ? 38.432 -16.559 29.018 1.00 43.28 374 GLY A CA 1
ATOM 2927 C C . GLY A 1 374 ? 38.758 -15.117 28.618 1.00 43.28 374 GLY A C 1
ATOM 2928 O O . GLY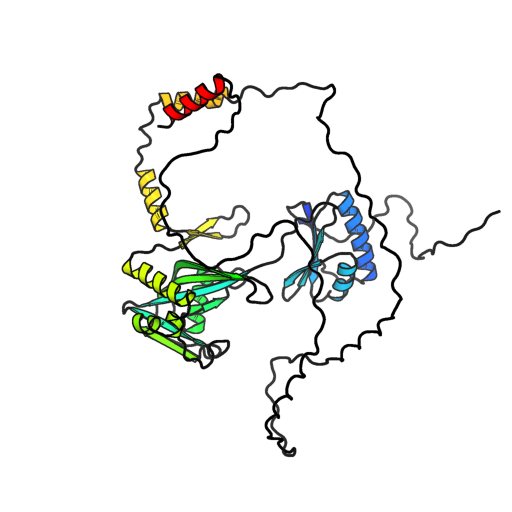 A 1 374 ? 39.944 -14.842 28.471 1.00 43.28 374 GLY A O 1
ATOM 2929 N N . TYR A 1 375 ? 37.806 -14.187 28.464 1.00 34.16 375 TYR A N 1
ATOM 2930 C CA . TYR A 1 375 ? 38.142 -12.775 28.193 1.00 34.16 375 TYR A CA 1
ATOM 2931 C C . TYR A 1 375 ? 37.588 -11.808 29.258 1.00 34.16 375 TYR A C 1
ATOM 2933 O O . TYR A 1 375 ? 36.441 -11.969 29.680 1.00 34.16 375 TYR A O 1
ATOM 2941 N N . PRO A 1 376 ? 38.381 -10.816 29.721 1.00 35.34 376 PRO A N 1
ATOM 2942 C CA . PRO A 1 376 ? 37.971 -9.910 30.786 1.00 35.34 376 PRO A CA 1
ATOM 2943 C C . PRO A 1 376 ? 36.945 -8.873 30.310 1.00 35.34 376 PRO A C 1
ATOM 2945 O O . PRO A 1 376 ? 37.077 -8.271 29.246 1.00 35.34 376 PRO A O 1
ATOM 2948 N N . SER A 1 377 ? 35.933 -8.660 31.152 1.00 32.94 377 SER A N 1
ATOM 2949 C CA . SER A 1 377 ? 34.888 -7.644 31.018 1.00 32.94 377 SER A CA 1
ATOM 2950 C C . SER A 1 377 ? 35.453 -6.243 31.280 1.00 32.94 377 SER A C 1
ATOM 2952 O O . SER A 1 377 ? 35.933 -5.968 32.380 1.00 32.94 377 SER A O 1
ATOM 2954 N N . TYR A 1 378 ? 35.369 -5.342 30.297 1.00 38.44 378 TYR A N 1
ATOM 2955 C CA . TYR A 1 378 ? 35.551 -3.905 30.514 1.00 38.44 378 TYR A CA 1
ATOM 2956 C C . TYR A 1 378 ? 34.191 -3.258 30.787 1.00 38.44 378 TYR A C 1
ATOM 2958 O O . TYR A 1 378 ? 33.515 -2.768 29.886 1.00 38.44 378 TYR A O 1
ATOM 2966 N N . GLY A 1 379 ? 33.793 -3.261 32.059 1.00 42.31 379 GLY A N 1
ATOM 2967 C CA . GLY A 1 379 ? 32.792 -2.338 32.582 1.00 42.31 379 GLY A CA 1
ATOM 2968 C C . GLY A 1 379 ? 33.454 -0.997 32.898 1.00 42.31 379 GLY A C 1
ATOM 2969 O O . GLY A 1 379 ? 34.295 -0.918 33.789 1.00 42.31 379 GLY A O 1
ATOM 2970 N N . GLY A 1 380 ? 33.085 0.055 32.171 1.00 33.91 380 GLY A N 1
ATOM 2971 C CA . GLY A 1 380 ? 33.531 1.421 32.441 1.00 33.91 380 GLY A CA 1
ATOM 2972 C C . GLY A 1 380 ? 32.729 2.430 31.627 1.00 33.91 380 GLY A C 1
ATOM 2973 O O . GLY A 1 380 ? 32.685 2.346 30.404 1.00 33.91 380 GLY A O 1
ATOM 2974 N N . ALA A 1 381 ? 32.065 3.361 32.312 1.00 39.59 381 ALA A N 1
ATOM 2975 C CA . ALA A 1 381 ? 31.310 4.449 31.702 1.00 39.59 381 ALA A CA 1
ATOM 2976 C C . ALA A 1 381 ? 32.216 5.345 30.835 1.00 39.59 381 ALA A C 1
ATOM 2978 O O . ALA A 1 381 ? 33.344 5.656 31.222 1.00 39.59 381 ALA A O 1
ATOM 2979 N N . ALA A 1 382 ? 31.713 5.776 29.676 1.00 39.59 382 ALA A N 1
ATOM 2980 C CA . ALA A 1 382 ? 32.413 6.716 28.806 1.00 39.59 382 ALA A CA 1
ATOM 2981 C C . ALA A 1 382 ? 32.567 8.092 29.495 1.00 39.59 382 ALA A C 1
ATOM 2983 O O . ALA A 1 382 ? 31.609 8.569 30.112 1.00 39.59 382 ALA A O 1
ATOM 2984 N N . PRO A 1 383 ? 33.734 8.755 29.399 1.00 43.31 383 PRO A N 1
ATOM 2985 C CA . PRO A 1 383 ? 33.912 10.101 29.933 1.00 43.31 383 PRO A CA 1
ATOM 2986 C C . PRO A 1 383 ? 33.107 11.134 29.117 1.00 43.31 383 PRO A C 1
ATOM 2988 O O . PRO A 1 383 ? 32.912 10.947 27.912 1.00 43.31 383 PRO A O 1
ATOM 2991 N N . PRO A 1 384 ? 32.640 12.234 29.739 1.00 48.22 384 PRO A N 1
ATOM 2992 C CA . PRO A 1 384 ? 31.908 13.283 29.035 1.00 48.22 384 PRO A CA 1
ATOM 2993 C C . PRO A 1 384 ? 32.811 14.032 28.035 1.00 48.22 384 PRO A C 1
ATOM 2995 O O . PRO A 1 384 ? 34.025 14.124 28.243 1.00 48.22 384 PRO A O 1
ATOM 2998 N N . PRO A 1 385 ? 32.237 14.590 26.952 1.00 46.84 385 PRO A N 1
ATOM 2999 C CA . PRO A 1 385 ? 33.002 15.298 25.932 1.00 46.84 385 PRO A CA 1
ATOM 3000 C C . PRO A 1 385 ? 33.620 16.602 26.476 1.00 46.84 385 PRO A C 1
ATOM 3002 O O . PRO A 1 385 ? 33.049 17.230 27.373 1.00 46.84 385 PRO A O 1
ATOM 3005 N N . PRO A 1 386 ? 34.767 17.046 25.926 1.00 46.69 386 PRO A N 1
ATOM 3006 C CA . PRO A 1 386 ? 35.415 18.286 26.343 1.00 46.69 386 PRO A CA 1
ATOM 3007 C C . PRO A 1 386 ? 34.572 19.528 25.982 1.00 46.69 386 PRO A C 1
ATOM 3009 O O . PRO A 1 386 ? 33.796 19.497 25.021 1.00 46.69 386 PRO A O 1
ATOM 3012 N N . PRO A 1 387 ? 34.721 20.643 26.724 1.00 45.84 387 PRO A N 1
ATOM 3013 C CA . PRO A 1 387 ? 33.973 21.869 26.467 1.00 45.84 387 PRO A CA 1
ATOM 3014 C C . PRO A 1 387 ? 34.343 22.493 25.112 1.00 45.84 387 PRO A C 1
ATOM 3016 O O . PRO A 1 387 ? 35.498 22.481 24.685 1.00 45.84 387 PRO A O 1
ATOM 3019 N N . ARG A 1 388 ? 33.330 23.055 24.439 1.00 40.78 388 ARG A N 1
ATOM 3020 C CA . ARG A 1 388 ? 33.448 23.727 23.135 1.00 40.78 388 ARG A CA 1
ATOM 3021 C C . ARG A 1 388 ? 34.423 24.918 23.212 1.00 40.78 388 ARG A C 1
ATOM 3023 O O . ARG A 1 388 ? 34.298 25.714 24.143 1.00 40.78 388 ARG A O 1
ATOM 3030 N N . PRO A 1 389 ? 35.333 25.102 22.237 1.00 39.22 389 PRO A N 1
ATOM 3031 C CA . PRO A 1 389 ? 36.177 26.289 22.187 1.00 39.22 389 PRO A CA 1
ATOM 3032 C C . PRO A 1 389 ? 35.352 27.542 21.857 1.00 39.22 389 PRO A C 1
ATOM 3034 O O . PRO A 1 389 ? 34.390 27.501 21.088 1.00 39.22 389 PRO A O 1
ATOM 3037 N N . VAL A 1 390 ? 35.751 28.654 22.472 1.00 40.03 390 VAL A N 1
ATOM 3038 C CA . VAL A 1 390 ? 35.177 29.996 22.319 1.00 40.03 390 VAL A CA 1
ATOM 3039 C C . VAL A 1 390 ? 35.283 30.444 20.855 1.00 40.03 390 VAL A C 1
ATOM 3041 O O . VAL A 1 390 ? 36.367 30.415 20.276 1.00 40.03 390 VAL A O 1
ATOM 3044 N N . GLN A 1 391 ? 34.159 30.852 20.255 1.00 38.78 391 GLN A N 1
ATOM 3045 C CA . GLN A 1 391 ? 34.110 31.431 18.908 1.00 38.78 391 GLN A CA 1
ATOM 3046 C C . GLN A 1 391 ? 34.959 32.708 18.854 1.00 38.78 391 GLN A C 1
ATOM 3048 O O . GLN A 1 391 ? 34.631 33.710 19.485 1.00 38.78 391 GLN A O 1
ATOM 3053 N N . ALA A 1 392 ? 36.043 32.674 18.081 1.00 34.88 392 ALA A N 1
ATOM 3054 C CA . ALA A 1 392 ? 36.737 33.876 17.645 1.00 34.88 392 ALA A CA 1
ATOM 3055 C C . ALA A 1 392 ? 35.934 34.539 16.513 1.00 34.88 392 ALA A C 1
ATOM 3057 O O . ALA A 1 392 ? 35.497 33.877 15.573 1.00 34.88 392 ALA A O 1
ATOM 3058 N N . ASN A 1 393 ? 35.732 35.849 16.647 1.00 39.53 393 ASN A N 1
ATOM 3059 C CA . ASN A 1 393 ? 34.950 36.720 15.773 1.00 39.53 393 ASN A CA 1
ATOM 3060 C C . ASN A 1 393 ? 35.324 36.593 14.284 1.00 39.53 393 ASN A C 1
ATOM 3062 O O . ASN A 1 393 ? 36.389 37.050 13.867 1.00 39.53 393 ASN A O 1
ATOM 3066 N N . CYS A 1 394 ? 34.407 36.069 13.468 1.00 33.03 394 CYS A N 1
ATOM 3067 C CA . CYS A 1 394 ? 34.388 36.328 12.028 1.00 33.03 394 CYS A CA 1
ATOM 3068 C C . CYS A 1 394 ? 33.635 37.646 11.757 1.00 33.03 394 CYS A C 1
ATOM 3070 O O . CYS A 1 394 ? 32.587 37.872 12.368 1.00 33.03 394 CYS A O 1
ATOM 3072 N N . PRO A 1 395 ? 34.122 38.519 10.855 1.00 37.88 395 PRO A N 1
ATOM 3073 C CA . PRO A 1 395 ? 33.384 39.713 10.452 1.00 37.88 395 PRO A CA 1
ATOM 3074 C C . PRO A 1 395 ? 32.114 39.323 9.669 1.00 37.88 395 PRO A C 1
ATOM 3076 O O . PRO A 1 395 ? 32.120 38.307 8.969 1.00 37.88 395 PRO A O 1
ATOM 3079 N N . PRO A 1 396 ? 31.017 40.095 9.775 1.00 38.66 396 PRO A N 1
ATOM 3080 C CA . PRO A 1 396 ? 29.758 39.757 9.121 1.00 38.66 396 PRO A CA 1
ATOM 3081 C C . PRO A 1 396 ? 29.885 39.829 7.594 1.00 38.66 396 PRO A C 1
ATOM 3083 O O . PRO A 1 396 ? 30.495 40.749 7.047 1.00 38.66 396 PRO A O 1
ATOM 3086 N N . ALA A 1 397 ? 29.282 38.858 6.907 1.00 35.50 397 ALA A N 1
ATOM 3087 C CA . ALA A 1 397 ? 29.114 38.882 5.459 1.00 35.50 397 ALA A CA 1
ATOM 3088 C C . ALA A 1 397 ? 28.240 40.079 5.036 1.00 35.50 397 ALA A C 1
ATOM 3090 O O . ALA A 1 397 ? 27.262 40.414 5.706 1.00 35.50 397 ALA A O 1
ATOM 3091 N N . ALA A 1 398 ? 28.600 40.721 3.922 1.00 35.50 398 ALA A N 1
ATOM 3092 C CA . ALA A 1 398 ? 27.856 41.842 3.357 1.00 35.50 398 ALA A CA 1
ATOM 3093 C C . ALA A 1 398 ? 26.443 41.411 2.898 1.00 35.50 398 ALA A C 1
ATOM 3095 O O . ALA A 1 398 ? 26.293 40.320 2.341 1.00 35.50 398 ALA A O 1
ATOM 3096 N N . PRO A 1 399 ? 25.406 42.245 3.096 1.00 33.16 399 PRO A N 1
ATOM 3097 C CA . PRO A 1 399 ? 24.046 41.926 2.679 1.00 33.16 399 PRO A CA 1
ATOM 3098 C C . PRO A 1 399 ? 23.889 42.033 1.155 1.00 33.16 399 PRO A C 1
ATOM 3100 O O . PRO A 1 399 ? 24.253 43.041 0.551 1.00 33.16 399 PRO A O 1
ATOM 3103 N N . VAL A 1 400 ? 23.289 41.012 0.539 1.00 32.59 400 VAL A N 1
ATOM 3104 C CA . VAL A 1 400 ? 22.731 41.114 -0.816 1.00 32.59 400 VAL A CA 1
ATOM 3105 C C . VAL A 1 400 ? 21.386 41.827 -0.709 1.00 32.59 400 VAL A C 1
ATOM 3107 O O . VAL A 1 400 ? 20.474 41.384 -0.014 1.00 32.59 400 VAL A O 1
ATOM 3110 N N . GLN A 1 401 ? 21.299 42.970 -1.375 1.00 29.88 401 GLN A N 1
ATOM 3111 C CA . GLN A 1 401 ? 20.166 43.878 -1.363 1.00 29.88 401 GLN A CA 1
ATOM 3112 C C . GLN A 1 401 ? 19.173 43.461 -2.459 1.00 29.88 401 GLN A C 1
ATOM 3114 O O . GLN A 1 401 ? 19.349 43.801 -3.625 1.00 29.88 401 GLN A O 1
ATOM 3119 N N . CYS A 1 402 ? 18.121 42.728 -2.093 1.00 29.47 402 CYS A N 1
ATOM 3120 C CA . CYS A 1 402 ? 16.891 42.698 -2.885 1.00 29.47 402 CYS A CA 1
ATOM 3121 C C . CYS A 1 402 ? 16.029 43.891 -2.457 1.00 29.47 402 CYS A C 1
ATOM 3123 O O . CYS A 1 402 ? 15.834 44.130 -1.264 1.00 29.47 402 CYS A O 1
ATOM 3125 N N . CYS A 1 403 ? 15.551 44.675 -3.421 1.00 30.58 403 CYS A N 1
ATOM 3126 C CA . CYS A 1 403 ? 14.704 45.834 -3.169 1.00 30.58 403 CYS A CA 1
ATOM 3127 C C . CYS A 1 403 ? 13.420 45.445 -2.413 1.00 30.58 403 CYS A C 1
ATOM 3129 O O . CYS A 1 403 ? 12.660 44.604 -2.883 1.00 30.58 403 CYS A O 1
ATOM 3131 N N . GLY A 1 404 ? 13.171 46.124 -1.285 1.00 30.50 404 GLY A N 1
ATOM 3132 C CA . GLY A 1 404 ? 11.864 46.210 -0.624 1.00 30.50 404 GLY A CA 1
ATOM 3133 C C . GLY A 1 404 ? 11.777 45.562 0.763 1.00 30.50 404 GLY A C 1
ATOM 3134 O O . GLY A 1 404 ? 11.175 44.505 0.906 1.00 30.50 404 GLY A O 1
ATOM 3135 N N . GLN A 1 405 ? 12.308 46.219 1.801 1.00 30.88 405 GLN A N 1
ATOM 3136 C CA . GLN A 1 405 ? 11.915 45.981 3.199 1.00 30.88 405 GLN A CA 1
ATOM 3137 C C . GLN A 1 405 ? 11.050 47.146 3.705 1.00 30.88 405 GLN A C 1
ATOM 3139 O O . GLN A 1 405 ? 11.409 48.303 3.504 1.00 30.88 405 GLN A O 1
ATOM 3144 N N . TYR A 1 406 ? 10.001 46.832 4.470 1.00 27.61 406 TYR A N 1
ATOM 3145 C CA . TYR A 1 406 ? 9.656 47.583 5.684 1.00 27.61 406 TYR A CA 1
ATOM 3146 C C . TYR A 1 406 ? 9.778 46.628 6.892 1.00 27.61 406 TYR A C 1
ATOM 3148 O O . TYR A 1 406 ? 9.502 45.436 6.737 1.00 27.61 406 TYR A O 1
ATOM 3156 N N . PRO A 1 407 ? 10.246 47.100 8.066 1.00 32.25 407 PRO A N 1
ATOM 3157 C CA . PRO A 1 407 ? 10.665 46.247 9.178 1.00 32.25 407 PRO A CA 1
ATOM 3158 C C . PRO A 1 407 ? 9.523 45.911 10.152 1.00 32.25 407 PRO A C 1
ATOM 3160 O O . PRO A 1 407 ? 8.524 46.621 10.246 1.00 32.25 407 PRO A O 1
ATOM 3163 N N . ALA A 1 408 ? 9.708 44.826 10.906 1.00 32.88 408 ALA A N 1
ATOM 3164 C CA . ALA A 1 408 ? 8.765 44.304 11.890 1.00 32.88 408 ALA A CA 1
ATOM 3165 C C . ALA A 1 408 ? 8.550 45.242 13.095 1.00 32.88 408 ALA A C 1
ATOM 3167 O O . ALA A 1 408 ? 9.511 45.673 13.733 1.00 32.88 408 ALA A O 1
ATOM 3168 N N . THR A 1 409 ? 7.288 45.442 13.485 1.00 27.80 409 THR A N 1
ATOM 3169 C CA . THR A 1 409 ? 6.904 45.800 14.856 1.00 27.80 409 THR A CA 1
ATOM 3170 C C . THR A 1 409 ? 5.828 44.844 15.367 1.00 27.80 409 THR A C 1
ATOM 3172 O O . THR A 1 409 ? 4.861 44.519 14.683 1.00 27.80 409 THR A O 1
ATOM 3175 N N . ASN A 1 410 ? 6.039 44.372 16.597 1.00 34.69 410 ASN A N 1
ATOM 3176 C CA . ASN A 1 410 ? 5.084 43.617 17.397 1.00 34.69 410 ASN A CA 1
ATOM 3177 C C . ASN A 1 410 ? 3.758 44.373 17.527 1.00 34.69 410 ASN A C 1
ATOM 3179 O O . ASN A 1 410 ? 3.708 45.444 18.123 1.00 34.69 410 ASN A O 1
ATOM 3183 N N . SER A 1 411 ? 2.679 43.770 17.055 1.00 29.92 411 SER A N 1
ATOM 3184 C CA . SER A 1 411 ? 1.389 43.680 17.742 1.00 29.92 411 SER A CA 1
ATOM 3185 C C . SER A 1 411 ? 0.471 42.870 16.840 1.00 29.92 411 SER A C 1
ATOM 3187 O O . SER A 1 411 ? 0.472 43.045 15.626 1.00 29.92 411 SER A O 1
ATOM 3189 N N . ASN A 1 412 ? -0.287 41.951 17.426 1.00 38.38 412 ASN A N 1
ATOM 3190 C CA . ASN A 1 412 ? -1.434 41.369 16.756 1.00 38.38 412 ASN A CA 1
ATOM 3191 C C . ASN A 1 412 ? -2.623 42.299 17.029 1.00 38.38 412 ASN A C 1
ATOM 3193 O O . ASN A 1 412 ? -3.114 42.323 18.160 1.00 38.38 412 ASN A O 1
ATOM 3197 N N . PRO A 1 413 ? -3.082 43.076 16.042 1.00 28.45 413 PRO A N 1
ATOM 3198 C CA . PRO A 1 413 ? -4.477 43.432 15.961 1.00 28.45 413 PRO A CA 1
ATOM 3199 C C . PRO A 1 413 ? -4.979 42.900 14.621 1.00 28.45 413 PRO A C 1
ATOM 3201 O O . PRO A 1 413 ? -4.475 43.269 13.573 1.00 28.45 413 PRO A O 1
ATOM 3204 N N . TYR A 1 414 ? -5.919 41.972 14.621 1.00 26.00 414 TYR A N 1
ATOM 3205 C CA . TYR A 1 414 ? -7.270 42.273 14.162 1.00 26.00 414 TYR A CA 1
ATOM 3206 C C . TYR A 1 414 ? -8.117 40.990 14.214 1.00 26.00 414 TYR A C 1
ATOM 3208 O O . TYR A 1 414 ? -7.634 39.894 13.921 1.00 26.00 414 TYR A O 1
ATOM 3216 N N . PRO A 1 415 ? -9.368 41.120 14.676 1.00 29.45 415 PRO A N 1
ATOM 3217 C CA . PRO A 1 415 ? -10.284 40.025 14.916 1.00 29.45 415 PRO A CA 1
ATOM 3218 C C . PRO A 1 415 ? -10.872 39.509 13.601 1.00 29.45 415 PRO A C 1
ATOM 3220 O O . PRO A 1 415 ? -10.982 40.231 12.613 1.00 29.45 415 PRO A O 1
ATOM 3223 N N . TYR A 1 416 ? -11.321 38.259 13.633 1.00 28.00 416 TYR A N 1
ATOM 3224 C CA . TYR A 1 416 ? -12.234 37.712 12.638 1.00 28.00 416 TYR A CA 1
ATOM 3225 C C . TYR A 1 416 ? -13.535 38.535 12.623 1.00 28.00 416 TYR A C 1
ATOM 3227 O O . TYR A 1 416 ? -14.214 38.633 13.648 1.00 28.00 416 TYR A O 1
ATOM 3235 N N . GLN A 1 417 ? -13.902 39.084 11.463 1.00 28.17 417 GLN A N 1
ATOM 3236 C CA . GLN A 1 417 ? -15.270 39.505 11.151 1.00 28.17 417 GLN A CA 1
ATOM 3237 C C . GLN A 1 417 ? -15.664 39.044 9.735 1.00 28.17 417 GLN A C 1
ATOM 3239 O O . GLN A 1 417 ? -14.804 38.982 8.856 1.00 28.17 417 GLN A O 1
ATOM 3244 N N . PRO A 1 418 ? -16.938 38.660 9.531 1.00 29.17 418 PRO A N 1
ATOM 3245 C CA . PRO A 1 418 ? -17.401 37.930 8.354 1.00 29.17 418 PRO A CA 1
ATOM 3246 C C . PRO A 1 418 ? -17.655 38.866 7.165 1.00 29.17 418 PRO A C 1
ATOM 3248 O O . PRO A 1 418 ? -18.178 39.965 7.336 1.00 29.17 418 PRO A O 1
ATOM 3251 N N . LEU A 1 419 ? -17.320 38.409 5.956 1.00 26.59 419 LEU A N 1
ATOM 3252 C CA . LEU A 1 419 ? -17.665 39.100 4.713 1.00 26.59 419 LEU A CA 1
ATOM 3253 C C . LEU A 1 419 ? -19.156 38.911 4.402 1.00 26.59 419 LEU A C 1
ATOM 3255 O O . LEU A 1 419 ? -19.614 37.795 4.159 1.00 26.59 419 LEU A O 1
ATOM 3259 N N . VAL A 1 420 ? -19.874 40.033 4.425 1.00 29.06 420 VAL A N 1
ATOM 3260 C CA . VAL A 1 420 ? -21.183 40.265 3.809 1.00 29.06 420 VAL A CA 1
ATOM 3261 C C . VAL A 1 420 ? -20.931 41.031 2.505 1.00 29.06 420 VAL A C 1
ATOM 3263 O O . VAL A 1 420 ? -20.200 42.016 2.529 1.00 29.06 420 VAL A O 1
ATOM 3266 N N . ASP A 1 421 ? -21.523 40.511 1.430 1.00 31.33 421 ASP A N 1
ATOM 3267 C CA . ASP A 1 421 ? -21.882 41.054 0.108 1.00 31.33 421 ASP A CA 1
ATOM 3268 C C . ASP A 1 421 ? -20.993 42.025 -0.699 1.00 31.33 421 ASP A C 1
ATOM 3270 O O . ASP A 1 421 ? -20.448 43.015 -0.223 1.00 31.33 421 ASP A O 1
ATOM 3274 N N . ASP A 1 422 ? -21.022 41.718 -2.005 1.00 33.81 422 ASP A N 1
ATOM 3275 C CA . ASP A 1 422 ? -20.801 42.540 -3.197 1.00 33.81 422 ASP A CA 1
ATOM 3276 C C . ASP A 1 422 ? -19.444 43.229 -3.390 1.00 33.81 422 ASP A C 1
ATOM 3278 O O . ASP A 1 422 ? -19.156 44.265 -2.810 1.00 33.81 422 ASP A O 1
ATOM 3282 N N . HIS A 1 423 ? -18.644 42.681 -4.318 1.00 29.56 423 HIS A N 1
ATOM 3283 C CA . HIS A 1 423 ? -18.148 43.383 -5.516 1.00 29.56 423 HIS A CA 1
ATOM 3284 C C . HIS A 1 423 ? -17.304 42.423 -6.385 1.00 29.56 423 HIS A C 1
ATOM 3286 O O . HIS A 1 423 ? -16.187 42.051 -6.031 1.00 29.56 423 HIS A O 1
ATOM 3292 N N . SER A 1 424 ? -17.834 42.035 -7.552 1.00 29.61 424 SER A N 1
ATOM 3293 C CA . SER A 1 424 ? -17.057 41.409 -8.637 1.00 29.61 424 SER A CA 1
ATOM 3294 C C . SER A 1 424 ? -16.343 42.485 -9.473 1.00 29.61 424 SER A C 1
ATOM 3296 O O . SER A 1 424 ? -16.946 43.529 -9.732 1.00 29.61 424 SER A O 1
ATOM 3298 N N . PRO A 1 425 ? -15.100 42.267 -9.944 1.00 32.50 425 PRO A N 1
ATOM 3299 C CA . PRO A 1 425 ? -14.451 43.173 -10.886 1.00 32.50 425 PRO A CA 1
ATOM 3300 C C . PRO A 1 425 ? -15.006 42.963 -12.306 1.00 32.50 425 PRO A C 1
ATOM 3302 O O . PRO A 1 425 ? -14.942 41.862 -12.852 1.00 32.50 425 PRO A O 1
ATOM 3305 N N . ASN A 1 426 ? -15.550 44.032 -12.899 1.00 28.92 426 ASN A N 1
ATOM 3306 C CA . ASN A 1 426 ? -16.013 44.070 -14.288 1.00 28.92 426 ASN A CA 1
ATOM 3307 C C . ASN A 1 426 ? -14.849 43.832 -15.260 1.00 28.92 426 ASN A C 1
ATOM 3309 O O . ASN A 1 426 ? -13.859 44.564 -15.250 1.00 28.92 426 ASN A O 1
ATOM 3313 N N . LEU A 1 427 ? -15.006 42.831 -16.126 1.00 30.53 427 LEU A N 1
ATOM 3314 C CA . LEU A 1 427 ? -14.176 42.605 -17.302 1.00 30.53 427 LEU A CA 1
ATOM 3315 C C . LEU A 1 427 ? -15.004 43.032 -18.525 1.00 30.53 427 LEU A C 1
ATOM 3317 O O . LEU A 1 427 ? -15.885 42.296 -18.967 1.00 30.53 427 LEU A O 1
ATOM 3321 N N . ASP A 1 428 ? -14.767 44.241 -19.035 1.00 31.42 428 ASP A N 1
ATOM 3322 C CA . ASP A 1 428 ? -15.468 44.765 -20.212 1.00 31.42 428 ASP A CA 1
ATOM 3323 C C . ASP A 1 428 ? -15.016 44.024 -21.482 1.00 31.42 428 ASP A C 1
ATOM 3325 O O . ASP A 1 428 ? -13.963 44.306 -22.057 1.00 31.42 428 ASP A O 1
ATOM 3329 N N . ILE A 1 429 ? -15.833 43.071 -21.935 1.00 36.62 429 ILE A N 1
ATOM 3330 C CA . ILE A 1 429 ? -15.757 42.462 -23.269 1.00 36.62 429 ILE A CA 1
ATOM 3331 C C . ILE A 1 429 ? -17.033 42.868 -24.021 1.00 36.62 429 ILE A C 1
ATOM 3333 O O . ILE A 1 429 ? -18.128 42.660 -23.493 1.00 36.62 429 ILE A O 1
ATOM 3337 N N . PRO A 1 430 ? -16.960 43.415 -25.248 1.00 34.72 430 PRO A N 1
ATOM 3338 C CA . PRO A 1 430 ? -18.159 43.759 -25.998 1.00 34.72 430 PRO A CA 1
ATOM 3339 C C . PRO A 1 430 ? -18.830 42.478 -26.519 1.00 34.72 430 PRO A C 1
ATOM 3341 O O . PRO A 1 430 ? -18.431 41.913 -27.535 1.00 34.72 430 PRO A O 1
ATOM 3344 N N . LEU A 1 431 ? -19.859 42.007 -25.814 1.00 39.00 431 LEU A N 1
ATOM 3345 C CA . LEU A 1 431 ? -20.774 40.975 -26.304 1.00 39.00 431 LEU A CA 1
ATOM 3346 C C . LEU A 1 431 ? -21.770 41.617 -27.279 1.00 39.00 431 LEU A C 1
ATOM 3348 O O . LEU A 1 431 ? -22.412 42.617 -26.955 1.00 39.00 431 LEU A O 1
ATOM 3352 N N . SER A 1 432 ? -21.916 41.048 -28.478 1.00 48.00 432 SER A N 1
ATOM 3353 C CA . SER A 1 432 ? -22.947 41.483 -29.423 1.00 48.00 432 SER A CA 1
ATOM 3354 C C . SER A 1 432 ? -24.341 41.255 -28.831 1.00 48.00 432 SER A C 1
ATOM 3356 O O . SER A 1 432 ? -24.570 40.311 -28.072 1.00 48.00 432 SER A O 1
ATOM 3358 N N . THR A 1 433 ? -25.297 42.108 -29.198 1.00 45.91 433 THR A N 1
ATOM 3359 C CA . THR A 1 433 ? -26.691 42.088 -28.713 1.00 45.91 433 THR A CA 1
ATOM 3360 C C . THR A 1 433 ? -27.385 40.732 -28.882 1.00 45.91 433 THR A C 1
ATOM 3362 O O . THR A 1 433 ? -28.284 40.403 -28.112 1.00 45.91 433 THR A O 1
ATOM 3365 N N . THR A 1 434 ? -26.930 39.906 -29.824 1.00 46.47 434 THR A N 1
ATOM 3366 C CA . THR A 1 434 ? -27.352 38.512 -30.001 1.00 46.47 434 THR A CA 1
ATOM 3367 C C . THR A 1 434 ? -27.001 37.606 -28.816 1.00 46.47 434 THR A C 1
ATOM 3369 O O . THR A 1 434 ? -27.861 36.844 -28.395 1.00 46.47 434 THR A O 1
ATOM 3372 N N . SER A 1 435 ? -25.812 37.713 -28.211 1.00 47.41 435 SER A N 1
ATOM 3373 C CA . SER A 1 435 ? -25.371 36.803 -27.135 1.00 47.41 435 SER A CA 1
ATOM 3374 C C . SER A 1 435 ? -26.100 37.016 -25.805 1.00 47.41 435 SER A C 1
ATOM 3376 O O . SER A 1 435 ? -26.286 36.069 -25.041 1.00 47.41 435 SER A O 1
ATOM 3378 N N . ILE A 1 436 ? -26.560 38.241 -25.535 1.00 50.12 436 ILE A N 1
ATOM 3379 C CA . ILE A 1 436 ? -27.323 38.571 -24.319 1.00 50.12 436 ILE A CA 1
ATOM 3380 C C . ILE A 1 436 ? -28.745 37.995 -24.400 1.00 50.12 436 ILE A C 1
ATOM 3382 O O . ILE A 1 436 ? -29.265 37.489 -23.407 1.00 50.12 436 ILE A O 1
ATOM 3386 N N . VAL A 1 437 ? -29.354 37.997 -25.592 1.00 50.25 437 VAL A N 1
ATOM 3387 C CA . VAL A 1 437 ? -30.684 37.405 -25.810 1.00 50.25 437 VAL A CA 1
ATOM 3388 C C . VAL A 1 437 ? -30.635 35.881 -25.663 1.00 50.25 437 VAL A C 1
ATOM 3390 O O . VAL A 1 437 ? -31.533 35.310 -25.048 1.00 50.25 437 VAL A O 1
ATOM 3393 N N . THR A 1 438 ? -29.568 35.220 -26.129 1.00 50.69 438 THR A N 1
ATOM 3394 C CA . THR A 1 438 ? -29.398 33.762 -25.983 1.00 50.69 438 THR A CA 1
ATOM 3395 C C . THR A 1 438 ? -29.171 33.337 -24.528 1.00 50.69 438 THR A C 1
ATOM 3397 O O . THR A 1 438 ? -29.705 32.313 -24.097 1.00 50.69 438 THR A O 1
ATOM 3400 N N . LEU A 1 439 ? -28.432 34.129 -23.740 1.00 45.56 439 LEU A N 1
ATOM 3401 C CA . LEU A 1 439 ? -28.212 33.852 -22.315 1.00 45.56 439 LEU A CA 1
ATOM 3402 C C . LEU A 1 439 ? -29.473 34.084 -21.470 1.00 45.56 439 LEU A C 1
ATOM 3404 O O . LEU A 1 439 ? -29.787 33.260 -20.612 1.00 45.56 439 LEU A O 1
ATOM 3408 N N . LEU A 1 440 ? -30.231 35.152 -21.742 1.00 43.94 440 LEU A N 1
ATOM 3409 C CA . LEU A 1 440 ? -31.484 35.436 -21.033 1.00 43.94 440 LEU A CA 1
ATOM 3410 C C . LEU A 1 440 ? -32.585 34.418 -21.366 1.00 43.94 440 LEU A C 1
ATOM 3412 O O . LEU A 1 440 ? -33.313 34.004 -20.465 1.00 43.94 440 LEU A O 1
ATOM 3416 N N . PHE A 1 441 ? -32.674 33.939 -22.613 1.00 43.38 441 PHE A N 1
ATOM 3417 C CA . PHE A 1 441 ? -33.618 32.866 -22.962 1.00 43.38 441 PHE A CA 1
ATOM 3418 C C . PHE A 1 441 ? -33.253 31.526 -22.317 1.00 43.38 441 PHE A C 1
ATOM 3420 O O . PHE A 1 441 ? -34.141 30.785 -21.910 1.00 43.38 441 PHE A O 1
ATOM 3427 N N . SER A 1 442 ? -31.961 31.232 -22.159 1.00 43.47 442 SER A N 1
ATOM 3428 C CA . SER A 1 442 ? -31.513 30.013 -21.473 1.00 43.47 442 SER A CA 1
ATOM 3429 C C . SER A 1 442 ? -31.831 30.054 -19.973 1.00 43.47 442 SER A C 1
ATOM 3431 O O . SER A 1 442 ? -32.171 29.029 -19.390 1.00 43.47 442 SER A O 1
ATOM 3433 N N . PHE A 1 443 ? -31.792 31.240 -19.354 1.00 42.59 443 PHE A N 1
ATOM 3434 C CA . PHE A 1 443 ? -32.098 31.417 -17.931 1.00 42.59 443 PHE A CA 1
ATOM 3435 C C . PHE A 1 443 ? -33.598 31.334 -17.607 1.00 42.59 443 PHE A C 1
ATOM 3437 O O . PHE A 1 443 ? -33.956 30.817 -16.556 1.00 42.59 443 PHE A O 1
ATOM 3444 N N . VAL A 1 444 ? -34.473 31.786 -18.514 1.00 45.09 444 VAL A N 1
ATOM 3445 C CA . VAL A 1 444 ? -35.944 31.712 -18.352 1.00 45.09 444 VAL A CA 1
ATOM 3446 C C . VAL A 1 444 ? -36.506 30.323 -18.694 1.00 45.09 444 VAL A C 1
ATOM 3448 O O . VAL A 1 444 ? -37.626 30.000 -18.324 1.00 45.09 444 VAL A O 1
ATOM 3451 N N . VAL A 1 445 ? -35.745 29.483 -19.400 1.00 46.38 445 VAL A N 1
ATOM 3452 C CA . VAL A 1 445 ? -36.161 28.108 -19.730 1.00 46.38 445 VAL A CA 1
ATOM 3453 C C . VAL A 1 445 ? -35.682 27.094 -18.679 1.00 46.38 445 VAL A C 1
ATOM 3455 O O . VAL A 1 445 ? -36.243 26.008 -18.598 1.00 46.38 445 VAL A O 1
ATOM 3458 N N . LEU A 1 446 ? -34.694 27.423 -17.840 1.00 43.16 446 LEU A N 1
ATOM 3459 C CA . LEU A 1 446 ? -34.134 26.509 -16.828 1.00 43.16 446 LEU A CA 1
ATOM 3460 C C . LEU A 1 446 ? -34.640 26.729 -15.386 1.00 43.16 446 LEU A C 1
ATOM 3462 O O . LEU A 1 446 ? -34.318 25.912 -14.522 1.00 43.16 446 LEU A O 1
ATOM 3466 N N . PHE A 1 447 ? -35.446 27.763 -15.130 1.00 41.62 447 PHE A N 1
ATOM 3467 C CA . PHE A 1 447 ? -36.112 28.050 -13.849 1.00 41.62 447 PHE A CA 1
ATOM 3468 C C . PHE A 1 447 ? -37.585 28.373 -14.083 1.00 41.62 447 PHE A C 1
ATOM 3470 O O . PHE A 1 447 ? -38.402 28.013 -13.203 1.00 41.62 447 PHE A O 1
#

Secondary structure (DSSP, 8-state):
-----------------SS--------EEE-TTS-EEEE--S---HHHHHHHHHHHHHHHHHTT--EEEEEEEGGGGGGHHHHHHTTPEEEEEETTEEEEEEE-SSSPP-PPPS--EEEEEEEEEB-TTSEEEEEEESSSTTTTS---B--EEEPPTT--HHHHHHHHHHHHH---EEEEEEEEEEEEEEEETTEEEEEEEEEEEES-------TTTEEEEEEEEHHHHHH-HHHHHSHHHHHHHHHHHHHHHH----BEEEEEE-SS-SSEEEEEE-HHHHHHHHHHHHTS-GGGS-HHHHHHHHHHHHHTT----------------------PPPPPPP-----PPPPPPPPP-------S--PPPPPPS-------PPPPPPPPPP---PPPPPPP--S-----------------S--PPP------HHHHHHHHHHHHHH-

pLDDT: mean 71.77, std 28.28, range [24.47, 98.62]

Organism: Corchorus capsularis (NCBI:txid210143)

Mean predicted aligned error: 19.19 Å

InterPro domains:
  IPR000086 NUDIX hydrolase domain [PF00293] (117-238)
  IPR000086 NUDIX hydrolase domain [PS51462] (116-248)
  IPR003293 Nudix hydrolase 6-like [PR01356] (76-94)
  IPR003293 Nudix hydrolase 6-like [PR01356] (98-114)
  IPR003293 Nudix hydrolase 6-like [PR01356] (114-132)
  IPR003293 Nudix hydrolase 6-like [PR01356] (202-226)
  IPR003293 Nudix hydrolase 6-like [PTHR13994] (19-284)
  IPR015797 NUDIX hydrolase-like domain superfamily [SSF55811] (84-243)
  IPR020084 NUDIX hydrolase, conserved site [PS00893] (153-174)
  IPR020476 NUDIX hydrolase [PR00502] (148-162)
  IPR020476 NUDIX hydrolase [PR00502] (162-177)
  IPR040618 Pre-nudix hydrolase domain [PF18290] (26-104)

Solvent-accessible surface area (backbone atoms only — not comparable to full-atom values): 29046 Å² total; per-residue (Å²): 132,88,85,91,88,83,83,86,80,83,87,85,76,81,86,86,77,84,81,77,89,80,75,71,58,66,69,66,46,75,49,98,81,45,22,36,39,29,69,62,83,74,95,72,56,59,72,59,48,52,53,24,48,54,52,34,51,55,53,38,54,75,71,67,33,37,45,41,34,39,41,35,37,59,91,50,53,80,43,50,66,56,46,40,76,74,63,36,44,83,55,52,72,56,101,61,30,40,34,33,37,30,68,73,51,96,60,84,81,78,78,77,79,54,92,55,62,48,50,32,34,33,35,48,33,49,49,97,84,50,24,30,46,28,31,26,42,54,53,75,95,49,38,90,66,82,58,74,38,58,39,64,46,68,49,54,92,94,51,52,71,59,54,35,42,36,48,39,38,30,58,50,28,47,31,48,48,46,70,62,26,36,70,48,71,46,79,49,72,55,77,58,95,70,24,26,39,39,39,36,36,28,38,33,44,62,77,50,83,72,73,47,60,28,82,85,54,35,67,47,64,46,76,39,51,43,69,61,60,58,64,34,68,67,34,66,71,35,66,68,52,41,49,52,50,51,50,52,49,34,40,76,77,66,66,53,77,37,26,31,77,38,86,40,77,44,96,86,47,98,52,80,38,69,50,68,37,51,56,71,63,50,54,54,52,50,56,53,56,76,64,54,68,83,82,74,67,57,73,66,58,60,51,52,53,52,51,52,63,60,64,75,71,78,86,89,83,91,84,84,88,89,85,83,91,88,79,88,84,89,84,92,81,86,89,73,85,78,81,82,87,86,86,80,86,90,74,82,77,78,81,80,81,78,80,79,88,81,84,82,82,88,78,88,85,76,84,83,79,84,86,79,91,86,78,87,83,86,86,74,84,82,80,81,81,80,83,81,80,80,85,75,87,74,83,82,80,82,82,85,84,72,93,83,83,83,84,92,73,96,72,92,83,81,80,93,75,85,90,76,83,89,82,83,87,86,78,95,67,95,72,56,77,66,60,57,54,56,52,53,53,53,55,68,74,73,109

Foldseek 3Di:
DDDDDDDDDPPDDDDDDDDDPPDAAADWDADPVQAIEGEDDDDDDLVVVLSRHVVHLVVSVVVVGFKYKYKAFPVNVVNVVSVVVVPWDWQDDDPGTTIIMDTNDPDDDPDDGHDQEWEKEFEWEADPVQWTKWFQWCDDPRHPVPQTDTQMDTADVPGDRQRRNQVRCCQAWVWGKGWDAFLDWDKDACPPVRGIYIYTYTYIYTPDDHTDGDDPITPDIDGGRLVVNCPPPVLVVDVVSVVSSVSVCCVPPVVRFHWDWDWDQDPVDNDIDTDTDRVVVVVVVVVVVVPPDPPPDDVVLVVVVVVVVVVVPPDDDDDDDDDDDDDDDDDDDDDDDDDDDDDDDDDDDPDDDDDDDDDDDDDPDDDDDDDDDDDDDDDDDDDDDDDDDDDDDDDDDDDDDDPDDDDDDDDDDDDDDDDDDDDDDDDDDDDPPVVVVVVVVVVVSVD

Nearest PDB structures (foldseek):
  4zbp-assembly1_B  TM=8.846E-01  e=9.093E-34  Arabidopsis thaliana
  4zbp-assembly1_A  TM=8.647E-01  e=2.725E-31  Arabidopsis thaliana
  3grn-assembly1_A  TM=7.524E-01  e=9.605E-09  Methanosarcina mazei
  3gwy-assembly1_B  TM=7.440E-01  e=7.137E-09  Bacteroides fragilis NCTC 9343
  2yyh-assembly1_B  TM=7.495E-01  e=9.179E-08  Aquifex aeolicus VF5